Protein AF-A0A147BTH8-F1 (afdb_monomer_lite)

Foldseek 3Di:
DVVVVVVVVCVVVVPDLVVLLVVLVVVCVVPVLPLVSLVVNQVSQCVVAPDPDRSEGHQPVAPPDPDDDPPPPPDDDDDDDDDDDDDDDDDPPVDDPQYEYPQGPPVLVVSLLVSCVVPVQRCSSLVSVCSHLDDHQDAWEWQKWKQFQPQQKTKTAISFWAQPVQKDKWKDKQNHTFDWDKDDQDPDRTGRMIMTGHPPVPLPDLAKIKMKIKIAGPVGDIYMDIWIAHSPHRMTMDGDPQQLLPSQANDDDPSSLVVLVVLLVSLVVVCVVPVLRLSSLVSNLVSCSHNPCVVCVVVNVVSLVSSCVSCVVCNVVSLQVQLVSLQSVLRSPDDQPAQEDEPEQVQHQDHPPCLSQCQHAHYHHEQYAHADQQVNSSVQNYAEYEHANYAHQDPPNVPNRPRHNYYHHHNYNHDPDDDPDDDDD

pLDDT: mean 81.51, std 21.27, range [21.34, 98.62]

Organism: Ixodes ricinus (NCBI:txid34613)

InterPro domains:
  IPR001611 Leucine-rich repeat [PF13855] (361-414)
  IPR002088 Protein prenyltransferase, alpha subunit [PF01239] (17-45)
  IPR002088 Protein prenyltransferase, alpha subunit [PF01239] (107-132)
  IPR002088 Protein prenyltransferase, alpha subunit [PS51147] (16-50)
  IPR032675 Leucine-rich repeat domain superfamily [G3DSA:3.80.10.10] (337-421)

Sequence (425 aa):
HGWDYRRLVCQHAKVTLEKELSFTMDKIAANFSNYSAWHYRSSLLPKVHPGSREGTVKEDVLLEGAGTILTYIFAYLFSSDCIISVFFGRVMWCSCRFSVLPVSCASEYSLVQNATFTDPGDQSGWFYHRWLTGREKPALDFLLLYISKETRTVTLHLTQQIRIQEVELTVRMNGVPLSLVWHAPSTLLCSPLWYADIPGDALVGDCDNEWKATVRSLDGTEAHADLSVKASEQKARFTGNIPRNHLFSCELSAARTSVLEKELEVCQALHELEPQNKWPLLTCVLLMRALDGSRFREKIEKFLLELSTVDPMRSAYYNDLRSRFVMEIALEGLDANVVCVSFAGKELTCVHHTDHLALVRDVDLSRNRIRSLHPLCFLRSVVRLNLSGNRVLTCLGLEELPHLEWLSLEDNGILLGPTTMVGPC

Structure (mmCIF, N/CA/C/O backbone):
data_AF-A0A147BTH8-F1
#
_entry.id   AF-A0A147BTH8-F1
#
loop_
_atom_site.group_PDB
_atom_site.id
_atom_site.type_symbol
_atom_site.label_atom_id
_atom_site.label_alt_id
_atom_site.label_comp_id
_atom_site.label_asym_id
_atom_site.label_entity_id
_atom_site.label_seq_id
_atom_site.pdbx_PDB_ins_code
_atom_site.Cartn_x
_atom_site.Cartn_y
_atom_site.Cartn_z
_atom_site.occupancy
_atom_site.B_iso_or_equiv
_atom_site.auth_seq_id
_atom_site.auth_comp_id
_atom_site.auth_asym_id
_atom_site.auth_atom_id
_atom_site.pdbx_PDB_model_num
ATOM 1 N N . HIS A 1 1 ? -18.215 22.063 7.305 1.00 77.12 1 HIS A N 1
ATOM 2 C CA . HIS A 1 1 ? -18.595 21.375 8.559 1.00 77.12 1 HIS A CA 1
ATOM 3 C C . HIS A 1 1 ? -18.257 22.274 9.760 1.00 77.12 1 HIS A C 1
ATOM 5 O O . HIS A 1 1 ? -17.344 23.083 9.644 1.00 77.12 1 HIS A O 1
ATOM 11 N N . GLY A 1 2 ? -18.956 22.190 10.905 1.00 87.06 2 GLY A N 1
ATOM 12 C CA . GLY A 1 2 ? -18.753 23.125 12.040 1.00 87.06 2 GLY A CA 1
ATOM 13 C C . GLY A 1 2 ? -17.336 23.111 12.638 1.00 87.06 2 GLY A C 1
ATOM 14 O O . GLY A 1 2 ? -16.810 24.142 13.054 1.00 87.06 2 GLY A O 1
ATOM 15 N N . TRP A 1 3 ? -16.670 21.957 12.591 1.00 88.56 3 TRP A N 1
ATOM 16 C CA . TRP A 1 3 ? -15.275 21.823 13.019 1.00 88.56 3 TRP A CA 1
ATOM 17 C C . TRP A 1 3 ? -14.277 22.505 12.075 1.00 88.56 3 TRP A C 1
ATOM 19 O O . TRP A 1 3 ? -13.234 22.953 12.538 1.00 88.56 3 TRP A O 1
ATOM 29 N N . ASP A 1 4 ? -14.588 22.642 10.781 1.00 85.06 4 ASP A N 1
ATOM 30 C CA . ASP A 1 4 ? -13.712 23.355 9.837 1.00 85.06 4 ASP A CA 1
ATOM 31 C C . ASP A 1 4 ? -13.682 24.846 10.169 1.00 85.06 4 ASP A C 1
ATOM 33 O O . ASP A 1 4 ? -12.616 25.456 10.227 1.00 85.06 4 ASP A O 1
ATOM 37 N N . TYR A 1 5 ? -14.860 25.407 10.463 1.00 90.19 5 TYR A N 1
ATOM 38 C CA . TYR A 1 5 ? -14.989 26.789 10.903 1.00 90.19 5 TYR A CA 1
ATOM 39 C C . TYR A 1 5 ? -14.243 27.025 12.219 1.00 90.19 5 TYR A C 1
ATOM 41 O O . TYR A 1 5 ? -13.498 27.995 12.329 1.00 90.19 5 TYR A O 1
ATOM 49 N N . ARG A 1 6 ? -14.352 26.104 13.192 1.00 92.56 6 ARG A N 1
ATOM 50 C CA . ARG A 1 6 ? -13.567 26.187 14.433 1.00 92.56 6 ARG A CA 1
ATOM 51 C C . ARG A 1 6 ? -12.066 26.233 14.151 1.00 92.56 6 ARG A C 1
ATOM 53 O O . ARG A 1 6 ? -11.404 27.105 14.695 1.00 92.56 6 ARG A O 1
ATOM 60 N N . ARG A 1 7 ? -11.533 25.341 13.307 1.00 89.06 7 ARG A N 1
ATOM 61 C CA . ARG A 1 7 ? -10.094 25.324 12.976 1.00 89.06 7 ARG A CA 1
ATOM 62 C C . ARG A 1 7 ? -9.627 26.667 12.423 1.00 89.06 7 ARG A C 1
ATOM 64 O O . ARG A 1 7 ? -8.611 27.184 12.877 1.00 89.06 7 ARG A O 1
ATOM 71 N N . LEU A 1 8 ? -10.400 27.244 11.504 1.00 90.00 8 LEU A N 1
ATOM 72 C CA . LEU A 1 8 ? -10.121 28.560 10.933 1.00 90.00 8 LEU A CA 1
ATOM 73 C C . LEU A 1 8 ? -10.126 29.654 12.014 1.00 90.00 8 LEU A C 1
ATOM 75 O O . LEU A 1 8 ? -9.167 30.412 12.140 1.00 90.00 8 LEU A O 1
ATOM 79 N N . VAL A 1 9 ? -11.179 29.712 12.834 1.00 94.00 9 VAL A N 1
ATOM 80 C CA . VAL A 1 9 ? -11.310 30.717 13.901 1.00 94.00 9 VAL A CA 1
ATOM 81 C C . VAL A 1 9 ? -10.204 30.573 14.945 1.00 94.00 9 VAL A C 1
ATOM 83 O O . VAL A 1 9 ? -9.592 31.570 15.311 1.00 94.00 9 VAL A O 1
ATOM 86 N N . CYS A 1 10 ? -9.901 29.355 15.397 1.00 93.00 10 CYS A N 1
ATOM 87 C CA . CYS A 1 10 ? -8.837 29.089 16.364 1.00 93.00 10 CYS A CA 1
ATOM 88 C C . CYS A 1 10 ? -7.459 29.486 15.822 1.00 93.00 10 CYS A C 1
ATOM 90 O O . CYS A 1 10 ? -6.655 30.038 16.571 1.00 93.00 10 CYS A O 1
ATOM 92 N N . GLN A 1 11 ? -7.209 29.276 14.524 1.00 90.88 11 GLN A N 1
ATOM 93 C CA . GLN A 1 11 ? -5.985 29.726 13.863 1.00 90.88 11 GLN A CA 1
ATOM 94 C C . GLN A 1 11 ? -5.870 31.257 13.877 1.00 90.88 11 GLN A C 1
ATOM 96 O O . GLN A 1 11 ? -4.828 31.790 14.257 1.00 90.88 11 GLN A O 1
ATOM 101 N N . HIS A 1 12 ? -6.943 31.977 13.534 1.00 93.31 12 HIS A N 1
ATOM 102 C CA . HIS A 1 12 ? -6.961 33.445 13.586 1.00 93.31 12 HIS A CA 1
ATOM 103 C C . HIS A 1 12 ? -6.868 33.996 15.014 1.00 93.31 12 HIS A C 1
ATOM 105 O O . HIS A 1 12 ? -6.188 34.994 15.249 1.00 93.31 12 HIS A O 1
ATOM 111 N N . ALA A 1 13 ? -7.507 33.327 15.973 1.00 94.62 13 ALA A N 1
ATOM 112 C CA . ALA A 1 13 ? -7.476 33.679 17.388 1.00 94.62 13 ALA A CA 1
ATOM 113 C C . ALA A 1 13 ? -6.186 33.230 18.099 1.00 94.62 13 ALA A C 1
ATOM 115 O O . ALA A 1 13 ? -6.033 33.493 19.291 1.00 94.62 13 ALA A O 1
ATOM 116 N N . LYS A 1 14 ? -5.259 32.567 17.388 1.00 93.38 14 LYS A N 1
ATOM 117 C CA . LYS A 1 14 ? -3.989 32.046 17.920 1.00 93.38 14 LYS A CA 1
ATOM 118 C C . LYS A 1 14 ? -4.182 31.164 19.163 1.00 93.38 14 LYS A C 1
ATOM 120 O O . LYS A 1 14 ? -3.410 31.237 20.118 1.00 93.38 14 LYS A O 1
ATOM 125 N N . VAL A 1 15 ? -5.231 30.338 19.164 1.00 93.75 15 VAL A N 1
ATOM 126 C CA . VAL A 1 15 ? -5.456 29.338 20.217 1.00 93.75 15 VAL A CA 1
ATOM 127 C C . VAL A 1 15 ? -4.348 28.288 20.133 1.00 93.75 15 VAL A C 1
ATOM 129 O O . VAL A 1 15 ? -4.007 27.836 19.041 1.00 93.75 15 VAL A O 1
ATOM 132 N N . THR A 1 16 ? -3.773 27.910 21.276 1.00 93.62 16 THR A N 1
ATOM 133 C CA . THR A 1 16 ? -2.688 26.921 21.306 1.00 93.62 16 THR A CA 1
ATOM 134 C C . THR A 1 16 ? -3.199 25.522 20.959 1.00 93.62 16 THR A C 1
ATOM 136 O O . THR A 1 16 ? -4.368 25.194 21.192 1.00 93.62 16 THR A O 1
ATOM 139 N N . LEU A 1 17 ? -2.322 24.682 20.408 1.00 90.38 17 LEU A N 1
ATOM 140 C CA . LEU A 1 17 ? -2.688 23.330 19.985 1.00 90.38 17 LEU A CA 1
ATOM 141 C C . LEU A 1 17 ? -3.085 22.445 21.174 1.00 90.38 17 LEU A C 1
ATOM 143 O O . LEU A 1 17 ? -3.983 21.621 21.042 1.00 90.38 17 LEU A O 1
ATOM 147 N N . GLU A 1 18 ? -2.495 22.665 22.349 1.00 88.75 18 GLU A N 1
ATOM 148 C CA . GLU A 1 18 ? -2.803 21.947 23.591 1.00 88.75 18 GLU A CA 1
ATOM 149 C C . GLU A 1 18 ? -4.227 22.255 24.067 1.00 88.75 18 GLU A C 1
ATOM 151 O O . GLU A 1 18 ? -4.949 21.360 24.504 1.00 88.75 18 GLU A O 1
ATOM 156 N N . LYS A 1 19 ? -4.670 23.514 23.936 1.00 91.69 19 LYS A N 1
ATOM 157 C CA . LYS A 1 19 ? -6.049 23.909 24.258 1.00 91.69 19 LYS A CA 1
ATOM 158 C C . LYS A 1 19 ? -7.048 23.271 23.301 1.00 91.69 19 LYS A C 1
ATOM 160 O O . LYS A 1 19 ? -8.104 22.822 23.738 1.00 91.69 19 LYS A O 1
ATOM 165 N N . GLU A 1 20 ? -6.714 23.201 22.015 1.00 93.69 20 GLU A N 1
ATOM 166 C CA . GLU A 1 20 ? -7.549 22.506 21.033 1.00 93.69 20 GLU A CA 1
ATOM 167 C C . GLU A 1 20 ? -7.577 20.994 21.276 1.00 93.69 20 GLU A C 1
ATOM 169 O O . GLU A 1 20 ? -8.639 20.381 21.175 1.00 93.69 20 GLU A O 1
ATOM 174 N N . LEU A 1 21 ? -6.450 20.395 21.666 1.00 88.25 21 LEU A N 1
ATOM 175 C CA . LEU A 1 21 ? -6.383 18.983 22.024 1.00 88.25 21 LEU A CA 1
ATOM 176 C C . LEU A 1 21 ? -7.238 18.691 23.266 1.00 88.25 21 LEU A C 1
ATOM 178 O O . LEU A 1 21 ? -8.021 17.741 23.251 1.00 88.25 21 LEU A O 1
ATOM 182 N N . SER A 1 22 ? -7.170 19.538 24.296 1.00 88.75 22 SER A N 1
ATOM 183 C CA . SER A 1 22 ? -8.042 19.451 25.476 1.00 88.75 22 SER A CA 1
ATOM 184 C C . SER A 1 22 ? -9.521 19.576 25.096 1.00 88.75 22 SER A C 1
ATOM 186 O O . SER A 1 22 ? -10.339 18.741 25.469 1.00 88.75 22 SER A O 1
ATOM 188 N N . PHE A 1 23 ? -9.864 20.530 24.226 1.00 92.56 23 PHE A N 1
ATOM 189 C CA . PHE A 1 23 ? -11.235 20.687 23.738 1.00 92.56 23 PHE A CA 1
ATOM 190 C C . PHE A 1 23 ? -11.762 19.431 23.028 1.00 92.56 23 PHE A C 1
ATOM 192 O O . PHE A 1 23 ? -12.935 19.089 23.178 1.00 92.56 23 PHE A O 1
ATOM 199 N N . THR A 1 24 ? -10.929 18.717 22.257 1.00 91.56 24 THR A N 1
ATOM 200 C CA . THR A 1 24 ? -11.364 17.435 21.671 1.00 91.56 24 THR A CA 1
ATOM 201 C C . THR A 1 24 ? -11.682 16.392 22.737 1.00 91.56 24 THR A C 1
ATOM 203 O O . THR A 1 24 ? -12.666 15.675 22.575 1.00 91.56 24 THR A O 1
ATOM 206 N N . MET A 1 25 ? -10.919 16.352 23.835 1.00 88.19 25 MET A N 1
ATOM 207 C CA . MET A 1 25 ? -11.176 15.452 24.962 1.00 88.19 25 MET A CA 1
ATOM 208 C C . MET A 1 25 ? -12.527 15.760 25.611 1.00 88.19 25 MET A C 1
ATOM 210 O O . MET A 1 25 ? -13.343 14.856 25.759 1.00 88.19 25 MET A O 1
ATOM 214 N N . ASP A 1 26 ? -12.816 17.035 25.888 1.00 90.56 26 ASP A N 1
ATOM 215 C CA . ASP A 1 26 ? -14.105 17.456 26.454 1.00 90.56 26 ASP A CA 1
ATOM 216 C C . ASP A 1 26 ? -15.283 17.047 25.558 1.00 90.56 26 ASP A C 1
ATOM 218 O O . ASP A 1 26 ? -16.341 16.632 26.033 1.00 90.56 26 ASP A O 1
ATOM 222 N N . LYS A 1 27 ? -15.116 17.158 24.233 1.00 92.69 27 LYS A N 1
ATOM 223 C CA . LYS A 1 27 ? -16.158 16.789 23.264 1.00 92.69 27 LYS A CA 1
ATOM 224 C C . LYS A 1 27 ? -16.350 15.288 23.108 1.00 92.69 27 LYS A C 1
ATOM 226 O O . LYS A 1 27 ? -17.480 14.891 22.837 1.00 92.69 27 LYS A O 1
ATOM 231 N N . ILE A 1 28 ? -15.295 14.496 23.275 1.00 89.56 28 ILE A N 1
ATOM 232 C CA . ILE A 1 28 ? -15.373 13.032 23.301 1.00 89.56 28 ILE A CA 1
ATOM 233 C C . ILE A 1 28 ? -16.021 12.572 24.609 1.00 89.56 28 ILE A C 1
ATOM 235 O O . ILE A 1 28 ? -16.956 11.785 24.570 1.00 89.56 28 ILE A O 1
ATOM 239 N N . ALA A 1 29 ? -15.601 13.119 25.753 1.00 86.12 29 ALA A N 1
ATOM 240 C CA . ALA A 1 29 ? -16.170 12.783 27.058 1.00 86.12 29 ALA A CA 1
ATOM 241 C C . ALA A 1 29 ? -17.666 13.124 27.154 1.00 86.12 29 ALA A C 1
ATOM 243 O O . ALA A 1 29 ? -18.431 12.393 27.775 1.00 86.12 29 ALA A O 1
ATOM 244 N N . ALA A 1 30 ? -18.098 14.217 26.515 1.00 89.56 30 ALA A N 1
ATOM 245 C CA . ALA A 1 30 ? -19.512 14.575 26.438 1.00 89.56 30 ALA A CA 1
ATOM 246 C C . ALA A 1 30 ? -20.318 13.681 25.475 1.00 89.56 30 ALA A C 1
ATOM 248 O O . ALA A 1 30 ? -21.526 13.541 25.648 1.00 89.56 30 ALA A O 1
ATOM 249 N N . ASN A 1 31 ? -19.683 13.141 24.430 1.00 88.19 31 ASN A N 1
ATOM 250 C CA . ASN A 1 31 ? -20.312 12.266 23.445 1.00 88.19 31 ASN A CA 1
ATOM 251 C C . ASN A 1 31 ? -19.249 11.438 22.701 1.00 88.19 31 ASN A C 1
ATOM 253 O O . ASN A 1 31 ? -18.600 11.938 21.774 1.00 88.19 31 ASN A O 1
ATOM 257 N N . PHE A 1 32 ? -19.116 10.159 23.058 1.00 87.44 32 PHE A N 1
ATOM 258 C CA . PHE A 1 32 ? -18.154 9.250 22.429 1.00 87.44 32 PHE A CA 1
ATOM 259 C C . PHE A 1 32 ? -18.456 8.979 20.947 1.00 87.44 32 PHE A C 1
ATOM 261 O O . PHE A 1 32 ? -17.533 8.682 20.194 1.00 87.44 32 PHE A O 1
ATOM 268 N N . SER A 1 33 ? -19.686 9.200 20.478 1.00 88.38 33 SER A N 1
ATOM 269 C CA . SER A 1 33 ? -20.054 9.123 19.055 1.00 88.38 33 SER A CA 1
ATOM 270 C C . SER A 1 33 ? -19.656 10.365 18.247 1.00 88.38 33 SER A C 1
ATOM 272 O O . SER A 1 33 ? -19.981 10.490 17.063 1.00 88.38 33 SER A O 1
ATOM 274 N N . ASN A 1 34 ? -18.958 11.338 18.848 1.00 90.38 34 ASN A N 1
ATOM 275 C CA . ASN A 1 34 ? -18.516 12.544 18.152 1.00 90.38 34 ASN A CA 1
ATOM 276 C C . ASN A 1 34 ? -17.315 12.268 17.234 1.00 90.38 34 ASN A C 1
ATOM 278 O O . ASN A 1 34 ? -16.181 12.660 17.517 1.00 90.38 34 ASN A O 1
ATOM 282 N N . TYR A 1 35 ? -17.582 11.648 16.084 1.00 87.69 35 TYR A N 1
ATOM 283 C CA . TYR A 1 35 ? -16.593 11.314 15.055 1.00 87.69 35 TYR A CA 1
ATOM 284 C C . TYR A 1 35 ? -15.638 12.467 14.714 1.00 87.69 35 TYR A C 1
ATOM 286 O O . TYR A 1 35 ? -14.440 12.277 14.505 1.00 87.69 35 TYR A O 1
ATOM 294 N N . SER A 1 36 ? -16.152 13.696 14.682 1.00 90.44 36 SER A N 1
ATOM 295 C CA . SER A 1 36 ? -15.347 14.864 14.325 1.00 90.44 36 SER A CA 1
ATOM 296 C C . SER A 1 36 ? -14.351 15.262 15.408 1.00 90.44 36 SER A C 1
ATOM 298 O O . SER A 1 36 ? -13.270 15.746 15.071 1.00 90.44 36 SER A O 1
ATOM 300 N N . ALA A 1 37 ? -14.680 15.032 16.681 1.00 91.06 37 ALA A N 1
ATOM 301 C CA . ALA A 1 37 ? -13.751 15.241 17.784 1.00 91.06 37 ALA A CA 1
ATOM 302 C C . ALA A 1 37 ? -12.600 14.228 17.726 1.00 91.06 37 ALA A C 1
ATOM 304 O O . ALA A 1 37 ? -11.443 14.640 17.781 1.00 91.06 37 ALA A O 1
ATOM 305 N N . TRP A 1 38 ? -12.898 12.941 17.506 1.00 90.75 38 TRP A N 1
ATOM 306 C CA . TRP A 1 38 ? -11.883 11.894 17.309 1.00 90.75 38 TRP A CA 1
ATOM 307 C C . TRP A 1 38 ? -10.971 12.181 16.121 1.00 90.75 38 TRP A C 1
ATOM 309 O O . TRP A 1 38 ? -9.745 12.137 16.233 1.00 90.75 38 TRP A O 1
ATOM 319 N N . HIS A 1 39 ? -11.561 12.533 14.977 1.00 86.94 39 HIS A N 1
ATOM 320 C CA . HIS A 1 39 ? -10.790 12.864 13.788 1.00 86.94 39 HIS A CA 1
ATOM 321 C C . HIS A 1 39 ? -9.894 14.084 14.027 1.00 86.94 39 HIS A C 1
ATOM 323 O O . HIS A 1 39 ? -8.703 14.057 13.712 1.00 86.94 39 HIS A O 1
ATOM 329 N N . TYR A 1 40 ? -10.423 15.147 14.632 1.00 89.62 40 TYR A N 1
ATOM 330 C CA . TYR A 1 40 ? -9.614 16.326 14.912 1.00 89.62 40 TYR A CA 1
ATOM 331 C C . TYR A 1 40 ? -8.502 16.023 15.925 1.00 89.62 40 TYR A C 1
ATOM 333 O O . TYR A 1 40 ? -7.367 16.440 15.693 1.00 89.62 40 TYR A O 1
ATOM 341 N N . ARG A 1 41 ? -8.775 15.209 16.955 1.00 91.25 41 ARG A N 1
ATOM 342 C CA . ARG A 1 41 ? -7.772 14.718 17.912 1.00 91.25 41 ARG A CA 1
ATOM 343 C C . ARG A 1 41 ? -6.618 14.004 17.208 1.00 91.25 41 ARG A C 1
ATOM 345 O O . ARG A 1 41 ? -5.468 14.390 17.411 1.00 91.25 41 ARG A O 1
ATOM 352 N N . SER A 1 42 ? -6.920 13.075 16.294 1.00 84.62 42 SER A N 1
ATOM 353 C CA . SER A 1 42 ? -5.905 12.363 15.493 1.00 84.62 42 SER A CA 1
ATOM 354 C C . SER A 1 42 ? -5.025 13.301 14.652 1.00 84.62 42 SER A C 1
ATOM 356 O O . SER A 1 42 ? -3.853 13.030 14.419 1.00 84.62 42 SER A O 1
ATOM 358 N N . SER A 1 43 ? -5.561 14.454 14.235 1.00 84.12 43 SER A N 1
ATOM 359 C CA . SER A 1 43 ? -4.813 15.461 13.470 1.00 84.12 43 SER A CA 1
ATOM 360 C C . SER A 1 43 ? -4.003 16.439 14.333 1.00 84.12 43 SER A C 1
ATOM 362 O O . SER A 1 43 ? -3.094 17.096 13.821 1.00 84.12 43 SER A O 1
ATOM 364 N N . LEU A 1 44 ? -4.362 16.582 15.614 1.00 84.94 44 LEU A N 1
ATOM 365 C CA . LEU A 1 44 ? -3.716 17.484 16.569 1.00 84.94 44 LEU A CA 1
ATOM 366 C C . LEU A 1 44 ? -2.562 16.802 17.298 1.00 84.94 44 LEU A C 1
ATOM 368 O O . LEU A 1 44 ? -1.527 17.435 17.480 1.00 84.94 44 LEU A O 1
ATOM 372 N N . LEU A 1 45 ? -2.716 15.530 17.675 1.00 84.56 45 LEU A N 1
ATOM 373 C CA . LEU A 1 45 ? -1.703 14.781 18.425 1.00 84.56 45 LEU A CA 1
ATOM 374 C C . LEU A 1 45 ? -0.306 14.842 17.776 1.00 84.56 45 LEU A C 1
ATOM 376 O O . LEU A 1 45 ? 0.627 15.248 18.468 1.00 84.56 45 LEU A O 1
ATOM 380 N N . PRO A 1 46 ? -0.143 14.595 16.459 1.00 79.19 46 PRO A N 1
ATOM 381 C CA . PRO A 1 46 ? 1.148 14.755 15.784 1.00 79.19 46 PRO A CA 1
ATOM 382 C C . PRO A 1 46 ? 1.724 16.168 15.775 1.00 79.19 46 PRO A C 1
ATOM 384 O O . PRO A 1 46 ? 2.913 16.348 15.549 1.00 79.19 46 PRO A O 1
ATOM 387 N N . LYS A 1 47 ? 0.892 17.194 15.962 1.00 83.50 47 LYS A N 1
ATOM 388 C CA . LYS A 1 47 ? 1.340 18.591 15.975 1.00 83.50 47 LYS A CA 1
ATOM 389 C C . LYS A 1 47 ? 1.755 19.036 17.372 1.00 83.50 47 LYS A C 1
ATOM 391 O O . LYS A 1 47 ? 2.673 19.835 17.498 1.00 83.50 47 LYS A O 1
ATOM 396 N N . VAL A 1 48 ? 1.067 18.534 18.399 1.00 83.38 48 VAL A N 1
ATOM 397 C CA . VAL A 1 48 ? 1.376 18.810 19.812 1.00 83.38 48 VAL A CA 1
ATOM 398 C C . VAL A 1 48 ? 2.602 18.014 20.259 1.00 83.38 48 VAL A C 1
ATOM 400 O O . VAL A 1 48 ? 3.458 18.529 20.971 1.00 83.38 48 VAL A O 1
ATOM 403 N N . HIS A 1 49 ? 2.718 16.767 19.805 1.00 80.81 49 HIS A N 1
ATOM 404 C CA . HIS A 1 49 ? 3.792 15.860 20.191 1.00 80.81 49 HIS A CA 1
ATOM 405 C C . HIS A 1 49 ? 4.543 15.352 18.957 1.00 80.81 49 HIS A C 1
ATOM 407 O O . HIS A 1 49 ? 4.508 14.155 18.706 1.00 80.81 49 HIS A O 1
ATOM 413 N N . PRO A 1 50 ? 5.203 16.216 18.167 1.00 75.81 50 PRO A N 1
ATOM 414 C CA . PRO A 1 50 ? 5.776 15.831 16.879 1.00 75.81 50 PRO A CA 1
ATOM 415 C C . PRO A 1 50 ? 6.821 14.730 17.030 1.00 75.81 50 PRO A C 1
ATOM 417 O O . PRO A 1 50 ? 7.772 14.878 17.799 1.00 75.81 50 PRO A O 1
ATOM 420 N N . GLY A 1 51 ? 6.614 13.634 16.302 1.00 70.12 51 GLY A N 1
ATOM 421 C CA . GLY A 1 51 ? 7.523 12.499 16.214 1.00 70.12 51 GLY A CA 1
ATOM 422 C C . GLY A 1 51 ? 8.723 12.760 15.310 1.00 70.12 51 GLY A C 1
ATOM 423 O O . GLY A 1 51 ? 9.022 13.891 14.934 1.00 70.12 51 GLY A O 1
ATOM 424 N N . SER A 1 52 ? 9.427 11.685 14.959 1.00 65.19 52 SER A N 1
ATOM 425 C CA . SER A 1 52 ? 10.591 11.730 14.064 1.00 65.19 52 SER A CA 1
ATOM 426 C C . SER A 1 52 ? 10.241 12.096 12.617 1.00 65.19 52 SER A C 1
ATOM 428 O O . SER A 1 52 ? 11.138 12.450 11.854 1.00 65.19 52 SER A O 1
ATOM 430 N N . ARG A 1 53 ? 8.961 12.011 12.225 1.00 63.56 53 ARG A N 1
ATOM 431 C CA . ARG A 1 53 ? 8.466 12.300 10.872 1.00 63.56 53 ARG A CA 1
ATOM 432 C C . ARG A 1 53 ? 7.186 13.131 10.915 1.00 63.56 53 ARG A C 1
ATOM 434 O O . ARG A 1 53 ? 6.468 13.157 11.914 1.00 63.56 53 ARG A O 1
ATOM 441 N N . GLU A 1 54 ? 6.872 13.799 9.807 1.00 61.25 54 GLU A N 1
ATOM 442 C CA . GLU A 1 54 ? 5.641 14.581 9.703 1.00 61.25 54 GLU A CA 1
ATOM 443 C C . GLU A 1 54 ? 4.406 13.690 9.928 1.00 61.25 54 GLU A C 1
ATOM 445 O O . GLU A 1 54 ? 4.233 12.640 9.306 1.00 61.25 54 GLU A O 1
ATOM 450 N N . GLY A 1 55 ? 3.529 14.106 10.842 1.00 60.47 55 GLY A N 1
ATOM 451 C CA . GLY A 1 55 ? 2.327 13.351 11.188 1.00 60.47 55 GLY A CA 1
ATOM 452 C C . GLY A 1 55 ? 2.550 12.213 12.191 1.00 60.47 55 GLY A C 1
ATOM 453 O O . GLY A 1 55 ? 1.564 11.622 12.629 1.00 60.47 55 GLY A O 1
ATOM 454 N N . THR A 1 56 ? 3.777 11.920 12.621 1.00 62.88 56 THR A N 1
ATOM 455 C CA . THR A 1 56 ? 4.016 10.949 13.703 1.00 62.88 56 THR A CA 1
ATOM 456 C C . THR A 1 56 ? 4.081 11.630 15.063 1.00 62.88 56 THR A C 1
ATOM 458 O O . THR A 1 56 ? 4.149 12.858 15.148 1.00 62.88 56 THR A O 1
ATOM 461 N N . VAL A 1 57 ? 4.025 10.835 16.133 1.00 64.50 57 VAL A N 1
ATOM 462 C CA . VAL A 1 57 ? 4.206 11.319 17.509 1.00 64.50 57 VAL A CA 1
ATOM 463 C C . VAL A 1 57 ? 5.472 10.766 18.145 1.00 64.50 57 VAL A C 1
ATOM 465 O O . VAL A 1 57 ? 5.944 9.700 17.767 1.00 64.50 57 VAL A O 1
ATOM 468 N N . LYS A 1 58 ? 6.054 11.520 19.076 1.00 63.81 58 LYS A N 1
ATOM 469 C CA . LYS A 1 58 ? 7.261 11.154 19.834 1.00 63.81 58 LYS A CA 1
ATOM 470 C C . LYS A 1 58 ? 7.054 9.948 20.758 1.00 63.81 58 LYS A C 1
ATOM 472 O O . LYS A 1 58 ? 6.028 9.860 21.423 1.00 63.81 58 LYS A O 1
ATOM 477 N N . GLU A 1 59 ? 8.055 9.064 20.827 1.00 54.22 59 GLU A N 1
ATOM 478 C CA . GLU A 1 59 ? 8.058 7.832 21.649 1.00 54.22 59 GLU A CA 1
ATOM 479 C C . GLU A 1 59 ? 8.355 8.073 23.132 1.00 54.22 59 GLU A C 1
ATOM 481 O O . GLU A 1 59 ? 7.970 7.276 23.978 1.00 54.22 59 GLU A O 1
ATOM 486 N N . ASP A 1 60 ? 8.992 9.190 23.466 1.00 48.16 60 ASP A N 1
ATOM 487 C CA . ASP A 1 60 ? 9.500 9.529 24.798 1.00 48.16 60 ASP A CA 1
ATOM 488 C C . ASP A 1 60 ? 8.545 10.380 25.650 1.00 48.16 60 ASP A C 1
ATOM 490 O O . ASP A 1 60 ? 8.677 10.402 26.872 1.00 48.16 60 ASP A O 1
ATOM 494 N N . VAL A 1 61 ? 7.510 10.994 25.061 1.00 48.25 61 VAL A N 1
ATOM 495 C CA . VAL A 1 61 ? 6.428 11.722 25.779 1.00 48.25 61 VAL A CA 1
ATOM 496 C C . VAL A 1 61 ? 5.504 10.759 26.562 1.00 48.25 61 VAL A C 1
ATOM 498 O O . VAL A 1 61 ? 4.392 11.081 26.966 1.00 48.25 61 VAL A O 1
ATOM 501 N N . LEU A 1 62 ? 5.970 9.534 26.779 1.00 48.97 62 LEU A N 1
ATOM 502 C CA . LEU A 1 62 ? 5.158 8.357 26.991 1.00 48.97 62 LEU A CA 1
ATOM 503 C C . LEU A 1 62 ? 5.670 7.486 28.161 1.00 48.97 62 LEU A C 1
ATOM 505 O O . LEU A 1 62 ? 5.383 6.299 28.226 1.00 48.97 62 LEU A O 1
ATOM 509 N N . LEU A 1 63 ? 6.440 8.030 29.108 1.00 38.38 63 LEU A N 1
ATOM 510 C CA . LEU A 1 63 ? 6.833 7.311 30.339 1.00 38.38 63 LEU A CA 1
ATOM 511 C C . LEU A 1 63 ? 6.402 8.006 31.641 1.00 38.38 63 LEU A C 1
ATOM 513 O O . LEU A 1 63 ? 6.541 7.421 32.714 1.00 38.38 63 LEU A O 1
ATOM 517 N N . GLU A 1 64 ? 5.804 9.196 31.578 1.00 35.22 64 GLU A N 1
ATOM 518 C CA . GLU A 1 64 ? 5.202 9.837 32.751 1.00 35.22 64 GLU A CA 1
ATOM 519 C C . GLU A 1 64 ? 3.694 9.575 32.784 1.00 35.22 64 GLU A C 1
ATOM 521 O O . GLU A 1 64 ? 2.926 10.152 32.018 1.00 35.22 64 GLU A O 1
ATOM 526 N N . GLY A 1 65 ? 3.264 8.674 33.674 1.00 37.22 65 GLY A N 1
ATOM 527 C CA . GLY A 1 65 ? 1.838 8.432 33.917 1.00 37.22 65 GLY A CA 1
ATOM 528 C C . GLY A 1 65 ? 1.433 7.030 34.371 1.00 37.22 65 GLY A C 1
ATOM 529 O O . GLY A 1 65 ? 0.242 6.742 34.400 1.00 37.22 65 GLY A O 1
ATOM 530 N N . ALA A 1 66 ? 2.358 6.145 34.753 1.00 31.42 66 ALA A N 1
ATOM 531 C CA . ALA A 1 66 ? 2.012 4.914 35.471 1.00 31.42 66 ALA A CA 1
ATOM 532 C C . ALA A 1 66 ? 1.891 5.203 36.977 1.00 31.42 66 ALA A C 1
ATOM 534 O O . ALA A 1 66 ? 2.726 4.809 37.785 1.00 31.42 66 ALA A O 1
ATOM 535 N N . GLY A 1 67 ? 0.851 5.944 37.349 1.00 30.27 67 GLY A N 1
ATOM 536 C CA . GLY A 1 67 ? 0.540 6.261 38.735 1.00 30.27 67 GLY A CA 1
ATOM 537 C C . GLY A 1 67 ? -0.958 6.439 38.917 1.00 30.27 67 GLY A C 1
ATOM 538 O O . GLY A 1 67 ? -1.475 7.539 38.764 1.00 30.27 67 GLY A O 1
ATOM 539 N N . THR A 1 68 ? -1.634 5.370 39.343 1.00 33.00 68 THR A N 1
ATOM 540 C CA . THR A 1 68 ? -2.981 5.398 39.952 1.00 33.00 68 THR A CA 1
ATOM 541 C C . THR A 1 68 ? -4.171 5.723 39.034 1.00 33.00 68 THR A C 1
ATOM 543 O O . THR A 1 68 ? -4.823 6.738 39.223 1.00 33.00 68 THR A O 1
ATOM 546 N N . ILE A 1 69 ? -4.576 4.814 38.136 1.00 29.97 69 ILE A N 1
ATOM 547 C CA . ILE A 1 69 ? -5.997 4.707 37.729 1.00 29.97 69 ILE A CA 1
ATOM 548 C C . ILE A 1 69 ? -6.350 3.226 37.540 1.00 29.97 69 ILE A C 1
ATOM 550 O O . ILE A 1 69 ? -6.327 2.696 36.436 1.00 29.97 69 ILE A O 1
ATOM 554 N N . LEU A 1 70 ? -6.644 2.536 38.644 1.00 24.97 70 LEU A N 1
ATOM 555 C CA . LEU A 1 70 ? -7.163 1.160 38.628 1.00 24.97 70 LEU A CA 1
ATOM 556 C C . LEU A 1 70 ? -8.390 0.998 39.543 1.00 24.97 70 LEU A C 1
ATOM 558 O O . LEU A 1 70 ? -8.703 -0.104 39.968 1.00 24.97 70 LEU A O 1
ATOM 562 N N . THR A 1 71 ? -9.103 2.086 39.861 1.00 24.73 71 THR A N 1
ATOM 563 C CA . THR A 1 71 ? -10.152 2.035 40.900 1.00 24.73 71 THR A CA 1
ATOM 564 C C . THR A 1 71 ? -11.437 2.828 40.652 1.00 24.73 71 THR A C 1
ATOM 566 O O . THR A 1 71 ? -12.288 2.800 41.532 1.00 24.73 71 THR A O 1
ATOM 569 N N . TYR A 1 72 ? -11.663 3.490 39.506 1.00 24.23 72 TYR A N 1
ATOM 570 C CA . TYR A 1 72 ? -12.800 4.436 39.416 1.00 24.23 72 TYR A CA 1
ATOM 571 C C . TYR A 1 72 ? -13.759 4.365 38.220 1.00 24.23 72 TYR A C 1
ATOM 573 O O . TYR A 1 72 ? -14.586 5.259 38.080 1.00 24.23 72 TYR A O 1
ATOM 581 N N . ILE A 1 73 ? -13.762 3.306 37.406 1.00 26.30 73 ILE A N 1
ATOM 582 C CA . ILE A 1 73 ? -14.746 3.184 36.310 1.00 26.30 73 ILE A CA 1
ATOM 583 C C . ILE A 1 73 ? -15.504 1.859 36.437 1.00 26.30 73 ILE A C 1
ATOM 585 O O . ILE A 1 73 ? -15.304 0.926 35.674 1.00 26.30 73 ILE A O 1
ATOM 589 N N . PHE A 1 74 ? -16.345 1.763 37.468 1.00 23.36 74 PHE A N 1
ATOM 590 C CA . PHE A 1 74 ? -17.382 0.722 37.572 1.00 23.36 74 PHE A CA 1
ATOM 591 C C . PHE A 1 74 ? -18.726 1.266 38.077 1.00 23.36 74 PHE A C 1
ATOM 593 O O . PHE A 1 74 ? -19.588 0.513 38.520 1.00 23.36 74 PHE A O 1
ATOM 600 N N . ALA A 1 75 ? -18.945 2.578 38.009 1.00 23.06 75 ALA A N 1
ATOM 601 C CA . ALA A 1 75 ? -20.200 3.173 38.439 1.00 23.06 75 ALA A CA 1
ATOM 602 C C . ALA A 1 75 ? -20.612 4.292 37.482 1.00 23.06 75 ALA A C 1
ATOM 604 O O . ALA A 1 75 ? -19.803 5.171 37.207 1.00 23.06 75 ALA A O 1
ATOM 605 N N . TYR A 1 76 ? -21.890 4.258 37.088 1.00 23.41 76 TYR A N 1
ATOM 606 C CA . TYR A 1 76 ? -22.647 5.198 36.246 1.00 23.41 76 TYR A CA 1
ATOM 607 C C . TYR A 1 76 ? -22.610 4.956 34.729 1.00 23.41 76 TYR A C 1
ATOM 609 O O . TYR A 1 76 ? -21.554 5.009 34.123 1.00 23.41 76 TYR A O 1
ATOM 617 N N . LEU A 1 77 ? -23.726 4.799 34.012 1.00 22.86 77 LEU A N 1
ATOM 618 C CA . LEU A 1 77 ? -25.137 4.545 34.335 1.00 22.86 77 LEU A CA 1
ATOM 619 C C . LEU A 1 77 ? -25.835 4.288 32.984 1.00 22.86 77 LEU A C 1
ATOM 621 O O . LEU A 1 77 ? -25.515 4.922 31.982 1.00 22.86 77 LEU A O 1
ATOM 625 N N . PHE A 1 78 ? -26.809 3.384 32.997 1.00 22.12 78 PHE A N 1
ATOM 626 C CA . PHE A 1 78 ? -27.797 3.152 31.947 1.00 22.12 78 PHE A CA 1
ATOM 627 C C . PHE A 1 78 ? -28.555 4.437 31.561 1.00 22.12 78 PHE A C 1
ATOM 629 O O . PHE A 1 78 ? -28.979 5.164 32.457 1.00 22.12 78 PHE A O 1
ATOM 636 N N . SER A 1 79 ? -28.827 4.641 30.262 1.00 21.34 79 SER A N 1
ATOM 637 C CA . SER A 1 79 ? -30.154 5.024 29.726 1.00 21.34 79 SER A CA 1
ATOM 638 C C . SER A 1 79 ? -30.102 5.421 28.236 1.00 21.34 79 SER A C 1
ATOM 640 O O . SER A 1 79 ? -29.696 6.527 27.904 1.00 21.34 79 SER A O 1
ATOM 642 N N . SER A 1 80 ? -30.641 4.525 27.405 1.00 22.05 80 SER A N 1
ATOM 643 C CA . SER A 1 80 ? -31.629 4.731 26.322 1.00 22.05 80 SER A CA 1
ATOM 644 C C . SER A 1 80 ? -31.387 5.719 25.160 1.00 22.05 80 SER A C 1
ATOM 646 O O . SER A 1 80 ? -31.368 6.933 25.337 1.00 22.05 80 SER A O 1
ATOM 648 N N . ASP A 1 81 ? -31.411 5.117 23.963 1.00 22.41 81 ASP A N 1
ATOM 649 C CA . ASP A 1 81 ? -31.988 5.543 22.676 1.00 22.41 81 ASP A CA 1
ATOM 650 C C . ASP A 1 81 ? -31.554 6.858 22.005 1.00 22.41 81 ASP A C 1
ATOM 652 O O . ASP A 1 81 ? -31.989 7.944 22.378 1.00 22.41 81 ASP A O 1
ATOM 656 N N . CYS A 1 82 ? -30.895 6.731 20.841 1.00 21.69 82 CYS A N 1
ATOM 657 C CA . CYS A 1 82 ? -31.389 7.350 19.602 1.00 21.69 82 CYS A CA 1
ATOM 658 C C . CYS A 1 82 ? -30.769 6.748 18.326 1.00 21.69 82 CYS A C 1
ATOM 660 O O . CYS A 1 82 ? -29.559 6.716 18.124 1.00 21.69 82 CYS A O 1
ATOM 662 N N . ILE A 1 83 ? -31.669 6.337 17.434 1.00 23.42 83 ILE A N 1
ATOM 663 C CA . ILE A 1 83 ? -31.475 5.987 16.024 1.00 23.42 83 ILE A CA 1
ATOM 664 C C . ILE A 1 83 ? -31.022 7.229 15.238 1.00 23.42 83 ILE A C 1
ATOM 666 O O . ILE A 1 83 ? -31.585 8.293 15.457 1.00 23.42 83 ILE A O 1
ATOM 670 N N . ILE A 1 84 ? -30.113 7.078 14.262 1.00 23.38 84 ILE A N 1
ATOM 671 C CA . ILE A 1 84 ? -30.198 7.699 12.921 1.00 23.38 84 ILE A CA 1
ATOM 672 C C . ILE A 1 84 ? -29.227 6.988 11.959 1.00 23.38 84 ILE A C 1
ATOM 674 O O . ILE A 1 84 ? -28.011 6.957 12.132 1.00 23.38 84 ILE A O 1
ATOM 678 N N . SER A 1 85 ? -29.825 6.406 10.923 1.00 22.50 85 SER A N 1
ATOM 679 C CA . SER A 1 85 ? -29.202 5.953 9.679 1.00 22.50 85 SER A CA 1
ATOM 680 C C . SER A 1 85 ? -28.914 7.153 8.769 1.00 22.50 85 SER A C 1
ATOM 682 O O . SER A 1 85 ? -29.679 8.112 8.810 1.00 22.50 85 SER A O 1
ATOM 684 N N . VAL A 1 86 ? -27.885 7.054 7.909 1.00 24.03 86 VAL A N 1
ATOM 685 C CA . VAL A 1 86 ? -27.863 7.461 6.477 1.00 24.03 86 VAL A CA 1
ATOM 686 C C . VAL A 1 86 ? -26.493 8.010 6.030 1.00 24.03 86 VAL A C 1
ATOM 688 O O . VAL A 1 86 ? -26.029 9.055 6.465 1.00 24.03 86 VAL A O 1
ATOM 691 N N . PHE A 1 87 ? -25.909 7.266 5.081 1.00 23.33 87 PHE A N 1
ATOM 692 C CA . PHE A 1 87 ? -25.071 7.667 3.940 1.00 23.33 87 PHE A CA 1
ATOM 693 C C . PHE A 1 87 ? -23.846 8.578 4.142 1.00 23.33 87 PHE A C 1
ATOM 695 O O . PHE A 1 87 ? -23.956 9.794 4.195 1.00 23.33 87 PHE A O 1
ATOM 702 N N . PHE A 1 88 ? -22.665 7.991 3.917 1.00 26.08 88 PHE A N 1
ATOM 703 C CA . PHE A 1 88 ? -21.708 8.523 2.937 1.00 26.08 88 PHE A CA 1
ATOM 704 C C . PHE A 1 88 ? -21.089 7.359 2.151 1.00 26.08 88 PHE A C 1
ATOM 706 O O . PHE A 1 88 ? -20.104 6.739 2.549 1.00 26.08 88 PHE A O 1
ATOM 713 N N . GLY A 1 89 ? -21.720 7.035 1.021 1.00 24.61 89 GLY A N 1
ATOM 714 C CA . GLY A 1 89 ? -21.069 6.305 -0.059 1.00 24.61 89 GLY A CA 1
ATOM 715 C C . GLY A 1 89 ? -20.053 7.221 -0.742 1.00 24.61 89 GLY A C 1
ATOM 716 O O . GLY A 1 89 ? -20.333 8.396 -0.961 1.00 24.61 89 GLY A O 1
ATOM 717 N N . ARG A 1 90 ? -18.887 6.662 -1.084 1.00 24.25 90 ARG A N 1
ATOM 718 C CA . ARG A 1 90 ? -17.768 7.322 -1.781 1.00 24.25 90 ARG A CA 1
ATOM 719 C C . ARG A 1 90 ? -17.099 8.465 -1.007 1.00 24.25 90 ARG A C 1
ATOM 721 O O . ARG A 1 90 ? -17.116 9.616 -1.424 1.00 24.25 90 ARG A O 1
ATOM 728 N N . VAL A 1 91 ? -16.344 8.108 0.026 1.00 23.64 91 VAL A N 1
ATOM 729 C CA . VAL A 1 91 ? -15.075 8.800 0.285 1.00 23.64 91 VAL A CA 1
ATOM 730 C C . VAL A 1 91 ? -13.976 7.765 0.126 1.00 23.64 91 VAL A C 1
ATOM 732 O O . VAL A 1 91 ? -13.962 6.751 0.819 1.00 23.64 91 VAL A O 1
ATOM 735 N N . MET A 1 92 ? -13.093 8.005 -0.842 1.00 24.45 92 MET A N 1
ATOM 736 C CA . MET A 1 92 ? -11.817 7.317 -0.999 1.00 24.45 92 MET A CA 1
ATOM 737 C C . MET A 1 92 ? -11.076 7.296 0.346 1.00 24.45 92 MET A C 1
ATOM 739 O O . MET A 1 92 ? -10.389 8.243 0.707 1.00 24.45 92 MET A O 1
ATOM 743 N N . TRP A 1 93 ? -11.209 6.196 1.080 1.00 27.72 93 TRP A N 1
ATOM 744 C CA . TRP A 1 93 ? -10.330 5.807 2.186 1.00 27.72 93 TRP A CA 1
ATOM 745 C C . TRP A 1 93 ? -9.383 4.678 1.731 1.00 27.72 93 TRP A C 1
ATOM 747 O O . TRP A 1 93 ? -8.954 3.848 2.521 1.00 27.72 93 TRP A O 1
ATOM 757 N N . CYS A 1 94 ? -9.032 4.644 0.436 1.00 23.08 94 CYS A N 1
ATOM 758 C CA . CYS A 1 94 ? -7.906 3.843 -0.064 1.00 23.08 94 CYS A CA 1
ATOM 759 C C . CYS A 1 94 ? -6.540 4.485 0.243 1.00 23.08 94 CYS A C 1
ATOM 761 O O . CYS A 1 94 ? -5.529 3.797 0.174 1.00 23.08 94 CYS A O 1
ATOM 763 N N . SER A 1 95 ? -6.508 5.757 0.659 1.00 25.45 95 SER A N 1
ATOM 764 C CA . SER A 1 95 ? -5.272 6.487 0.977 1.00 25.45 95 SER A CA 1
ATOM 765 C C . SER A 1 95 ? -5.374 7.227 2.312 1.00 25.45 95 SER A C 1
ATOM 767 O O . SER A 1 95 ? -5.110 8.428 2.386 1.00 25.45 95 SER A O 1
ATOM 769 N N . CYS A 1 96 ? -5.778 6.543 3.387 1.00 26.73 96 CYS A N 1
ATOM 770 C CA . CYS A 1 96 ? -5.737 7.146 4.719 1.00 26.73 96 CYS A CA 1
ATOM 771 C C . CYS A 1 96 ? -4.307 7.619 5.019 1.00 26.73 96 CYS A C 1
ATOM 773 O O . CYS A 1 96 ? -3.329 6.878 4.868 1.00 26.73 96 CYS A O 1
ATOM 775 N N . ARG A 1 97 ? -4.180 8.880 5.435 1.00 30.11 97 ARG A N 1
ATOM 776 C CA . ARG A 1 97 ? -2.993 9.395 6.119 1.00 30.11 97 ARG A CA 1
ATOM 777 C C . ARG A 1 97 ? -2.891 8.661 7.458 1.00 30.11 97 ARG A C 1
ATOM 779 O O . ARG A 1 97 ? -3.432 9.111 8.457 1.00 30.11 97 ARG A O 1
ATOM 786 N N . PHE A 1 98 ? -2.287 7.477 7.431 1.00 33.44 98 PHE A N 1
ATOM 787 C CA . PHE A 1 98 ? -1.870 6.758 8.626 1.00 33.44 98 PHE A CA 1
ATOM 788 C C . PHE A 1 98 ? -0.684 7.500 9.213 1.00 33.44 98 PHE A C 1
ATOM 790 O O . PHE A 1 98 ? 0.263 7.833 8.501 1.00 33.44 98 PHE A O 1
ATOM 797 N N . SER A 1 99 ? -0.790 7.819 10.486 1.00 28.39 99 SER A N 1
ATOM 798 C CA . SER A 1 99 ? 0.161 8.643 11.194 1.00 28.39 99 SER A CA 1
ATOM 799 C C . SER A 1 99 ? 0.436 7.857 12.473 1.00 28.39 99 SER A C 1
ATOM 801 O O . SER A 1 99 ? -0.495 7.491 13.186 1.00 28.39 99 SER A O 1
ATOM 803 N N . VAL A 1 100 ? 1.681 7.401 12.637 1.00 34.81 100 VAL A N 1
ATOM 804 C CA . VAL A 1 100 ? 2.026 6.454 13.702 1.00 34.81 100 VAL A CA 1
ATOM 805 C C . VAL A 1 100 ? 2.263 7.166 15.003 1.00 34.81 100 VAL A C 1
ATOM 807 O O . VAL A 1 100 ? 3.026 8.130 15.063 1.00 34.81 100 VAL A O 1
ATOM 810 N N . LEU A 1 101 ? 1.641 6.625 16.045 1.00 36.53 101 LEU A N 1
ATOM 811 C CA . LEU A 1 101 ? 2.079 6.841 17.405 1.00 36.53 101 LEU A CA 1
ATOM 812 C C . LEU A 1 101 ? 2.930 5.641 17.847 1.00 36.53 101 LEU A C 1
ATOM 814 O O . LEU A 1 101 ? 2.527 4.488 17.657 1.00 36.53 101 LEU A O 1
ATOM 818 N N . PRO A 1 102 ? 4.084 5.876 18.465 1.00 35.56 102 PRO A N 1
ATOM 819 C CA . PRO A 1 102 ? 4.721 4.891 19.316 1.00 35.56 102 PRO A CA 1
ATOM 820 C C . PRO A 1 102 ? 3.862 4.628 20.570 1.00 35.56 102 PRO A C 1
ATOM 822 O O . PRO A 1 102 ? 3.430 5.529 21.270 1.00 35.56 102 PRO A O 1
ATOM 825 N N . VAL A 1 103 ? 3.532 3.357 20.771 1.00 40.00 103 VAL A N 1
ATOM 826 C CA . VAL A 1 103 ? 3.550 2.517 21.989 1.00 40.00 103 VAL A CA 1
ATOM 827 C C . VAL A 1 103 ? 3.141 3.009 23.384 1.00 40.00 103 VAL A C 1
ATOM 829 O O . VAL A 1 103 ? 2.785 2.155 24.185 1.00 40.00 103 VAL A O 1
ATOM 832 N N . SER A 1 104 ? 3.102 4.282 23.755 1.00 44.88 104 SER A N 1
ATOM 833 C CA . SER A 1 104 ? 2.738 4.616 25.147 1.00 44.88 104 SER A CA 1
ATOM 834 C C . SER A 1 104 ? 1.809 5.819 25.293 1.00 44.88 104 SER A C 1
ATOM 836 O O . SER A 1 104 ? 1.972 6.789 26.024 1.00 44.88 104 SER A O 1
ATOM 838 N N . CYS A 1 105 ? 0.689 5.660 24.611 1.00 50.97 105 CYS A N 1
ATOM 839 C CA . CYS A 1 105 ? -0.513 6.420 24.860 1.00 50.97 105 CYS A CA 1
ATOM 840 C C . CYS A 1 105 ? -1.477 5.578 25.702 1.00 50.97 105 CYS A C 1
ATOM 842 O O . CYS A 1 105 ? -2.599 5.318 25.283 1.00 50.97 105 CYS A O 1
ATOM 844 N N . ALA A 1 106 ? -1.040 5.085 26.869 1.00 59.91 106 ALA A N 1
ATOM 845 C CA . ALA A 1 106 ? -1.912 4.300 27.751 1.00 59.91 106 ALA A CA 1
ATOM 846 C C . ALA A 1 106 ? -3.236 5.039 28.024 1.00 59.91 106 ALA A C 1
ATOM 848 O O . ALA A 1 106 ? -4.291 4.412 28.077 1.00 59.91 106 ALA A O 1
ATOM 849 N N . SER A 1 107 ? -3.192 6.374 28.095 1.00 71.31 107 SER A N 1
ATOM 850 C CA . SER A 1 107 ? -4.366 7.245 28.169 1.00 71.31 107 SER A CA 1
ATOM 851 C C . SER A 1 107 ? -5.247 7.206 26.913 1.00 71.31 107 SER A C 1
ATOM 853 O O . SER A 1 107 ? -6.460 7.112 27.061 1.00 71.31 107 SER A O 1
ATOM 855 N N . GLU A 1 108 ? -4.695 7.228 25.693 1.00 84.38 108 GLU A N 1
ATOM 856 C CA . GLU A 1 108 ? -5.495 7.157 24.454 1.00 84.38 108 GLU A CA 1
ATOM 857 C C . GLU A 1 108 ? -6.033 5.755 24.174 1.00 84.38 108 GLU A C 1
ATOM 859 O O . GLU A 1 108 ? -7.167 5.632 23.717 1.00 84.38 108 GLU A O 1
ATOM 864 N N . TYR A 1 109 ? -5.264 4.704 24.482 1.00 80.81 109 TYR A N 1
ATOM 865 C CA . TYR A 1 109 ? -5.759 3.328 24.434 1.00 80.81 109 TYR A CA 1
ATOM 866 C C . TYR A 1 109 ? -6.886 3.133 25.452 1.00 80.81 109 TYR A C 1
ATOM 868 O O . TYR A 1 109 ? -7.948 2.640 25.092 1.00 80.81 109 TYR A O 1
ATOM 876 N N . SER A 1 110 ? -6.728 3.634 26.682 1.00 82.19 110 SER A N 1
ATOM 877 C CA . SER A 1 110 ? -7.807 3.607 27.681 1.00 82.19 110 SER A CA 1
ATOM 878 C C . SER A 1 110 ? -9.026 4.418 27.229 1.00 82.19 110 SER A C 1
ATOM 880 O O . SER A 1 110 ? -10.161 3.980 27.395 1.00 82.19 110 SER A O 1
ATOM 882 N N . LEU A 1 111 ? -8.811 5.594 26.630 1.00 86.06 111 LEU A N 1
ATOM 883 C CA . LEU A 1 111 ? -9.877 6.452 26.113 1.00 86.06 111 LEU A CA 1
ATOM 884 C C . LEU A 1 111 ? -10.677 5.749 25.014 1.00 86.06 111 LEU A C 1
ATOM 886 O O . LEU A 1 111 ? -11.909 5.750 25.053 1.00 86.06 111 LEU A O 1
ATOM 890 N N . VAL A 1 112 ? -9.991 5.150 24.038 1.00 88.94 112 VAL A N 1
ATOM 891 C CA . VAL A 1 112 ? -10.664 4.465 22.935 1.00 88.94 112 VAL A CA 1
ATOM 892 C C . VAL A 1 112 ? -11.318 3.169 23.395 1.00 88.94 112 VAL A C 1
ATOM 894 O O . VAL A 1 112 ? -12.441 2.903 22.982 1.00 88.94 112 VAL A O 1
ATOM 897 N N . GLN A 1 113 ? -10.686 2.419 24.305 1.00 87.19 113 GLN A N 1
ATOM 898 C CA . GLN A 1 113 ? -11.284 1.238 24.923 1.00 87.19 113 GLN A CA 1
ATOM 899 C C . GLN A 1 113 ? -12.590 1.616 25.609 1.00 87.19 113 GLN A C 1
ATOM 901 O O . GLN A 1 113 ? -13.632 1.087 25.238 1.00 87.19 113 GLN A O 1
ATOM 906 N N . ASN A 1 114 ? -12.576 2.606 26.505 1.00 86.19 114 ASN A N 1
ATOM 907 C CA . ASN A 1 114 ? -13.784 3.067 27.188 1.00 86.19 114 ASN A CA 1
ATOM 908 C C . ASN A 1 114 ? -14.905 3.417 26.202 1.00 86.19 114 ASN A C 1
ATOM 910 O O . ASN A 1 114 ? -16.042 3.000 26.406 1.00 86.19 114 ASN A O 1
ATOM 914 N N . ALA A 1 115 ? -14.592 4.113 25.106 1.00 89.44 115 ALA A N 1
ATOM 915 C CA . ALA A 1 115 ? -15.571 4.417 24.065 1.00 89.44 115 ALA A CA 1
ATOM 916 C C . ALA A 1 115 ? -16.125 3.143 23.398 1.00 89.44 115 ALA A C 1
ATOM 918 O O . ALA A 1 115 ? -17.337 2.948 23.359 1.00 89.44 115 ALA A O 1
ATOM 919 N N . THR A 1 116 ? -15.242 2.256 22.929 1.00 88.88 116 THR A N 1
ATOM 920 C CA . THR A 1 116 ? -15.617 1.021 22.217 1.00 88.88 116 THR A CA 1
ATOM 921 C C . THR A 1 116 ? -16.281 -0.036 23.095 1.00 88.88 116 THR A C 1
ATOM 923 O O . THR A 1 116 ? -16.970 -0.885 22.557 1.00 88.88 116 THR A O 1
ATOM 926 N N . PHE A 1 117 ? -16.100 -0.008 24.418 1.00 86.44 117 PHE A N 1
ATOM 927 C CA . PHE A 1 117 ? -16.818 -0.884 25.354 1.00 86.44 117 PHE A CA 1
ATOM 928 C C . PHE A 1 117 ? -18.153 -0.292 25.808 1.00 86.44 117 PHE A C 1
ATOM 930 O O . PHE A 1 117 ? -19.058 -1.043 26.155 1.00 86.44 117 PHE A O 1
ATOM 937 N N . THR A 1 118 ? -18.278 1.038 25.822 1.00 86.31 118 THR A N 1
ATOM 938 C CA . THR A 1 118 ? -19.530 1.712 26.196 1.00 86.31 118 THR A CA 1
ATOM 939 C C . THR A 1 118 ? -20.565 1.606 25.080 1.00 86.31 118 THR A C 1
ATOM 941 O O . THR A 1 118 ? -21.724 1.311 25.352 1.00 86.31 118 THR A O 1
ATOM 944 N N . ASP A 1 119 ? -20.145 1.824 23.832 1.00 86.88 119 ASP A N 1
ATOM 945 C CA . ASP A 1 119 ? -20.970 1.589 22.646 1.00 86.88 119 ASP A CA 1
ATOM 946 C C . ASP A 1 119 ? -20.134 0.893 21.561 1.00 86.88 119 ASP A C 1
ATOM 948 O O . ASP A 1 119 ? -19.557 1.544 20.682 1.00 86.88 119 ASP A O 1
ATOM 952 N N . PRO A 1 120 ? -20.052 -0.447 21.604 1.00 87.94 120 PRO A N 1
ATOM 953 C CA . PRO A 1 120 ? -19.326 -1.226 20.609 1.00 87.94 120 PRO A CA 1
ATOM 954 C C . PRO A 1 120 ? -19.853 -1.061 19.179 1.00 87.94 120 PRO A C 1
ATOM 956 O O . PRO A 1 120 ? -19.133 -1.380 18.226 1.00 87.94 120 PRO A O 1
ATOM 959 N N . GLY A 1 121 ? -21.094 -0.600 18.997 1.00 87.62 121 GLY A N 1
ATOM 960 C CA . GLY A 1 121 ? -21.689 -0.351 17.686 1.00 87.62 121 GLY A CA 1
ATOM 961 C C . GLY A 1 121 ? -21.195 0.944 17.034 1.00 87.62 121 GLY A C 1
ATOM 962 O O . GLY A 1 121 ? -21.202 1.048 15.798 1.00 87.62 121 GLY A O 1
ATOM 963 N N . ASP A 1 122 ? -20.729 1.908 17.835 1.00 90.31 122 ASP A N 1
ATOM 964 C CA . ASP A 1 122 ? -20.263 3.206 17.359 1.00 90.31 122 ASP A CA 1
ATOM 965 C C . ASP A 1 122 ? -18.916 3.108 16.639 1.00 90.31 122 ASP A C 1
ATOM 967 O O . ASP A 1 122 ? -17.878 2.748 17.190 1.00 90.31 122 ASP A O 1
ATOM 971 N N . GLN A 1 123 ? -18.906 3.504 15.370 1.00 89.25 123 GLN A N 1
ATOM 972 C CA . GLN A 1 123 ? -17.724 3.397 14.520 1.00 89.25 123 GLN A CA 1
ATOM 973 C C . GLN A 1 123 ? -16.585 4.366 14.889 1.00 89.25 123 GLN A C 1
ATOM 975 O O . GLN A 1 123 ? -15.450 4.162 14.458 1.00 89.25 123 GLN A O 1
ATOM 980 N N . SER A 1 124 ? -16.865 5.447 15.620 1.00 90.25 124 SER A N 1
ATOM 981 C CA . SER A 1 124 ? -15.922 6.550 15.834 1.00 90.25 124 SER A CA 1
ATOM 982 C C . SER A 1 124 ? -14.723 6.105 16.658 1.00 90.25 124 SER A C 1
ATOM 984 O O . SER A 1 124 ? -13.582 6.341 16.248 1.00 90.25 124 SER A O 1
ATOM 986 N N . GLY A 1 125 ? -14.984 5.400 17.764 1.00 90.38 125 GLY A N 1
ATOM 987 C CA . GLY A 1 125 ? -13.944 4.792 18.593 1.00 90.38 125 GLY A CA 1
ATOM 988 C C . GLY A 1 125 ? -13.087 3.817 17.784 1.00 90.38 125 GLY A C 1
ATOM 989 O O . GLY A 1 125 ? -11.865 3.919 17.783 1.00 90.38 125 GLY A O 1
ATOM 990 N N . TRP A 1 126 ? -13.705 2.949 16.981 1.00 91.81 126 TRP A N 1
ATOM 991 C CA . TRP A 1 126 ? -12.984 1.968 16.161 1.00 91.81 126 TRP A CA 1
ATOM 992 C C . TRP A 1 126 ? -12.103 2.587 15.074 1.00 91.81 126 TRP A C 1
ATOM 994 O O . TRP A 1 126 ? -10.992 2.113 14.828 1.00 91.81 126 TRP A O 1
ATOM 1004 N N . PHE A 1 127 ? -12.548 3.665 14.423 1.00 87.88 127 PHE A N 1
ATOM 1005 C CA . PHE A 1 127 ? -11.702 4.382 13.466 1.00 87.88 127 PHE A CA 1
ATOM 1006 C C . PHE A 1 127 ? -10.502 5.041 14.143 1.00 87.88 127 PHE A C 1
ATOM 1008 O O . PHE A 1 127 ? -9.407 5.034 13.574 1.00 87.88 127 PHE A O 1
ATOM 1015 N N . TYR A 1 128 ? -10.690 5.575 15.350 1.00 88.06 128 TYR A N 1
ATOM 1016 C CA . TYR A 1 128 ? -9.595 6.123 16.137 1.00 88.06 128 TYR A CA 1
ATOM 1017 C C . TYR A 1 128 ? -8.629 5.031 16.610 1.00 88.06 128 TYR A C 1
ATOM 1019 O O . TYR A 1 128 ? -7.421 5.181 16.450 1.00 88.06 128 TYR A O 1
ATOM 1027 N N . HIS A 1 129 ? -9.142 3.887 17.073 1.00 88.50 129 HIS A N 1
ATOM 1028 C CA . HIS A 1 129 ? -8.345 2.706 17.430 1.00 88.50 129 HIS A CA 1
ATOM 1029 C C . HIS A 1 129 ? -7.495 2.231 16.251 1.00 88.50 129 HIS A C 1
ATOM 1031 O O . HIS A 1 129 ? -6.287 2.031 16.377 1.00 88.50 129 HIS A O 1
ATOM 1037 N N . ARG A 1 130 ? -8.095 2.148 15.059 1.00 86.00 130 ARG A N 1
ATOM 1038 C CA . ARG A 1 130 ? -7.386 1.800 13.822 1.00 86.00 130 ARG A CA 1
ATOM 1039 C C . ARG A 1 130 ? -6.294 2.809 13.464 1.00 86.00 130 ARG A C 1
ATOM 1041 O O . ARG A 1 130 ? -5.284 2.424 12.879 1.00 86.00 130 ARG A O 1
ATOM 1048 N N . TRP A 1 131 ? -6.497 4.092 13.760 1.00 83.00 131 TRP A N 1
ATOM 1049 C CA . TRP A 1 131 ? -5.462 5.108 13.584 1.00 83.00 131 TRP A CA 1
ATOM 1050 C C . TRP A 1 131 ? -4.323 4.922 14.599 1.00 83.00 131 TRP A C 1
ATOM 1052 O O . TRP A 1 131 ? -3.171 4.854 14.176 1.00 83.00 131 TRP A O 1
ATOM 1062 N N . LEU A 1 132 ? -4.636 4.721 15.887 1.00 78.62 132 LEU A N 1
ATOM 1063 C CA . LEU A 1 132 ? -3.658 4.472 16.960 1.00 78.62 132 LEU A CA 1
ATOM 1064 C C . LEU A 1 132 ? -2.782 3.240 16.692 1.00 78.62 132 LEU A C 1
ATOM 1066 O O . LEU A 1 132 ? -1.571 3.268 16.902 1.00 78.62 132 LEU A O 1
ATOM 1070 N N . THR A 1 133 ? -3.394 2.161 16.207 1.00 75.81 133 THR A N 1
ATOM 1071 C CA . THR A 1 133 ? -2.722 0.884 15.915 1.00 75.81 133 THR A CA 1
ATOM 1072 C C . THR A 1 133 ? -2.114 0.828 14.511 1.00 75.81 133 THR A C 1
ATOM 1074 O O . THR A 1 133 ? -1.420 -0.134 14.165 1.00 75.81 133 THR A O 1
ATOM 1077 N N . GLY A 1 134 ? -2.341 1.867 13.700 1.00 68.75 134 GLY A N 1
ATOM 1078 C CA . GLY A 1 134 ? -1.848 1.987 12.333 1.00 68.75 134 GLY A CA 1
ATOM 1079 C C . GLY A 1 134 ? -0.321 1.979 12.245 1.00 68.75 134 GLY A C 1
ATOM 1080 O O . GLY A 1 134 ? 0.385 2.199 13.224 1.00 68.75 134 GLY A O 1
ATOM 1081 N N . ARG A 1 135 ? 0.213 1.705 11.051 1.00 66.25 135 ARG A N 1
ATOM 1082 C CA . ARG A 1 135 ? 1.663 1.658 10.793 1.00 66.25 135 ARG A CA 1
ATOM 1083 C C . ARG A 1 135 ? 2.186 2.960 10.212 1.00 66.25 135 ARG A C 1
ATOM 1085 O O . ARG A 1 135 ? 1.445 3.725 9.595 1.00 66.25 135 ARG A O 1
ATOM 1092 N N . GLU A 1 136 ? 3.470 3.201 10.451 1.00 66.50 136 GLU A N 1
ATOM 1093 C CA . GLU A 1 136 ? 4.127 4.418 10.014 1.00 66.50 136 GLU A CA 1
ATOM 1094 C C . GLU A 1 136 ? 4.359 4.254 8.532 1.00 66.50 136 GLU A C 1
ATOM 1096 O O . GLU A 1 136 ? 4.738 3.170 8.080 1.00 66.50 136 GLU A O 1
ATOM 1101 N N . LYS A 1 137 ? 4.125 5.314 7.766 1.00 67.88 137 LYS A N 1
ATOM 1102 C CA . LYS A 1 137 ? 4.576 5.279 6.386 1.00 67.88 137 LYS A CA 1
ATOM 1103 C C . LYS A 1 137 ? 6.106 5.257 6.398 1.00 67.88 137 LYS A C 1
ATOM 1105 O O . LYS A 1 137 ? 6.698 6.051 7.130 1.00 67.88 137 LYS A O 1
ATOM 1110 N N . PRO A 1 138 ? 6.748 4.368 5.625 1.00 74.38 138 PRO A N 1
ATOM 1111 C CA . PRO A 1 138 ? 8.194 4.428 5.461 1.00 74.38 138 PRO A CA 1
ATOM 1112 C C . PRO A 1 138 ? 8.592 5.824 4.971 1.00 74.38 138 PRO A C 1
ATOM 1114 O O . PRO A 1 138 ? 7.820 6.464 4.251 1.00 74.38 138 PRO A O 1
ATOM 1117 N N . ALA A 1 139 ? 9.776 6.303 5.362 1.00 81.12 139 ALA A N 1
ATOM 1118 C CA . ALA A 1 139 ? 10.336 7.527 4.791 1.00 81.12 139 ALA A CA 1
ATOM 1119 C C . ALA A 1 139 ? 10.410 7.403 3.269 1.00 81.12 139 ALA A C 1
ATOM 1121 O O . ALA A 1 139 ? 10.489 6.289 2.744 1.00 81.12 139 ALA A O 1
ATOM 1122 N N . LEU A 1 140 ? 10.376 8.543 2.582 1.00 88.19 140 LEU A N 1
ATOM 1123 C CA . LEU A 1 140 ? 10.623 8.590 1.151 1.00 88.19 140 LEU A CA 1
ATOM 1124 C C . LEU A 1 140 ? 12.007 7.996 0.880 1.00 88.19 140 LEU A C 1
ATOM 1126 O O . LEU A 1 140 ? 13.000 8.505 1.387 1.00 88.19 140 LEU A O 1
ATOM 1130 N N . ASP A 1 141 ? 12.042 6.902 0.130 1.00 91.81 141 ASP A N 1
ATOM 1131 C CA . ASP A 1 141 ? 13.260 6.190 -0.243 1.00 91.81 141 ASP A CA 1
ATOM 1132 C C . ASP A 1 141 ? 13.022 5.386 -1.531 1.00 91.81 141 ASP A C 1
ATOM 1134 O O . ASP A 1 141 ? 11.876 5.190 -1.958 1.00 91.81 141 ASP A O 1
ATOM 1138 N N . PHE A 1 142 ? 14.096 4.915 -2.157 1.00 93.88 142 PHE A N 1
ATOM 1139 C CA . PHE A 1 142 ? 14.043 4.056 -3.333 1.00 93.88 142 PHE A CA 1
ATOM 1140 C C . PHE A 1 142 ? 13.882 2.592 -2.928 1.00 93.88 142 PHE A C 1
ATOM 1142 O O . PHE A 1 142 ? 14.691 2.038 -2.193 1.00 93.88 142 PHE A O 1
ATOM 1149 N N . LEU A 1 143 ? 12.867 1.932 -3.481 1.00 92.44 143 LEU A N 1
ATOM 1150 C CA . LEU A 1 143 ? 12.744 0.474 -3.486 1.00 92.44 143 LEU A CA 1
ATOM 1151 C C . LEU A 1 143 ? 13.472 -0.146 -4.682 1.00 92.44 143 LEU A C 1
ATOM 1153 O O . LEU A 1 143 ? 14.032 -1.238 -4.570 1.00 92.44 143 LEU A O 1
ATOM 1157 N N . LEU A 1 144 ? 13.466 0.550 -5.820 1.00 93.62 144 LEU A N 1
ATOM 1158 C CA . LEU A 1 144 ? 14.107 0.125 -7.060 1.00 93.62 144 LEU A CA 1
ATOM 1159 C C . LEU A 1 144 ? 14.588 1.344 -7.848 1.00 93.62 144 LEU A C 1
ATOM 1161 O O . LEU A 1 144 ? 13.832 2.292 -8.055 1.00 93.62 144 LEU A O 1
ATOM 1165 N N . LEU A 1 145 ? 15.802 1.250 -8.379 1.00 96.12 145 LEU A N 1
ATOM 1166 C CA . LEU A 1 145 ? 16.229 1.985 -9.568 1.00 96.12 145 LEU A CA 1
ATOM 1167 C C . LEU A 1 145 ? 16.683 0.939 -10.584 1.00 96.12 145 LEU A C 1
ATOM 1169 O O . LEU A 1 145 ? 17.547 0.118 -10.289 1.00 96.12 145 LEU A O 1
ATOM 1173 N N . TYR A 1 146 ? 16.079 0.939 -11.763 1.00 95.56 146 TYR A N 1
ATOM 1174 C CA . TYR A 1 146 ? 16.355 -0.023 -12.819 1.00 95.56 146 TYR A CA 1
ATOM 1175 C C . TYR A 1 146 ? 16.638 0.687 -14.131 1.00 95.56 146 TYR A C 1
ATOM 1177 O O . TYR A 1 146 ? 15.926 1.611 -14.520 1.00 95.56 146 TYR A O 1
ATOM 1185 N N . ILE A 1 147 ? 17.676 0.224 -14.815 1.00 95.00 147 ILE A N 1
ATOM 1186 C CA . ILE A 1 147 ? 18.136 0.778 -16.081 1.00 95.00 147 ILE A CA 1
ATOM 1187 C C . ILE A 1 147 ? 18.193 -0.354 -17.083 1.00 95.00 147 ILE A C 1
ATOM 1189 O O . ILE A 1 147 ? 18.819 -1.384 -16.826 1.00 95.00 147 ILE A O 1
ATOM 1193 N N . SER A 1 148 ? 17.578 -0.149 -18.242 1.00 92.62 148 SER A N 1
ATOM 1194 C CA . SER A 1 148 ? 17.714 -1.051 -19.375 1.00 92.62 148 SER A CA 1
ATOM 1195 C C . SER A 1 148 ? 18.221 -0.285 -20.587 1.00 92.62 148 SER A C 1
ATOM 1197 O O . SER A 1 148 ? 17.550 0.612 -21.091 1.00 92.62 148 SER A O 1
ATOM 1199 N N . LYS A 1 149 ? 19.413 -0.659 -21.062 1.00 89.50 149 LYS A N 1
ATOM 1200 C CA . LYS A 1 149 ? 19.993 -0.144 -22.310 1.00 89.50 149 LYS A CA 1
ATOM 1201 C C . LYS A 1 149 ? 19.231 -0.656 -23.530 1.00 89.50 149 LYS A C 1
ATOM 1203 O O . LYS A 1 149 ? 19.047 0.086 -24.485 1.00 89.50 149 LYS A O 1
ATOM 1208 N N . GLU A 1 150 ? 18.759 -1.901 -23.454 1.00 88.31 150 GLU A N 1
ATOM 1209 C CA . GLU A 1 150 ? 17.972 -2.569 -24.496 1.00 88.31 150 GLU A CA 1
ATOM 1210 C C . GLU A 1 150 ? 16.681 -1.804 -24.810 1.00 88.31 150 GLU A C 1
ATOM 1212 O O . GLU A 1 150 ? 16.457 -1.423 -25.954 1.00 88.31 150 GLU A O 1
ATOM 1217 N N . THR A 1 151 ? 15.860 -1.521 -23.793 1.00 89.50 151 THR A N 1
ATOM 1218 C CA . THR A 1 151 ? 14.612 -0.759 -23.972 1.00 89.50 151 THR A CA 1
ATOM 1219 C C . THR A 1 151 ? 14.825 0.750 -23.900 1.00 89.50 151 THR A C 1
ATOM 1221 O O . THR A 1 151 ? 13.898 1.503 -24.166 1.00 89.50 151 THR A O 1
ATOM 1224 N N . ARG A 1 152 ? 16.038 1.200 -23.548 1.00 91.88 152 ARG A N 1
ATOM 1225 C CA . ARG A 1 152 ? 16.384 2.604 -23.279 1.00 91.88 152 ARG A CA 1
ATOM 1226 C C . ARG A 1 152 ? 15.452 3.249 -22.259 1.00 91.88 152 ARG A C 1
ATOM 1228 O O . ARG A 1 152 ? 15.015 4.375 -22.441 1.00 91.88 152 ARG A O 1
ATOM 1235 N N . THR A 1 153 ? 15.172 2.552 -21.166 1.00 94.19 153 THR A N 1
ATOM 1236 C CA . THR A 1 153 ? 14.276 3.054 -20.117 1.00 94.19 153 THR A CA 1
ATOM 1237 C C . THR A 1 153 ? 14.965 3.087 -18.766 1.00 94.19 153 THR A C 1
ATOM 1239 O O . THR A 1 153 ? 15.659 2.135 -18.392 1.00 94.19 153 THR A O 1
ATOM 1242 N N . VAL A 1 154 ? 14.682 4.132 -17.992 1.00 95.81 154 VAL A N 1
ATOM 1243 C CA . VAL A 1 154 ? 14.898 4.159 -16.544 1.00 95.81 154 VAL A CA 1
ATOM 1244 C C . VAL A 1 154 ? 13.562 3.936 -15.840 1.00 95.81 154 VAL A C 1
ATOM 1246 O O . VAL A 1 154 ? 12.542 4.492 -16.233 1.00 95.81 154 VAL A O 1
ATOM 1249 N N . THR A 1 155 ? 13.545 3.089 -14.815 1.00 96.38 155 THR A N 1
ATOM 1250 C CA . THR A 1 155 ? 12.372 2.813 -13.977 1.00 96.38 155 THR A CA 1
ATOM 1251 C C . THR A 1 155 ? 12.739 2.993 -12.514 1.00 96.38 155 THR A C 1
ATOM 1253 O O . THR A 1 155 ? 13.757 2.481 -12.053 1.00 96.38 155 THR A O 1
ATOM 1256 N N . LEU A 1 156 ? 11.892 3.701 -11.782 1.00 96.25 156 LEU A N 1
ATOM 1257 C CA . LEU A 1 156 ? 12.028 3.979 -10.362 1.00 96.25 156 LEU A CA 1
ATOM 1258 C C . LEU A 1 156 ? 10.814 3.439 -9.624 1.00 96.25 156 LEU A C 1
ATOM 1260 O O . LEU A 1 156 ? 9.687 3.636 -10.069 1.00 96.25 156 LEU A O 1
ATOM 1264 N N . HIS A 1 157 ? 11.039 2.828 -8.470 1.00 95.19 157 HIS A N 1
ATOM 1265 C CA . HIS A 1 157 ? 9.996 2.488 -7.513 1.00 95.19 157 HIS A CA 1
ATOM 1266 C C . HIS A 1 157 ? 10.378 3.088 -6.163 1.00 95.19 157 HIS A C 1
ATOM 1268 O O . HIS A 1 157 ? 11.485 2.858 -5.679 1.00 95.19 157 HIS A O 1
ATOM 1274 N N . LEU A 1 158 ? 9.475 3.856 -5.568 1.00 93.25 158 LEU A N 1
ATOM 1275 C CA . LEU A 1 158 ? 9.647 4.546 -4.300 1.00 93.25 158 LEU A CA 1
ATOM 1276 C C . LEU A 1 158 ? 8.779 3.912 -3.212 1.00 93.25 158 LEU A C 1
ATOM 1278 O O . LEU A 1 158 ? 7.724 3.345 -3.482 1.00 93.25 158 LEU A O 1
ATOM 1282 N N . THR A 1 159 ? 9.192 4.073 -1.959 1.00 88.94 159 THR A N 1
ATOM 1283 C CA . THR A 1 159 ? 8.444 3.633 -0.768 1.00 88.94 159 THR A CA 1
ATOM 1284 C C . THR A 1 159 ? 7.108 4.356 -0.576 1.00 88.94 159 THR A C 1
ATOM 1286 O O . THR A 1 159 ? 6.249 3.895 0.180 1.00 88.94 159 THR A O 1
ATOM 1289 N N . GLN A 1 160 ? 6.927 5.506 -1.228 1.00 87.38 160 GLN A N 1
ATOM 1290 C CA . GLN A 1 160 ? 5.742 6.347 -1.125 1.00 87.38 160 GLN A CA 1
ATOM 1291 C C . GLN A 1 160 ? 5.151 6.639 -2.502 1.00 87.38 160 GLN A C 1
ATOM 1293 O O . GLN A 1 160 ? 5.862 6.799 -3.490 1.00 87.38 160 GLN A O 1
ATOM 1298 N N . GLN A 1 161 ? 3.827 6.779 -2.546 1.00 89.88 161 GLN A N 1
ATOM 1299 C CA . GLN A 1 161 ? 3.146 7.318 -3.717 1.00 89.88 161 GLN A CA 1
ATOM 1300 C C . GLN A 1 161 ? 3.363 8.829 -3.753 1.00 89.88 161 GLN A C 1
ATOM 1302 O O . GLN A 1 161 ? 2.940 9.529 -2.830 1.00 89.88 161 GLN A O 1
ATOM 1307 N N . ILE A 1 162 ? 3.999 9.314 -4.815 1.00 90.75 162 ILE A N 1
ATOM 1308 C CA . ILE A 1 162 ? 4.308 10.732 -4.994 1.00 90.75 162 ILE A CA 1
ATOM 1309 C C . ILE A 1 162 ? 3.584 11.292 -6.214 1.00 90.75 162 ILE A C 1
ATOM 1311 O O . ILE A 1 162 ? 3.316 10.574 -7.183 1.00 90.75 162 ILE A O 1
ATOM 1315 N N . ARG A 1 163 ? 3.305 12.595 -6.184 1.00 92.00 163 ARG A N 1
ATOM 1316 C CA . ARG A 1 163 ? 3.048 13.365 -7.401 1.00 92.00 163 ARG A CA 1
ATOM 1317 C C . ARG A 1 163 ? 4.362 13.949 -7.875 1.00 92.00 163 ARG A C 1
ATOM 1319 O O . ARG A 1 163 ? 5.052 14.599 -7.096 1.00 92.00 163 ARG A O 1
ATOM 1326 N N . ILE A 1 164 ? 4.686 13.763 -9.149 1.00 90.00 164 ILE A N 1
ATOM 1327 C CA . ILE A 1 164 ? 5.975 14.215 -9.677 1.00 90.00 164 ILE A CA 1
ATOM 1328 C C . ILE A 1 164 ? 6.152 15.741 -9.599 1.00 90.00 164 ILE A C 1
ATOM 1330 O O . ILE A 1 164 ? 7.271 16.216 -9.497 1.00 90.00 164 ILE A O 1
ATOM 1334 N N . GLN A 1 165 ? 5.061 16.516 -9.581 1.00 89.50 165 GLN A N 1
ATOM 1335 C CA . GLN A 1 165 ? 5.108 17.978 -9.438 1.00 89.50 165 GLN A CA 1
ATOM 1336 C C . GLN A 1 165 ? 5.418 18.444 -8.005 1.00 89.50 165 GLN A C 1
ATOM 1338 O O . GLN A 1 165 ? 5.725 19.614 -7.798 1.00 89.50 165 GLN A O 1
ATOM 1343 N N . GLU A 1 166 ? 5.292 17.556 -7.017 1.00 90.44 166 GLU A N 1
ATOM 1344 C CA . GLU A 1 166 ? 5.522 17.845 -5.596 1.00 90.44 166 GLU A CA 1
ATOM 1345 C C . GLU A 1 166 ? 6.920 17.387 -5.138 1.00 90.44 166 GLU A C 1
ATOM 1347 O O . GLU A 1 166 ? 7.230 17.446 -3.949 1.00 90.44 166 GLU A O 1
ATOM 1352 N N . VAL A 1 167 ? 7.768 16.923 -6.063 1.00 93.12 167 VAL A N 1
ATOM 1353 C CA . VAL A 1 167 ? 9.145 16.503 -5.782 1.00 93.12 167 VAL A CA 1
ATOM 1354 C C . VAL A 1 167 ? 10.110 17.009 -6.852 1.00 93.12 167 VAL A C 1
ATOM 1356 O O . VAL A 1 167 ? 9.747 17.209 -8.008 1.00 93.12 167 VAL A O 1
ATOM 1359 N N . GLU A 1 168 ? 11.372 17.160 -6.477 1.00 94.69 168 GLU A N 1
ATOM 1360 C CA . GLU A 1 168 ? 12.485 17.314 -7.405 1.00 94.69 168 GLU A CA 1
ATOM 1361 C C . GLU A 1 168 ? 13.102 15.930 -7.646 1.00 94.69 168 GLU A C 1
ATOM 1363 O O . GLU A 1 168 ? 13.739 15.360 -6.759 1.00 94.69 168 GLU A O 1
ATOM 1368 N N . LEU A 1 169 ? 12.886 15.369 -8.840 1.00 95.38 169 LEU A N 1
ATOM 1369 C CA . LEU A 1 169 ? 13.427 14.070 -9.237 1.00 95.38 169 LEU A CA 1
ATOM 1370 C C . LEU A 1 169 ? 14.486 14.243 -10.327 1.00 95.38 169 LEU A C 1
ATOM 1372 O O . LEU A 1 169 ? 14.170 14.603 -11.461 1.00 95.38 169 LEU A O 1
ATOM 1376 N N . THR A 1 170 ? 15.738 13.940 -9.989 1.00 95.62 170 THR A N 1
ATOM 1377 C CA . THR A 1 170 ? 16.884 14.069 -10.897 1.00 95.62 170 THR A CA 1
ATOM 1378 C C . THR A 1 170 ? 17.588 12.731 -11.068 1.00 95.62 170 THR A C 1
ATOM 1380 O O . THR A 1 170 ? 17.841 12.029 -10.091 1.00 95.62 170 THR A O 1
ATOM 1383 N N . VAL A 1 171 ? 17.966 12.400 -12.303 1.00 96.50 171 VAL A N 1
ATOM 1384 C CA . VAL A 1 171 ? 18.865 11.280 -12.607 1.00 96.50 171 VAL A CA 1
ATOM 1385 C C . VAL A 1 171 ? 20.105 11.829 -13.293 1.00 96.50 171 VAL A C 1
ATOM 1387 O O . VAL A 1 171 ? 20.004 12.621 -14.231 1.00 96.50 171 VAL A O 1
ATOM 1390 N N . ARG A 1 172 ? 21.277 11.426 -12.809 1.00 95.62 172 ARG A N 1
ATOM 1391 C CA . ARG A 1 172 ? 22.579 11.788 -13.365 1.00 95.62 172 ARG A CA 1
ATOM 1392 C C . ARG A 1 172 ? 23.292 10.544 -13.863 1.00 95.62 172 ARG A C 1
ATOM 1394 O O . ARG A 1 172 ? 23.270 9.522 -13.185 1.00 95.62 172 ARG A O 1
ATOM 1401 N N . MET A 1 173 ? 23.959 10.667 -15.001 1.00 93.38 173 MET A N 1
ATOM 1402 C CA . MET A 1 173 ? 24.852 9.657 -15.555 1.00 93.38 173 MET A CA 1
ATOM 1403 C C . MET A 1 173 ? 26.259 10.252 -15.633 1.00 93.38 173 MET A C 1
ATOM 1405 O O . MET A 1 173 ? 26.449 11.319 -16.216 1.00 93.38 173 MET A O 1
ATOM 1409 N N . ASN A 1 174 ? 27.234 9.611 -14.988 1.00 92.06 174 ASN A N 1
ATOM 1410 C CA . ASN A 1 174 ? 28.607 10.106 -14.816 1.00 92.06 174 ASN A CA 1
ATOM 1411 C C . ASN A 1 174 ? 28.656 11.553 -14.289 1.00 92.06 174 ASN A C 1
ATOM 1413 O O . ASN A 1 174 ? 29.428 12.387 -14.757 1.00 92.06 174 ASN A O 1
ATOM 1417 N N . GLY A 1 175 ? 27.760 11.880 -13.352 1.00 91.12 175 GLY A N 1
ATOM 1418 C CA . GLY A 1 175 ? 27.616 13.224 -12.782 1.00 91.12 175 GLY A CA 1
ATOM 1419 C C . GLY A 1 175 ? 26.834 14.230 -13.640 1.00 91.12 175 GLY A C 1
ATOM 1420 O O . GLY A 1 175 ? 26.459 15.282 -13.122 1.00 91.12 175 GLY A O 1
ATOM 1421 N N . VAL A 1 176 ? 26.513 13.915 -14.900 1.00 92.25 176 VAL A N 1
ATOM 1422 C CA . VAL A 1 176 ? 25.758 14.796 -15.806 1.00 92.25 176 VAL A CA 1
ATOM 1423 C C . VAL A 1 176 ? 24.252 14.528 -15.678 1.00 92.25 176 VAL A C 1
ATOM 1425 O O . VAL A 1 176 ? 23.835 13.380 -15.828 1.00 92.25 176 VAL A O 1
ATOM 1428 N N . PRO A 1 177 ? 23.408 15.539 -15.397 1.00 94.12 177 PRO A N 1
ATOM 1429 C CA . PRO A 1 177 ? 21.960 15.355 -15.310 1.00 94.12 177 PRO A CA 1
ATOM 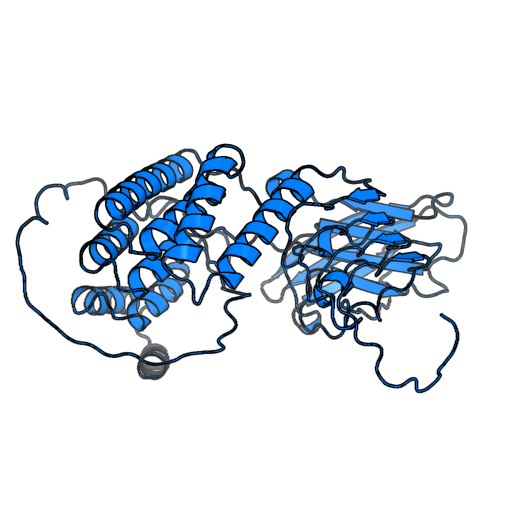1430 C C . PRO A 1 177 ? 21.339 15.031 -16.673 1.00 94.12 177 PRO A C 1
ATOM 1432 O O . PRO A 1 177 ? 21.656 15.666 -17.677 1.00 94.12 177 PRO A O 1
ATOM 1435 N N . LEU A 1 178 ? 20.416 14.071 -16.685 1.00 94.00 178 LEU A N 1
ATOM 1436 C CA . LEU A 1 178 ? 19.640 13.699 -17.863 1.00 94.00 178 LEU A CA 1
ATOM 1437 C C . LEU A 1 178 ? 18.323 14.480 -17.909 1.00 94.00 178 LEU A C 1
ATOM 1439 O O . LEU A 1 178 ? 17.629 14.614 -16.900 1.00 94.00 178 LEU A O 1
ATOM 1443 N N . SER A 1 179 ? 17.957 14.962 -19.099 1.00 93.56 179 SER A N 1
ATOM 1444 C CA . SER A 1 179 ? 16.634 15.539 -19.344 1.00 93.56 179 SER A CA 1
ATOM 1445 C C . SER A 1 179 ? 15.638 14.405 -19.578 1.00 93.56 179 SER A C 1
ATOM 1447 O O . SER A 1 179 ? 15.616 13.801 -20.648 1.00 93.56 179 SER A O 1
ATOM 1449 N N . LEU A 1 180 ? 14.865 14.079 -18.544 1.00 94.75 180 LEU A N 1
ATOM 1450 C CA . LEU A 1 180 ? 13.907 12.978 -18.552 1.00 94.75 180 LEU A CA 1
ATOM 1451 C C . LEU A 1 180 ? 12.480 13.506 -18.441 1.00 94.75 180 LEU A C 1
ATOM 1453 O O . LEU A 1 180 ? 12.192 14.382 -17.622 1.00 94.75 180 LEU A O 1
ATOM 1457 N N . VAL A 1 181 ? 11.581 12.926 -19.232 1.00 94.88 181 VAL A N 1
ATOM 1458 C CA . VAL A 1 181 ? 10.137 13.128 -19.095 1.00 94.88 181 VAL A CA 1
ATOM 1459 C C . VAL A 1 181 ? 9.575 11.935 -18.335 1.00 94.88 181 VAL A C 1
ATOM 1461 O O . VAL A 1 181 ? 9.631 10.804 -18.807 1.00 94.88 181 VAL A O 1
ATOM 1464 N N . TRP A 1 182 ? 9.084 12.187 -17.124 1.00 95.25 182 TRP A N 1
ATOM 1465 C CA . TRP A 1 182 ? 8.594 11.138 -16.236 1.00 95.25 182 TRP A CA 1
ATOM 1466 C C . TRP A 1 182 ? 7.142 10.774 -16.528 1.00 95.25 182 TRP A C 1
ATOM 1468 O O . TRP A 1 182 ? 6.265 11.637 -16.586 1.00 95.25 182 TRP A O 1
ATOM 1478 N N . HIS A 1 183 ? 6.891 9.474 -16.611 1.00 94.31 183 HIS A N 1
ATOM 1479 C CA . HIS A 1 183 ? 5.580 8.882 -16.820 1.00 94.31 183 HIS A CA 1
ATOM 1480 C C . HIS A 1 183 ? 5.219 7.973 -15.643 1.00 94.31 183 HIS A C 1
ATOM 1482 O O . HIS A 1 183 ? 6.045 7.195 -15.157 1.00 94.31 183 HIS A O 1
ATOM 1488 N N . ALA A 1 184 ? 3.972 8.066 -15.187 1.00 93.06 184 ALA A N 1
ATOM 1489 C CA . ALA A 1 184 ? 3.384 7.073 -14.302 1.00 93.06 184 ALA A CA 1
ATOM 1490 C C . ALA A 1 184 ? 2.748 5.952 -15.145 1.00 93.06 184 ALA A C 1
ATOM 1492 O O . ALA A 1 184 ? 2.363 6.186 -16.292 1.00 93.06 184 ALA A O 1
ATOM 1493 N N . PRO A 1 185 ? 2.609 4.730 -14.609 1.00 89.75 185 PRO A N 1
ATOM 1494 C CA . PRO A 1 185 ? 1.776 3.706 -15.225 1.00 89.75 185 PRO A CA 1
ATOM 1495 C C . PRO A 1 185 ? 0.325 4.179 -15.362 1.00 89.75 185 PRO A C 1
ATOM 1497 O O . PRO A 1 185 ? -0.271 4.639 -14.385 1.00 89.75 185 PRO A O 1
ATOM 1500 N N . SER A 1 186 ? -0.262 4.025 -16.555 1.00 84.56 186 SER A N 1
ATOM 1501 C CA . SER A 1 186 ? -1.600 4.544 -16.877 1.00 84.56 186 SER A CA 1
ATOM 1502 C C . SER A 1 186 ? -1.706 6.071 -16.680 1.00 84.56 186 SER A C 1
ATOM 1504 O O . SER A 1 186 ? -0.719 6.797 -16.736 1.00 84.56 186 SER A O 1
ATOM 1506 N N . THR A 1 187 ? -2.909 6.598 -16.446 1.00 83.75 187 THR A N 1
ATOM 1507 C CA . THR A 1 187 ? -3.171 8.036 -16.255 1.00 83.75 187 THR A CA 1
ATOM 1508 C C . THR A 1 187 ? -3.098 8.455 -14.782 1.00 83.75 187 THR A C 1
ATOM 1510 O O . THR A 1 187 ? -3.850 9.326 -14.332 1.00 83.75 187 THR A O 1
ATOM 1513 N N . LEU A 1 188 ? -2.256 7.790 -13.985 1.00 84.75 188 LEU A N 1
ATOM 1514 C CA . LEU A 1 188 ? -2.157 8.051 -12.552 1.00 84.75 188 LEU A CA 1
ATOM 1515 C C . LEU A 1 188 ? -1.438 9.379 -12.285 1.00 84.75 188 LEU A C 1
ATOM 1517 O O . LEU A 1 188 ? -0.314 9.599 -12.720 1.00 84.75 188 LEU A O 1
ATOM 1521 N N . LEU A 1 189 ? -2.073 10.254 -11.502 1.00 87.25 189 LEU A N 1
ATOM 1522 C CA . LEU A 1 189 ? -1.460 11.513 -11.052 1.00 87.25 189 LEU A CA 1
ATOM 1523 C C . LEU A 1 189 ? -0.481 11.316 -9.888 1.00 87.25 189 LEU A C 1
ATOM 1525 O O . LEU A 1 189 ? 0.369 12.165 -9.639 1.00 87.25 189 LEU A O 1
ATOM 1529 N N . CYS A 1 190 ? -0.649 10.229 -9.138 1.00 91.94 190 CYS A N 1
ATOM 1530 C CA . CYS A 1 190 ? 0.166 9.876 -7.986 1.00 91.94 190 CYS A CA 1
ATOM 1531 C C . CYS A 1 190 ? 0.532 8.400 -8.104 1.00 91.94 190 CYS A C 1
ATOM 1533 O O . CYS A 1 190 ? -0.360 7.562 -8.255 1.00 91.94 190 CYS A O 1
ATOM 1535 N N . SER A 1 191 ? 1.824 8.091 -8.062 1.00 93.25 191 SER A N 1
ATOM 1536 C CA . SER A 1 191 ? 2.328 6.739 -8.289 1.00 93.25 191 SER A CA 1
ATOM 1537 C C . SER A 1 191 ? 3.563 6.479 -7.428 1.00 93.25 191 SER A C 1
ATOM 1539 O O . SER A 1 191 ? 4.364 7.400 -7.230 1.00 93.25 191 SER A O 1
ATOM 1541 N N . PRO A 1 192 ? 3.742 5.252 -6.907 1.00 93.00 192 PRO A N 1
ATOM 1542 C CA . PRO A 1 192 ? 5.012 4.843 -6.318 1.00 93.00 192 PRO A CA 1
ATOM 1543 C C . PRO A 1 192 ? 6.043 4.491 -7.402 1.00 93.00 192 PRO A C 1
ATOM 1545 O O . PRO A 1 192 ? 7.238 4.489 -7.131 1.00 93.00 192 PRO A O 1
ATOM 1548 N N . LEU A 1 193 ? 5.598 4.217 -8.634 1.00 95.50 193 LEU A N 1
ATOM 1549 C CA . LEU A 1 193 ? 6.439 3.801 -9.751 1.00 95.50 193 LEU A CA 1
ATOM 1550 C C . LEU A 1 193 ? 6.428 4.834 -10.878 1.00 95.50 193 LEU A C 1
ATOM 1552 O O . LEU A 1 193 ? 5.361 5.273 -11.309 1.00 95.50 193 LEU A O 1
ATOM 1556 N N . TRP A 1 194 ? 7.609 5.180 -11.377 1.00 96.81 194 TRP A N 1
ATOM 1557 C CA . TRP A 1 194 ? 7.805 6.144 -12.457 1.00 96.81 194 TRP A CA 1
ATOM 1558 C C . TRP A 1 194 ? 8.828 5.616 -13.452 1.00 96.81 194 TRP A C 1
ATOM 1560 O O . TRP A 1 194 ? 9.761 4.910 -13.075 1.00 96.81 194 TRP A O 1
ATOM 1570 N N . TYR A 1 195 ? 8.673 5.956 -14.723 1.00 95.75 195 TYR A N 1
ATOM 1571 C CA . TYR A 1 195 ? 9.630 5.586 -15.758 1.00 95.75 195 TYR A CA 1
ATOM 1572 C C . TYR A 1 195 ? 9.831 6.723 -16.755 1.00 95.75 195 TYR A C 1
ATOM 1574 O O . TYR A 1 195 ? 8.993 7.616 -16.864 1.00 95.75 195 TYR A O 1
ATOM 1582 N N . ALA A 1 196 ? 10.958 6.697 -17.453 1.00 96.31 196 ALA A N 1
ATOM 1583 C CA . ALA A 1 196 ? 11.283 7.654 -18.499 1.00 96.31 196 ALA A CA 1
ATOM 1584 C C . ALA A 1 196 ? 12.160 6.996 -19.564 1.00 96.31 196 ALA A C 1
ATOM 1586 O O . ALA A 1 196 ? 12.933 6.077 -19.266 1.00 96.31 196 ALA A O 1
ATOM 1587 N N . ASP A 1 197 ? 12.060 7.503 -20.787 1.00 95.06 197 ASP A N 1
ATOM 1588 C CA . ASP A 1 197 ? 12.953 7.118 -21.871 1.00 95.06 197 ASP A CA 1
ATOM 1589 C C . ASP A 1 197 ? 14.306 7.814 -21.703 1.00 95.06 197 ASP A C 1
ATOM 1591 O O . ASP A 1 197 ? 14.396 9.003 -21.387 1.00 95.06 197 ASP A O 1
ATOM 1595 N N . ILE A 1 198 ? 15.374 7.053 -21.903 1.00 93.12 198 ILE A N 1
ATOM 1596 C CA . ILE A 1 198 ? 16.747 7.538 -21.857 1.00 93.12 198 ILE A CA 1
ATOM 1597 C C . ILE A 1 198 ? 17.051 8.206 -23.208 1.00 93.12 198 ILE A C 1
ATOM 1599 O O . ILE A 1 198 ? 16.875 7.561 -24.249 1.00 93.12 198 ILE A O 1
ATOM 1603 N N . PRO A 1 199 ? 17.539 9.463 -23.222 1.00 90.44 199 PRO A N 1
ATOM 1604 C CA . PRO A 1 199 ? 17.931 10.145 -24.451 1.00 90.44 199 PRO A CA 1
ATOM 1605 C C . PRO A 1 199 ? 18.920 9.314 -25.280 1.00 90.44 199 PRO A C 1
ATOM 1607 O O . PRO A 1 199 ? 19.845 8.702 -24.744 1.00 90.44 199 PRO A O 1
ATOM 1610 N N . GLY A 1 200 ? 18.714 9.258 -26.599 1.00 76.94 200 GLY A N 1
ATOM 1611 C CA . GLY A 1 200 ? 19.457 8.347 -27.482 1.00 76.94 200 GLY A CA 1
ATOM 1612 C C . GLY A 1 200 ? 20.963 8.621 -27.570 1.00 76.94 200 GLY A C 1
ATOM 1613 O O . GLY A 1 200 ? 21.728 7.713 -27.880 1.00 7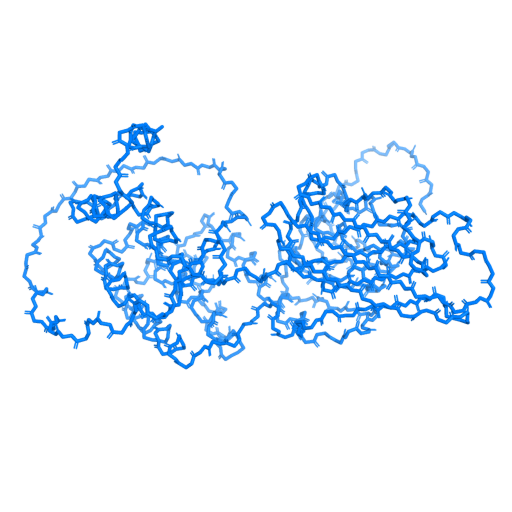6.94 200 GLY A O 1
ATOM 1614 N N . ASP A 1 201 ? 21.380 9.848 -27.276 1.00 79.12 201 ASP A N 1
ATOM 1615 C CA . ASP A 1 201 ? 22.766 10.308 -27.193 1.00 79.12 201 ASP A CA 1
ATOM 1616 C C . ASP A 1 201 ? 23.443 9.970 -25.854 1.00 79.12 201 ASP A C 1
ATOM 1618 O O . ASP A 1 201 ? 24.670 9.916 -25.787 1.00 79.12 201 ASP A O 1
ATOM 1622 N N . ALA A 1 202 ? 22.672 9.683 -24.801 1.00 77.94 202 ALA A N 1
ATOM 1623 C CA . ALA A 1 202 ? 23.215 9.412 -23.472 1.00 77.94 202 ALA A CA 1
ATOM 1624 C C . ALA A 1 202 ? 23.943 8.058 -23.385 1.00 77.94 202 ALA A C 1
ATOM 1626 O O . ALA A 1 202 ? 24.931 7.931 -22.674 1.00 77.94 202 ALA A O 1
ATOM 1627 N N . LEU A 1 203 ? 23.494 7.036 -24.119 1.00 79.38 203 LEU A N 1
ATOM 1628 C CA . LEU A 1 203 ? 24.061 5.677 -24.053 1.00 79.38 203 LEU A CA 1
ATOM 1629 C C . LEU A 1 203 ? 25.127 5.401 -25.131 1.00 79.38 203 LEU A C 1
ATOM 1631 O O . LEU A 1 203 ? 25.342 4.250 -25.510 1.00 79.38 203 LEU A O 1
ATOM 1635 N N . VAL A 1 204 ? 25.764 6.440 -25.677 1.00 69.12 204 VAL A N 1
ATOM 1636 C CA . VAL A 1 204 ? 26.736 6.298 -26.771 1.00 69.12 204 VAL A CA 1
ATOM 1637 C C . VAL A 1 204 ? 28.114 5.912 -26.222 1.00 69.12 204 VAL A C 1
ATOM 1639 O O . VAL A 1 204 ? 28.789 6.723 -25.595 1.00 69.12 204 VAL A O 1
ATOM 1642 N N . GLY A 1 205 ? 28.550 4.685 -26.523 1.00 66.44 205 GLY A N 1
ATOM 1643 C CA . GLY A 1 205 ? 29.892 4.172 -26.221 1.00 66.44 205 GLY A CA 1
ATOM 1644 C C . GLY A 1 205 ? 29.896 2.926 -25.327 1.00 66.44 205 GLY A C 1
ATOM 1645 O O . GLY A 1 205 ? 29.034 2.757 -24.469 1.00 66.44 205 GLY A O 1
ATOM 1646 N N . ASP A 1 206 ? 30.897 2.061 -25.515 1.00 69.00 206 ASP A N 1
ATOM 1647 C CA . ASP A 1 206 ? 31.150 0.889 -24.663 1.00 69.00 206 ASP A CA 1
ATOM 1648 C C . ASP A 1 206 ? 31.996 1.288 -23.445 1.00 69.00 206 ASP A C 1
ATOM 1650 O O . ASP A 1 206 ? 33.153 0.892 -23.299 1.00 69.00 206 ASP A O 1
ATOM 1654 N N . CYS A 1 207 ? 31.429 2.117 -22.570 1.00 79.25 207 CYS A N 1
ATOM 1655 C CA . CYS A 1 207 ? 32.051 2.485 -21.301 1.00 79.25 207 CYS A CA 1
ATOM 1656 C C . CYS A 1 207 ? 31.203 2.062 -20.101 1.00 79.25 207 CYS A C 1
ATOM 1658 O O . CYS A 1 207 ? 29.981 1.893 -20.176 1.00 79.25 207 CYS A O 1
ATOM 1660 N N . ASP A 1 208 ? 31.886 1.881 -18.976 1.00 87.44 208 ASP A N 1
ATOM 1661 C CA . ASP A 1 208 ? 31.236 1.757 -17.681 1.00 87.44 208 ASP A CA 1
ATOM 1662 C C . ASP A 1 208 ? 30.642 3.118 -17.307 1.00 87.44 208 ASP A C 1
ATOM 1664 O O . ASP A 1 208 ? 31.269 4.158 -17.515 1.00 87.44 208 ASP A O 1
ATOM 1668 N N . ASN A 1 209 ? 29.421 3.110 -16.779 1.00 88.75 209 ASN A N 1
ATOM 1669 C CA . ASN A 1 209 ? 28.704 4.325 -16.423 1.00 88.75 209 ASN A CA 1
ATOM 1670 C C . ASN A 1 209 ? 28.178 4.242 -14.993 1.00 88.75 209 ASN A C 1
ATOM 1672 O O . ASN A 1 209 ? 27.617 3.225 -14.580 1.00 88.75 209 ASN A O 1
ATOM 1676 N N . GLU A 1 210 ? 28.312 5.335 -14.254 1.00 93.38 210 GLU A N 1
ATOM 1677 C CA . GLU A 1 210 ? 27.721 5.510 -12.933 1.00 93.38 210 GLU A CA 1
ATOM 1678 C C . GLU A 1 210 ? 26.408 6.279 -13.054 1.00 93.38 210 GLU A C 1
ATOM 1680 O O . GLU A 1 210 ? 26.319 7.294 -13.743 1.00 93.38 210 GLU A O 1
ATOM 1685 N N . TRP A 1 211 ? 25.382 5.797 -12.371 1.00 95.19 211 TRP A N 1
ATOM 1686 C CA . TRP A 1 211 ? 24.049 6.365 -12.364 1.00 95.19 211 TRP A CA 1
ATOM 1687 C C . TRP A 1 211 ? 23.646 6.714 -10.947 1.00 95.19 211 TRP A C 1
ATOM 1689 O O . TRP A 1 211 ? 23.763 5.895 -10.040 1.00 95.19 211 TRP A O 1
ATOM 1699 N N . LYS A 1 212 ? 23.114 7.921 -10.781 1.00 96.88 212 LYS A N 1
ATOM 1700 C CA . LYS A 1 212 ? 22.611 8.415 -9.506 1.00 96.88 212 LYS A CA 1
ATOM 1701 C C . LYS A 1 212 ? 21.228 9.002 -9.690 1.00 96.88 212 LYS A C 1
ATOM 1703 O O . LYS A 1 212 ? 21.069 9.996 -10.399 1.00 96.88 212 LYS A O 1
ATOM 1708 N N . ALA A 1 213 ? 20.238 8.405 -9.042 1.00 97.44 213 ALA A N 1
ATOM 1709 C CA . ALA A 1 213 ? 18.915 8.989 -8.891 1.00 97.44 213 ALA A CA 1
ATOM 1710 C C . ALA A 1 213 ? 18.825 9.707 -7.542 1.00 97.44 213 ALA A C 1
ATOM 1712 O O . ALA A 1 213 ? 19.337 9.230 -6.529 1.00 97.44 213 ALA A O 1
ATOM 1713 N N . THR A 1 214 ? 18.174 10.862 -7.521 1.00 97.06 214 THR A N 1
ATOM 1714 C CA . THR A 1 214 ? 17.910 11.631 -6.304 1.00 97.06 214 THR A CA 1
ATOM 1715 C C . THR A 1 214 ? 16.481 12.135 -6.351 1.00 97.06 214 THR A C 1
ATOM 1717 O O . THR A 1 214 ? 16.070 12.725 -7.352 1.00 97.06 214 THR A O 1
ATOM 1720 N N . VAL A 1 215 ? 15.736 11.889 -5.277 1.00 96.25 215 VAL A N 1
ATOM 1721 C CA . VAL A 1 215 ? 14.395 12.435 -5.076 1.00 96.25 215 VAL A CA 1
ATOM 1722 C C . VAL A 1 215 ? 14.414 13.315 -3.837 1.00 96.25 215 VAL A C 1
ATOM 1724 O O . VAL A 1 215 ? 14.876 12.888 -2.780 1.00 96.25 215 VAL A O 1
ATOM 1727 N N . ARG A 1 216 ? 13.921 14.544 -3.975 1.00 95.12 216 ARG A N 1
ATOM 1728 C CA . ARG A 1 216 ? 13.801 15.501 -2.877 1.00 95.12 216 ARG A CA 1
ATOM 1729 C C . ARG A 1 216 ? 12.371 16.015 -2.791 1.00 95.12 216 ARG A C 1
ATOM 1731 O O . ARG A 1 216 ? 11.837 16.529 -3.772 1.00 95.12 216 ARG A O 1
ATOM 1738 N N . SER A 1 217 ? 11.742 15.878 -1.632 1.00 89.25 217 SER A N 1
ATOM 1739 C CA . SER A 1 217 ? 10.410 16.426 -1.367 1.00 89.25 217 SER A CA 1
ATOM 1740 C C . SER A 1 217 ? 10.471 17.880 -0.889 1.00 89.25 217 SER A C 1
ATOM 1742 O O . SER A 1 217 ? 11.516 18.389 -0.483 1.00 89.25 217 SER A O 1
ATOM 1744 N N . LEU A 1 218 ? 9.325 18.568 -0.943 1.00 85.25 218 LEU A N 1
ATOM 1745 C CA . LEU A 1 218 ? 9.190 19.985 -0.561 1.00 85.25 218 LEU A CA 1
ATOM 1746 C C . LEU A 1 218 ? 9.536 20.277 0.908 1.00 85.25 218 LEU A C 1
ATOM 1748 O O . LEU A 1 218 ? 9.889 21.405 1.240 1.00 85.25 218 LEU A O 1
ATOM 1752 N N . ASP A 1 219 ? 9.421 19.277 1.780 1.00 80.88 219 ASP A N 1
ATOM 1753 C CA . ASP A 1 219 ? 9.791 19.346 3.198 1.00 80.88 219 ASP A CA 1
ATOM 1754 C C . ASP A 1 219 ? 11.313 19.233 3.432 1.00 80.88 219 ASP A C 1
ATOM 1756 O O . ASP A 1 219 ? 11.771 19.344 4.568 1.00 80.88 219 ASP A O 1
ATOM 1760 N N . GLY A 1 220 ? 12.099 19.035 2.367 1.00 83.69 220 GLY A N 1
ATOM 1761 C CA . GLY A 1 220 ? 13.551 18.889 2.413 1.00 83.69 220 GLY A CA 1
ATOM 1762 C C . GLY A 1 220 ? 14.039 17.454 2.621 1.00 83.69 220 GLY A C 1
ATOM 1763 O O . GLY A 1 220 ? 15.252 17.246 2.641 1.00 83.69 220 GLY A O 1
ATOM 1764 N N . THR A 1 221 ? 13.143 16.467 2.745 1.00 86.88 221 THR A N 1
ATOM 1765 C CA . THR A 1 221 ? 13.544 15.054 2.796 1.00 86.88 221 THR A CA 1
ATOM 1766 C C . THR A 1 221 ? 14.151 14.646 1.453 1.00 86.88 221 THR A C 1
ATOM 1768 O O . THR A 1 221 ? 13.592 14.924 0.393 1.00 86.88 221 THR A O 1
ATOM 1771 N N . GLU A 1 222 ? 15.304 13.980 1.487 1.00 92.69 222 GLU A N 1
ATOM 1772 C CA . GLU A 1 222 ? 16.032 13.549 0.296 1.00 92.69 222 GLU A CA 1
ATOM 1773 C C . GLU A 1 222 ? 16.408 12.072 0.397 1.00 92.69 222 GLU A C 1
ATOM 1775 O O . GLU A 1 222 ? 16.865 11.606 1.442 1.00 92.69 222 GLU A O 1
ATOM 1780 N N . ALA A 1 223 ? 16.257 11.354 -0.712 1.00 94.25 223 ALA A N 1
ATOM 1781 C CA . ALA A 1 223 ? 16.735 9.990 -0.875 1.00 94.25 223 ALA A CA 1
ATOM 1782 C C . ALA A 1 223 ? 17.532 9.847 -2.170 1.00 94.25 223 ALA A C 1
ATOM 1784 O O . ALA A 1 223 ? 17.356 10.611 -3.125 1.00 94.25 223 ALA A O 1
ATOM 1785 N N . HIS A 1 224 ? 18.411 8.849 -2.205 1.00 95.62 224 HIS A N 1
ATOM 1786 C CA . HIS A 1 224 ? 19.301 8.589 -3.328 1.00 95.62 224 HIS A CA 1
ATOM 1787 C C . HIS A 1 224 ? 19.424 7.095 -3.616 1.00 95.62 224 HIS A C 1
ATOM 1789 O O . HIS A 1 224 ? 19.351 6.263 -2.718 1.00 95.62 224 HIS A O 1
ATOM 1795 N N . ALA A 1 225 ? 19.636 6.776 -4.889 1.00 96.50 225 ALA A N 1
ATOM 1796 C CA . ALA A 1 225 ? 19.977 5.442 -5.354 1.00 96.50 225 ALA A CA 1
ATOM 1797 C C . ALA A 1 225 ? 21.146 5.550 -6.331 1.00 96.50 225 ALA A C 1
ATOM 1799 O O . ALA A 1 225 ? 21.063 6.287 -7.317 1.00 96.50 225 ALA A O 1
ATOM 1800 N N . ASP A 1 226 ? 22.214 4.811 -6.052 1.00 95.25 226 ASP A N 1
ATOM 1801 C CA . ASP A 1 226 ? 23.435 4.792 -6.850 1.00 95.25 226 ASP A CA 1
ATOM 1802 C C . ASP A 1 226 ? 23.611 3.411 -7.500 1.00 95.25 226 ASP A C 1
ATOM 1804 O O . ASP A 1 226 ? 23.316 2.372 -6.901 1.00 95.25 226 ASP A O 1
ATOM 1808 N N . LEU A 1 227 ? 24.067 3.394 -8.749 1.00 94.50 227 LEU A N 1
ATOM 1809 C CA . LEU A 1 227 ? 24.215 2.187 -9.551 1.00 94.50 227 LEU A CA 1
ATOM 1810 C C . LEU A 1 227 ? 25.408 2.317 -10.497 1.00 94.50 227 LEU A C 1
ATOM 1812 O O . LEU A 1 227 ? 25.561 3.327 -11.174 1.00 94.50 227 LEU A O 1
ATOM 1816 N N . SER A 1 228 ? 26.213 1.268 -10.617 1.00 91.88 228 SER A N 1
ATOM 1817 C CA . SER A 1 228 ? 27.249 1.176 -11.651 1.00 91.88 228 SER A CA 1
ATOM 1818 C C . SER A 1 228 ? 26.818 0.171 -12.713 1.00 91.88 228 SER A C 1
ATOM 1820 O O . SER A 1 228 ? 26.392 -0.932 -12.380 1.00 91.88 228 SER A O 1
ATOM 1822 N N . VAL A 1 229 ? 26.922 0.554 -13.984 1.00 89.00 229 VAL A N 1
ATOM 1823 C CA . VAL A 1 229 ? 26.529 -0.266 -15.134 1.00 89.00 229 VAL A CA 1
ATOM 1824 C C . VAL A 1 229 ? 27.747 -0.491 -16.008 1.00 89.00 229 VAL A C 1
ATOM 1826 O O . VAL A 1 229 ? 28.287 0.464 -16.568 1.00 89.00 229 VAL A O 1
ATOM 1829 N N . LYS A 1 230 ? 28.170 -1.746 -16.157 1.00 88.81 230 LYS A N 1
ATOM 1830 C CA . LYS A 1 230 ? 29.325 -2.059 -17.008 1.00 88.81 230 LYS A CA 1
ATOM 1831 C C . LYS A 1 230 ? 28.992 -1.883 -18.484 1.00 88.81 230 LYS A C 1
ATOM 1833 O O . LYS A 1 230 ? 27.830 -2.013 -18.884 1.00 88.81 230 LYS A O 1
ATOM 1838 N N . ALA A 1 231 ? 30.001 -1.654 -19.320 1.00 85.69 231 ALA A N 1
ATOM 1839 C CA . ALA A 1 231 ? 29.839 -1.586 -20.775 1.00 85.69 231 ALA A CA 1
ATOM 1840 C C . ALA A 1 231 ? 29.107 -2.828 -21.323 1.0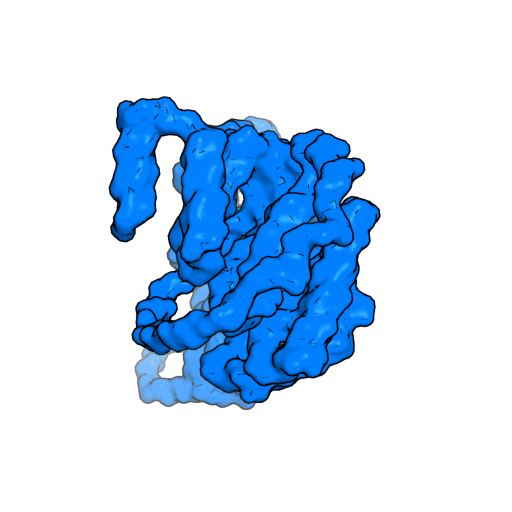0 85.69 231 ALA A C 1
ATOM 1842 O O . ALA A 1 231 ? 28.127 -2.704 -22.055 1.00 85.69 231 ALA A O 1
ATOM 1843 N N . SER A 1 232 ? 29.505 -4.019 -20.859 1.00 86.25 232 SER A N 1
ATOM 1844 C CA . SER A 1 232 ? 28.947 -5.312 -21.278 1.00 86.25 232 SER A CA 1
ATOM 1845 C C . SER A 1 232 ? 27.535 -5.610 -20.758 1.00 86.25 232 SER A C 1
ATOM 1847 O O . SER A 1 232 ? 26.865 -6.505 -21.276 1.00 86.25 232 SER A O 1
ATOM 1849 N N . GLU A 1 233 ? 27.059 -4.887 -19.745 1.00 88.88 233 GLU A N 1
ATOM 1850 C CA . GLU A 1 233 ? 25.753 -5.126 -19.134 1.00 88.88 233 GLU A CA 1
ATOM 1851 C C . GLU A 1 233 ? 24.653 -4.382 -19.893 1.00 88.88 233 GLU A C 1
ATOM 1853 O O . GLU A 1 233 ? 24.743 -3.180 -20.142 1.00 88.88 233 GLU A O 1
ATOM 1858 N N . GLN A 1 234 ? 23.575 -5.094 -20.227 1.00 88.75 234 GLN A N 1
ATOM 1859 C CA . GLN A 1 234 ? 22.394 -4.501 -20.867 1.00 88.75 234 GLN A CA 1
ATOM 1860 C C . GLN A 1 234 ? 21.402 -3.916 -19.862 1.00 88.75 234 GLN A C 1
ATOM 1862 O O . GLN A 1 234 ? 20.551 -3.099 -20.218 1.00 88.75 234 GLN A O 1
ATOM 1867 N N . LYS A 1 235 ? 21.463 -4.383 -18.615 1.00 91.69 235 LYS A N 1
ATOM 1868 C CA . LYS A 1 235 ? 20.496 -4.100 -17.558 1.00 91.69 235 LYS A CA 1
ATOM 1869 C C . LYS A 1 235 ? 21.230 -4.027 -16.233 1.00 91.69 235 LYS A C 1
ATOM 1871 O O . LYS A 1 235 ? 22.112 -4.844 -15.987 1.00 91.69 235 LYS A O 1
ATOM 1876 N N . ALA A 1 236 ? 20.827 -3.101 -15.380 1.00 93.06 236 ALA A N 1
ATOM 1877 C CA . ALA A 1 236 ? 21.371 -2.974 -14.039 1.00 93.06 236 ALA A CA 1
ATOM 1878 C C . ALA A 1 236 ? 20.280 -2.496 -13.081 1.00 93.06 236 ALA A C 1
ATOM 1880 O O . ALA A 1 236 ? 19.329 -1.822 -13.487 1.00 93.06 236 ALA A O 1
ATOM 1881 N N . ARG A 1 237 ? 20.400 -2.882 -11.808 1.00 93.50 237 ARG A N 1
ATOM 1882 C CA . ARG A 1 237 ? 19.411 -2.549 -10.784 1.00 93.50 237 ARG A CA 1
ATOM 1883 C C . ARG A 1 237 ? 20.065 -2.196 -9.457 1.00 93.50 237 ARG A C 1
ATOM 1885 O O . ARG A 1 237 ? 20.997 -2.870 -9.028 1.00 93.50 237 ARG A O 1
ATOM 1892 N N . PHE A 1 238 ? 19.485 -1.223 -8.778 1.00 93.25 238 PHE A N 1
ATOM 1893 C CA . PHE A 1 238 ? 19.660 -0.963 -7.359 1.00 93.25 238 PHE A CA 1
ATOM 1894 C C . PHE A 1 238 ? 18.406 -1.445 -6.625 1.00 93.25 238 PHE A C 1
ATOM 1896 O O . PHE A 1 238 ? 17.290 -1.194 -7.082 1.00 93.25 238 PHE A O 1
ATOM 1903 N N . THR A 1 239 ? 18.589 -2.138 -5.502 1.00 90.31 239 THR A N 1
ATOM 1904 C CA . THR A 1 239 ? 17.495 -2.527 -4.600 1.00 90.31 239 THR A CA 1
ATOM 1905 C C . THR A 1 239 ? 17.643 -1.735 -3.313 1.00 90.31 239 THR A C 1
ATOM 1907 O O . THR A 1 239 ? 18.746 -1.658 -2.778 1.00 90.31 239 THR A O 1
ATOM 1910 N N . GLY A 1 240 ? 16.541 -1.152 -2.846 1.00 85.50 240 GLY A N 1
ATOM 1911 C CA . GLY A 1 240 ? 16.513 -0.357 -1.624 1.00 85.50 240 GLY A CA 1
ATOM 1912 C C . GLY A 1 240 ? 16.964 -1.108 -0.375 1.00 85.50 240 GLY A C 1
ATOM 1913 O O . GLY A 1 240 ? 16.963 -2.338 -0.323 1.00 85.50 240 GLY A O 1
ATOM 1914 N N . ASN A 1 241 ? 17.272 -0.343 0.671 1.00 79.25 241 ASN A N 1
ATOM 1915 C CA . ASN A 1 241 ? 17.730 -0.877 1.955 1.00 79.25 241 ASN A CA 1
ATOM 1916 C C . ASN A 1 241 ? 16.619 -1.544 2.778 1.00 79.25 241 ASN A C 1
ATOM 1918 O O . ASN A 1 241 ? 16.912 -2.215 3.764 1.00 79.25 241 ASN A O 1
ATOM 1922 N N . ILE A 1 242 ? 15.350 -1.352 2.405 1.00 75.12 242 ILE A N 1
ATOM 1923 C CA . ILE A 1 242 ? 14.214 -1.985 3.078 1.00 75.12 242 ILE A CA 1
ATOM 1924 C C . ILE A 1 242 ? 14.033 -3.384 2.480 1.00 75.12 242 ILE A C 1
ATOM 1926 O O . ILE A 1 242 ? 13.607 -3.498 1.325 1.00 75.12 242 ILE A O 1
ATOM 1930 N N . PRO A 1 243 ? 14.346 -4.460 3.226 1.00 68.69 243 PRO A N 1
ATOM 1931 C CA . PRO A 1 243 ? 14.201 -5.803 2.697 1.00 68.69 243 PRO A CA 1
ATOM 1932 C C . PRO A 1 243 ? 12.719 -6.119 2.461 1.00 68.69 243 PRO A C 1
ATOM 1934 O O . PRO A 1 243 ? 11.829 -5.590 3.128 1.00 68.69 243 PRO A O 1
ATOM 1937 N N . ARG A 1 244 ? 12.436 -6.973 1.469 1.00 67.62 244 ARG A N 1
ATOM 1938 C CA . ARG A 1 244 ? 11.060 -7.216 0.996 1.00 67.62 244 ARG A CA 1
ATOM 1939 C C . ARG A 1 244 ? 10.124 -7.752 2.076 1.00 67.62 244 ARG A C 1
ATOM 1941 O O . ARG A 1 244 ? 8.958 -7.368 2.123 1.00 67.62 244 ARG A O 1
ATOM 1948 N N . ASN A 1 245 ? 10.651 -8.578 2.972 1.00 63.88 245 ASN A N 1
ATOM 1949 C CA . ASN A 1 245 ? 9.942 -9.089 4.141 1.00 63.88 245 ASN A CA 1
ATOM 1950 C C . ASN A 1 245 ? 9.557 -7.982 5.145 1.00 63.88 245 ASN A C 1
ATOM 1952 O O . ASN A 1 245 ? 8.736 -8.226 6.023 1.00 63.88 245 ASN A O 1
ATOM 1956 N N . HIS A 1 246 ? 10.123 -6.776 5.037 1.00 68.25 246 HIS A N 1
ATOM 1957 C CA . HIS A 1 246 ? 9.814 -5.630 5.897 1.00 68.25 246 HIS A CA 1
ATOM 1958 C C . HIS A 1 246 ? 8.928 -4.568 5.205 1.00 68.25 246 HIS A C 1
ATOM 1960 O O . HIS A 1 246 ? 8.659 -3.506 5.767 1.00 68.25 246 HIS A O 1
ATOM 1966 N N . LEU A 1 247 ? 8.461 -4.828 3.975 1.00 69.44 247 LEU A N 1
ATOM 1967 C CA . LEU A 1 247 ? 7.623 -3.885 3.221 1.00 69.44 247 LEU A CA 1
ATOM 1968 C C . LEU A 1 247 ? 6.183 -3.846 3.738 1.00 69.44 247 LEU A C 1
ATOM 1970 O O . LEU A 1 247 ? 5.594 -2.772 3.871 1.00 69.44 247 LEU A O 1
ATOM 1974 N N . PHE A 1 248 ? 5.618 -5.022 4.032 1.00 75.38 248 PHE A N 1
ATOM 1975 C CA . PHE A 1 248 ? 4.241 -5.162 4.515 1.00 75.38 248 PHE A CA 1
ATOM 1976 C C . PHE A 1 248 ? 4.138 -5.828 5.891 1.00 75.38 248 PHE A C 1
ATOM 1978 O O . PHE A 1 248 ? 3.040 -5.896 6.442 1.00 75.38 248 PHE A O 1
ATOM 1985 N N . SER A 1 249 ? 5.255 -6.228 6.493 1.00 66.69 249 SER A N 1
ATOM 1986 C CA . SER A 1 249 ? 5.411 -6.498 7.928 1.00 66.69 249 SER A CA 1
ATOM 1987 C C . SER A 1 249 ? 6.496 -5.579 8.474 1.00 66.69 249 SER A C 1
ATOM 1989 O O . SER A 1 249 ? 7.429 -5.263 7.761 1.00 66.69 249 SER A O 1
ATOM 1991 N N . CYS A 1 250 ? 6.375 -5.096 9.705 1.00 61.09 250 CYS A N 1
ATOM 1992 C CA . CYS A 1 250 ? 7.431 -4.303 10.335 1.00 61.09 250 CYS A CA 1
ATOM 1993 C C . CYS A 1 250 ? 7.817 -5.000 11.631 1.00 61.09 250 CYS A C 1
ATOM 1995 O O . CYS A 1 250 ? 6.931 -5.505 12.325 1.00 61.09 250 CYS A O 1
ATOM 1997 N N . GLU A 1 251 ? 9.105 -5.008 11.959 1.00 65.31 251 GLU A N 1
ATOM 1998 C CA . GLU A 1 251 ? 9.544 -5.395 13.291 1.00 65.31 251 GLU A CA 1
ATOM 1999 C C . GLU A 1 251 ? 8.963 -4.400 14.299 1.00 65.31 251 GLU A C 1
ATOM 2001 O O . GLU A 1 251 ? 9.234 -3.198 14.280 1.00 65.31 251 GLU A O 1
ATOM 2006 N N . LEU A 1 252 ? 8.079 -4.905 15.151 1.00 73.06 252 LEU A N 1
ATOM 2007 C CA . LEU A 1 252 ? 7.493 -4.137 16.234 1.00 73.06 252 LEU A CA 1
ATOM 2008 C C . LEU A 1 252 ? 8.470 -4.144 17.413 1.00 73.06 252 LEU A C 1
ATOM 2010 O O . LEU A 1 252 ? 9.027 -5.188 17.756 1.00 73.06 252 LEU A O 1
ATOM 2014 N N . SER A 1 253 ? 8.654 -2.994 18.071 1.00 75.12 253 SER A N 1
ATOM 2015 C CA . SER A 1 253 ? 9.373 -2.967 19.347 1.00 75.12 253 SER A CA 1
ATOM 2016 C C . SER A 1 253 ? 8.662 -3.870 20.361 1.00 75.12 253 SER A C 1
ATOM 2018 O O . SER A 1 253 ? 7.439 -4.018 20.313 1.00 75.12 253 SER A O 1
ATOM 2020 N N . ALA A 1 254 ? 9.401 -4.456 21.308 1.00 77.19 254 ALA A N 1
ATOM 2021 C CA . ALA A 1 254 ? 8.820 -5.361 22.308 1.00 77.19 254 ALA A CA 1
ATOM 2022 C C . ALA A 1 254 ? 7.642 -4.720 23.066 1.00 77.19 254 ALA A C 1
ATOM 2024 O O . ALA A 1 254 ? 6.620 -5.361 23.312 1.00 77.19 254 ALA A O 1
ATOM 2025 N N . ALA A 1 255 ? 7.754 -3.423 23.365 1.00 76.56 255 ALA A N 1
ATOM 2026 C CA . ALA A 1 255 ? 6.687 -2.662 23.991 1.00 76.56 255 ALA A CA 1
ATOM 2027 C C . ALA A 1 255 ? 5.458 -2.524 23.063 1.00 76.56 255 ALA A C 1
ATOM 2029 O O . ALA A 1 255 ? 4.329 -2.698 23.521 1.00 76.56 255 ALA A O 1
ATOM 2030 N N . ARG A 1 256 ? 5.646 -2.295 21.751 1.00 75.19 256 ARG A N 1
ATOM 2031 C CA . ARG A 1 256 ? 4.538 -2.221 20.782 1.00 75.19 256 ARG A CA 1
ATOM 2032 C C . ARG A 1 256 ? 3.824 -3.554 20.641 1.00 75.19 256 ARG A C 1
ATOM 2034 O O . ARG A 1 256 ? 2.597 -3.585 20.616 1.00 75.19 256 ARG A O 1
ATOM 2041 N N . THR A 1 257 ? 4.593 -4.634 20.554 1.00 82.56 257 THR A N 1
ATOM 2042 C CA . THR A 1 257 ? 4.071 -5.999 20.487 1.00 82.56 257 THR A CA 1
ATOM 2043 C C . THR A 1 257 ? 3.191 -6.288 21.695 1.00 82.56 257 THR A C 1
ATOM 2045 O O . THR A 1 257 ? 2.042 -6.675 21.515 1.00 82.56 257 THR A O 1
ATOM 2048 N N . SER A 1 258 ? 3.667 -5.987 22.908 1.00 84.88 258 SER A N 1
ATOM 2049 C CA . SER A 1 258 ? 2.900 -6.211 24.139 1.00 84.88 258 SER A CA 1
ATOM 2050 C C . SER A 1 258 ? 1.579 -5.433 24.177 1.00 84.88 258 SER A C 1
ATOM 2052 O O . SER A 1 258 ? 0.551 -5.998 24.550 1.00 84.88 258 SER A O 1
ATOM 2054 N N . VAL A 1 259 ? 1.574 -4.162 23.756 1.00 83.00 259 VAL A N 1
ATOM 2055 C CA . VAL A 1 259 ? 0.340 -3.360 23.693 1.00 83.00 259 VAL A CA 1
ATOM 2056 C C . VAL A 1 259 ? -0.648 -3.966 22.702 1.00 83.00 259 VAL A C 1
ATOM 2058 O O . VAL A 1 259 ? -1.804 -4.179 23.051 1.00 83.00 259 VAL A O 1
ATOM 2061 N N . LEU A 1 260 ? -0.207 -4.289 21.484 1.00 85.19 260 LEU A N 1
ATOM 2062 C CA . LEU A 1 260 ? -1.092 -4.850 20.461 1.00 85.19 260 LEU A CA 1
ATOM 2063 C C . LEU A 1 260 ? -1.607 -6.252 20.824 1.00 85.19 260 LEU A C 1
ATOM 2065 O O . LEU A 1 260 ? -2.737 -6.580 20.469 1.00 85.19 260 LEU A O 1
ATOM 2069 N N . GLU A 1 261 ? -0.821 -7.067 21.535 1.00 90.06 261 GLU A N 1
ATOM 2070 C CA . GLU A 1 261 ? -1.278 -8.357 22.071 1.00 90.06 261 GLU A CA 1
ATOM 2071 C C . GLU A 1 261 ? -2.373 -8.162 23.124 1.00 90.06 261 GLU A C 1
ATOM 2073 O O . GLU A 1 261 ? -3.427 -8.789 23.022 1.00 90.06 261 GLU A O 1
ATOM 2078 N N . LYS A 1 262 ? -2.199 -7.212 24.051 1.00 89.12 262 LYS A N 1
ATOM 2079 C CA . LYS A 1 262 ? -3.236 -6.865 25.030 1.00 89.12 262 LYS A CA 1
ATOM 2080 C C . LYS A 1 262 ? -4.506 -6.325 24.364 1.00 89.12 262 LYS A C 1
ATOM 2082 O O . LYS A 1 262 ? -5.606 -6.737 24.718 1.00 89.12 262 LYS A O 1
ATOM 2087 N N . GLU A 1 263 ? -4.380 -5.440 23.374 1.00 89.62 263 GLU A N 1
ATOM 2088 C CA . GLU A 1 263 ? -5.533 -4.953 22.600 1.00 89.62 263 GLU A CA 1
ATOM 2089 C C . GLU A 1 263 ? -6.255 -6.092 21.872 1.00 89.62 263 GLU A C 1
ATOM 2091 O O . GLU A 1 263 ? -7.483 -6.090 21.770 1.00 89.62 263 GLU A O 1
ATOM 2096 N N . LEU A 1 264 ? -5.507 -7.077 21.367 1.00 92.62 264 LEU A N 1
ATOM 2097 C CA . LEU A 1 264 ? -6.075 -8.234 20.689 1.00 92.62 264 LEU A CA 1
ATOM 2098 C C . LEU A 1 264 ? -6.872 -9.109 21.662 1.00 92.62 264 LEU A C 1
ATOM 2100 O O . LEU A 1 264 ? -7.967 -9.537 21.308 1.00 92.62 264 LEU A O 1
ATOM 2104 N N . GLU A 1 265 ? -6.361 -9.351 22.870 1.00 94.31 265 GLU A N 1
ATOM 2105 C CA . GLU A 1 265 ? -7.082 -10.072 23.929 1.00 94.31 265 GLU A CA 1
ATOM 2106 C C . GLU A 1 265 ? -8.388 -9.361 24.300 1.00 94.31 265 GLU A C 1
ATOM 2108 O O . GLU A 1 265 ? -9.454 -9.975 24.331 1.00 94.31 265 GLU A O 1
ATOM 2113 N N . VAL A 1 266 ? -8.319 -8.043 24.497 1.00 91.69 266 VAL A N 1
ATOM 2114 C CA . VAL A 1 266 ? -9.469 -7.193 24.823 1.00 91.69 266 VAL A CA 1
ATOM 2115 C C . VAL A 1 266 ? -10.533 -7.244 23.717 1.00 91.69 266 VAL A C 1
ATOM 2117 O O . VAL A 1 266 ? -11.714 -7.454 24.000 1.00 91.69 266 VAL A O 1
ATOM 2120 N N . CYS A 1 267 ? -10.134 -7.116 22.448 1.00 93.75 267 CYS A N 1
ATOM 2121 C CA . CYS A 1 267 ? -11.064 -7.196 21.317 1.00 93.75 267 CYS A CA 1
ATOM 2122 C C . CYS A 1 267 ? -11.652 -8.604 21.134 1.00 93.75 267 CYS A C 1
ATOM 2124 O O . CYS A 1 267 ? -12.798 -8.729 20.707 1.00 93.75 267 CYS A O 1
ATOM 2126 N N . GLN A 1 268 ? -10.896 -9.661 21.452 1.00 95.31 268 GLN A N 1
ATOM 2127 C CA . GLN A 1 268 ? -11.395 -11.038 21.407 1.00 95.31 268 GLN A CA 1
ATOM 2128 C C . GLN A 1 268 ? -12.452 -11.283 22.483 1.00 95.31 268 GLN A C 1
ATOM 2130 O O . GLN A 1 268 ? -13.506 -11.824 22.164 1.00 95.31 268 GLN A O 1
ATOM 2135 N N . ALA A 1 269 ? -12.220 -10.814 23.711 1.00 94.12 269 ALA A N 1
ATOM 2136 C CA . ALA A 1 269 ? -13.215 -10.889 24.777 1.00 94.12 269 ALA A CA 1
ATOM 2137 C C . ALA A 1 269 ? -14.501 -10.127 24.409 1.00 94.12 269 ALA A C 1
ATOM 2139 O O . ALA A 1 269 ? -15.604 -10.621 24.630 1.00 94.12 269 ALA A O 1
ATOM 2140 N N . LEU A 1 270 ? -14.378 -8.949 23.785 1.00 92.88 270 LEU A N 1
ATOM 2141 C CA . LEU A 1 270 ? -15.546 -8.198 23.319 1.00 92.88 270 LEU A CA 1
ATOM 2142 C C . LEU A 1 270 ? -16.286 -8.912 22.176 1.00 92.88 270 LEU A C 1
ATOM 2144 O O . LEU A 1 270 ? -17.511 -8.908 22.158 1.00 92.88 270 LEU A O 1
ATOM 2148 N N . HIS A 1 271 ? -15.570 -9.567 21.256 1.00 94.69 271 HIS A N 1
ATOM 2149 C CA . HIS A 1 271 ? -16.189 -10.410 20.222 1.00 94.69 271 HIS A CA 1
ATOM 2150 C C . HIS A 1 271 ? -16.942 -11.607 20.819 1.00 94.69 271 HIS A C 1
ATOM 2152 O O . HIS A 1 271 ? -18.014 -11.958 20.339 1.00 94.69 271 HIS A O 1
ATOM 2158 N N . GLU A 1 272 ? -16.420 -12.225 21.880 1.00 94.38 272 GLU A N 1
ATOM 2159 C CA . GLU A 1 272 ? -17.115 -13.314 22.581 1.00 94.38 272 GLU A CA 1
ATOM 2160 C C . GLU A 1 272 ? -18.422 -12.842 23.237 1.00 94.38 272 GLU A C 1
ATOM 2162 O O . GLU A 1 272 ? -19.416 -13.570 23.217 1.00 94.38 272 GLU A O 1
ATOM 2167 N N . LEU A 1 273 ? -18.438 -11.618 23.776 1.00 93.56 273 LEU A N 1
ATOM 2168 C CA . LEU A 1 273 ? -19.633 -10.996 24.354 1.00 93.56 273 LEU A CA 1
ATOM 2169 C C . LEU A 1 273 ? -20.631 -10.531 23.284 1.00 93.56 273 LEU A C 1
ATOM 2171 O O . LEU A 1 273 ? -21.840 -10.680 23.467 1.00 93.56 273 LEU A O 1
ATOM 2175 N N . GLU A 1 274 ? -20.142 -10.011 22.155 1.00 93.44 274 GLU A N 1
ATOM 2176 C CA . GLU A 1 274 ? -20.955 -9.518 21.039 1.00 93.44 274 GLU A CA 1
ATOM 2177 C C . GLU A 1 274 ? -20.567 -10.145 19.682 1.00 93.44 274 GLU A C 1
ATOM 2179 O O . GLU A 1 274 ? -20.038 -9.457 18.803 1.00 93.44 274 GLU A O 1
ATOM 2184 N N . PRO A 1 275 ? -20.903 -11.424 19.420 1.00 93.56 275 PRO A N 1
ATOM 2185 C CA . PRO A 1 275 ? -20.442 -12.130 18.215 1.00 93.56 275 PRO A CA 1
ATOM 2186 C C . PRO A 1 275 ? -20.964 -11.562 16.888 1.00 93.56 275 PRO A C 1
ATOM 2188 O O . PRO A 1 275 ? -20.441 -11.870 15.819 1.00 93.56 275 PRO A O 1
ATOM 2191 N N . GLN A 1 276 ? -22.035 -10.765 16.943 1.00 94.06 276 GLN A N 1
ATOM 2192 C CA . GLN A 1 276 ? -22.639 -10.098 15.784 1.00 94.06 276 GLN A CA 1
ATOM 2193 C C . GLN A 1 276 ? -22.075 -8.690 15.558 1.00 94.06 276 GLN A C 1
ATOM 2195 O O . GLN A 1 276 ? -22.512 -7.980 14.651 1.00 94.06 276 GLN A O 1
ATOM 2200 N N . ASN A 1 277 ? -21.110 -8.258 16.370 1.00 93.31 277 ASN A N 1
ATOM 2201 C CA . ASN A 1 277 ? -20.462 -6.979 16.185 1.00 93.31 277 ASN A CA 1
ATOM 2202 C C . ASN A 1 277 ? -19.234 -7.128 15.281 1.00 93.31 277 ASN A C 1
ATOM 2204 O O . ASN A 1 277 ? -18.213 -7.720 15.626 1.00 93.31 277 ASN A O 1
ATOM 2208 N N . LYS A 1 278 ? -19.318 -6.538 14.090 1.00 95.19 278 LYS A N 1
ATOM 2209 C CA . LYS A 1 278 ? -18.234 -6.577 13.102 1.00 95.19 278 LYS A CA 1
ATOM 2210 C C . LYS A 1 278 ? -16.969 -5.837 13.536 1.00 95.19 278 LYS A C 1
ATOM 2212 O O . LYS A 1 278 ? -15.908 -6.095 12.971 1.00 95.19 278 LYS A O 1
ATOM 2217 N N . TRP A 1 279 ? -17.067 -4.863 14.441 1.00 95.12 279 TRP A N 1
ATOM 2218 C CA . TRP A 1 279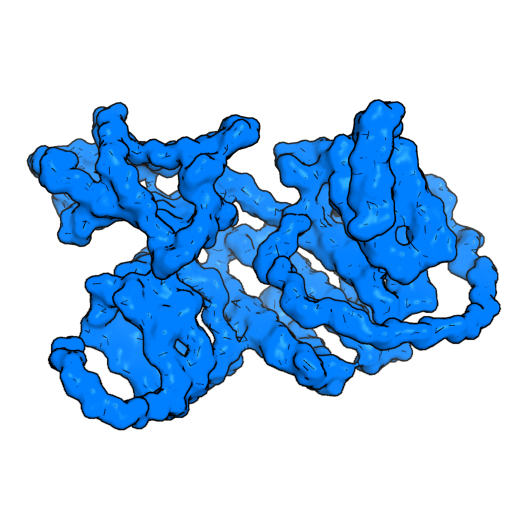 ? -15.947 -3.978 14.743 1.00 95.12 279 TRP A CA 1
ATOM 2219 C C . TRP A 1 279 ? -14.865 -4.650 15.595 1.00 95.12 279 TRP A C 1
ATOM 2221 O O . TRP A 1 279 ? -13.717 -4.635 15.142 1.00 95.12 279 TRP A O 1
ATOM 2231 N N . PRO A 1 280 ? -15.175 -5.319 16.727 1.00 95.38 280 PRO A N 1
ATOM 2232 C CA . PRO A 1 280 ? -14.195 -6.137 17.441 1.00 95.38 280 PRO A CA 1
ATOM 2233 C C . PRO A 1 280 ? -13.559 -7.191 16.532 1.00 95.38 280 PRO A C 1
ATOM 2235 O O . PRO A 1 280 ? -12.340 -7.366 16.533 1.00 95.38 280 PRO A O 1
ATOM 2238 N N . LEU A 1 281 ? -14.369 -7.836 15.686 1.00 95.44 281 LEU A N 1
ATOM 2239 C CA . LEU A 1 281 ? -13.921 -8.888 14.778 1.00 95.44 281 LEU A CA 1
ATOM 2240 C C . LEU A 1 281 ? -12.946 -8.370 13.704 1.00 95.44 281 LEU A C 1
ATOM 2242 O O . LEU A 1 281 ? -11.874 -8.946 13.497 1.00 95.44 281 LEU A O 1
ATOM 2246 N N . LEU A 1 282 ? -13.267 -7.246 13.052 1.00 95.00 282 LEU A N 1
ATOM 2247 C CA . LEU A 1 282 ? -12.376 -6.590 12.088 1.00 95.00 282 LEU A CA 1
ATOM 2248 C C . LEU A 1 282 ? -11.098 -6.091 12.763 1.00 95.00 282 LEU A C 1
ATOM 2250 O O . LEU A 1 282 ? -10.012 -6.255 12.207 1.00 95.00 282 LEU A O 1
ATOM 2254 N N . THR A 1 283 ? -11.206 -5.519 13.960 1.00 94.12 283 THR A N 1
ATOM 2255 C CA . THR A 1 283 ? -10.047 -5.056 14.728 1.00 94.12 283 THR A CA 1
ATOM 2256 C C . THR A 1 283 ? -9.131 -6.221 15.097 1.00 94.12 283 THR A C 1
ATOM 2258 O O . THR A 1 283 ? -7.924 -6.119 14.886 1.00 94.12 283 THR A O 1
ATOM 2261 N N . CYS A 1 284 ? -9.677 -7.371 15.509 1.00 95.44 284 CYS A N 1
ATOM 2262 C CA . CYS A 1 284 ? -8.897 -8.590 15.729 1.00 95.44 284 CYS A CA 1
ATOM 2263 C C . CYS A 1 284 ? -8.112 -9.005 14.479 1.00 95.44 284 CYS A C 1
ATOM 2265 O O . CYS A 1 284 ? -6.923 -9.301 14.577 1.00 95.44 284 CYS A O 1
ATOM 2267 N N . VAL A 1 285 ? -8.742 -9.005 13.297 1.00 94.25 285 VAL A N 1
ATOM 2268 C CA . VAL A 1 285 ? -8.068 -9.326 12.024 1.00 94.25 285 VAL A CA 1
ATOM 2269 C C . VAL A 1 285 ? -6.892 -8.384 11.760 1.00 94.25 285 VAL A C 1
ATOM 2271 O O . VAL A 1 285 ? -5.799 -8.836 11.411 1.00 94.25 285 VAL A O 1
ATOM 2274 N N . LEU A 1 286 ? -7.100 -7.078 11.939 1.00 90.56 286 LEU A N 1
ATOM 2275 C CA . LEU A 1 286 ? -6.067 -6.070 11.704 1.00 90.56 286 LEU A CA 1
ATOM 2276 C C . LEU A 1 286 ? -4.918 -6.179 12.714 1.00 90.56 286 LEU A C 1
ATOM 2278 O O . LEU A 1 286 ? -3.762 -6.117 12.303 1.00 90.56 286 LEU A O 1
ATOM 2282 N N . LEU A 1 287 ? -5.217 -6.398 13.998 1.00 89.56 287 LEU A N 1
ATOM 2283 C CA . LEU A 1 287 ? -4.222 -6.601 15.055 1.00 89.56 287 LEU A CA 1
ATOM 2284 C C . LEU A 1 287 ? -3.406 -7.877 14.829 1.00 89.56 287 LEU A C 1
ATOM 2286 O O . LEU A 1 287 ? -2.181 -7.840 14.892 1.00 89.56 287 LEU A O 1
ATOM 2290 N N . MET A 1 288 ? -4.062 -8.988 14.485 1.00 91.81 288 MET A N 1
ATOM 2291 C CA . MET A 1 288 ? -3.384 -10.241 14.147 1.00 91.81 288 MET A CA 1
ATOM 2292 C C . MET A 1 288 ? -2.435 -10.067 12.956 1.00 91.81 288 MET A C 1
ATOM 2294 O O . MET A 1 288 ? -1.287 -10.504 13.024 1.00 91.81 288 MET A O 1
ATOM 2298 N N . ARG A 1 289 ? -2.866 -9.377 11.887 1.00 87.12 289 ARG A N 1
ATOM 2299 C CA . ARG A 1 289 ? -1.984 -9.057 10.749 1.00 87.12 289 ARG A CA 1
ATOM 2300 C C . ARG A 1 289 ? -0.864 -8.090 11.140 1.00 87.12 289 ARG A C 1
ATOM 2302 O O . ARG A 1 289 ? 0.226 -8.185 10.579 1.00 87.12 289 ARG A O 1
ATOM 2309 N N . ALA A 1 290 ? -1.129 -7.155 12.053 1.00 83.31 290 ALA A N 1
ATOM 2310 C CA . ALA A 1 290 ? -0.143 -6.193 12.526 1.00 83.31 290 ALA A CA 1
ATOM 2311 C C . ALA A 1 290 ? 0.987 -6.870 13.310 1.00 83.31 290 ALA A C 1
ATOM 2313 O O . ALA A 1 290 ? 2.140 -6.543 13.043 1.00 83.31 290 ALA A O 1
ATOM 2314 N N . LEU A 1 291 ? 0.629 -7.796 14.208 1.00 84.56 291 LEU A N 1
ATOM 2315 C CA . LEU A 1 291 ? 1.523 -8.571 15.069 1.00 84.56 291 LEU A CA 1
ATOM 2316 C C . LEU A 1 291 ? 2.348 -9.593 14.284 1.00 84.56 291 LEU A C 1
ATOM 2318 O O . LEU A 1 291 ? 3.564 -9.483 14.216 1.00 84.56 291 LEU A O 1
ATOM 2322 N N . ASP A 1 292 ? 1.676 -10.589 13.704 1.00 84.88 292 ASP A N 1
ATOM 2323 C CA . ASP A 1 292 ? 2.302 -11.655 12.925 1.00 84.88 292 ASP A CA 1
ATOM 2324 C C . ASP A 1 292 ? 1.227 -12.360 12.085 1.00 84.88 292 ASP A C 1
ATOM 2326 O O . ASP A 1 292 ? 0.550 -13.300 12.517 1.00 84.88 292 ASP A O 1
ATOM 2330 N N . GLY A 1 293 ? 1.054 -11.889 10.848 1.00 82.06 293 GLY A N 1
ATOM 2331 C CA . GLY A 1 293 ? 0.057 -12.449 9.935 1.00 82.06 293 GLY A CA 1
ATOM 2332 C C . GLY A 1 293 ? 0.309 -13.912 9.555 1.00 82.06 293 GLY A C 1
ATOM 2333 O O . GLY A 1 293 ? -0.632 -14.593 9.148 1.00 82.06 293 GLY A O 1
ATOM 2334 N N . SER A 1 294 ? 1.542 -14.409 9.694 1.00 85.62 294 SER A N 1
ATOM 2335 C CA . SER A 1 294 ? 1.863 -15.815 9.439 1.00 85.62 294 SER A CA 1
ATOM 2336 C C . SER A 1 294 ? 1.434 -16.690 10.613 1.00 85.62 294 SER A C 1
ATOM 2338 O O . SER A 1 294 ? 0.751 -17.689 10.387 1.00 85.62 294 SER A O 1
ATOM 2340 N N . ARG A 1 295 ? 1.733 -16.275 11.854 1.00 89.50 295 ARG A N 1
ATOM 2341 C CA . ARG A 1 295 ? 1.294 -16.951 13.091 1.00 89.50 295 ARG A CA 1
ATOM 2342 C C . ARG A 1 295 ? -0.225 -17.066 13.189 1.00 89.50 295 ARG A C 1
ATOM 2344 O O . ARG A 1 295 ? -0.736 -18.091 13.625 1.00 89.50 295 ARG A O 1
ATOM 2351 N N . PHE A 1 296 ? -0.953 -16.030 12.777 1.00 92.00 296 PHE A N 1
ATOM 2352 C CA . PHE A 1 296 ? -2.412 -15.966 12.919 1.00 92.00 296 PHE A CA 1
ATOM 2353 C C . PHE A 1 296 ? -3.202 -16.309 11.650 1.00 92.00 296 PHE A C 1
ATOM 2355 O O . PHE A 1 296 ? -4.405 -16.055 11.604 1.00 92.00 296 PHE A O 1
ATOM 2362 N N . ARG A 1 297 ? -2.565 -16.879 10.620 1.00 91.44 297 ARG A N 1
ATOM 2363 C CA . ARG A 1 297 ? -3.165 -17.082 9.290 1.00 91.44 297 ARG A CA 1
ATOM 2364 C C . ARG A 1 297 ? -4.553 -17.730 9.323 1.00 91.44 297 ARG A C 1
ATOM 2366 O O . ARG A 1 297 ? -5.500 -17.159 8.790 1.00 91.44 297 ARG A O 1
ATOM 2373 N N . GLU A 1 298 ? -4.681 -18.882 9.979 1.00 94.94 298 GLU A N 1
ATOM 2374 C CA . GLU A 1 298 ? -5.946 -19.630 10.049 1.00 94.94 298 GLU A CA 1
ATOM 2375 C C . GLU A 1 298 ? -7.036 -18.847 10.795 1.00 94.94 298 GLU A C 1
ATOM 2377 O O . GLU A 1 298 ? -8.193 -18.809 10.376 1.00 94.94 298 GLU A O 1
ATOM 2382 N N . LYS A 1 299 ? -6.664 -18.158 11.884 1.00 96.31 299 LYS A N 1
ATOM 2383 C CA . LYS A 1 299 ? -7.598 -17.348 12.677 1.00 96.31 299 LYS A CA 1
ATOM 2384 C C . LYS A 1 299 ? -8.063 -16.110 11.906 1.00 96.31 299 LYS A C 1
ATOM 2386 O O . LYS A 1 299 ? -9.242 -15.775 11.960 1.00 96.31 299 LYS A O 1
ATOM 2391 N N . ILE A 1 300 ? -7.166 -15.466 11.154 1.00 95.44 300 ILE A N 1
ATOM 2392 C CA . ILE A 1 300 ? -7.498 -14.357 10.249 1.00 95.44 300 ILE A CA 1
ATOM 2393 C C . ILE A 1 300 ? -8.502 -14.820 9.190 1.00 95.44 300 ILE A C 1
ATOM 2395 O O . ILE A 1 300 ? -9.506 -14.147 8.974 1.00 95.44 300 ILE A O 1
ATOM 2399 N N . GLU A 1 301 ? -8.257 -15.963 8.549 1.00 95.44 301 GLU A N 1
ATOM 2400 C CA . GLU A 1 301 ? -9.149 -16.500 7.519 1.00 95.44 301 GLU A CA 1
ATOM 2401 C C . GLU A 1 301 ? -10.538 -16.824 8.079 1.00 95.44 301 GLU A C 1
ATOM 2403 O O . GLU A 1 301 ? -11.546 -16.383 7.520 1.00 95.44 301 GLU A O 1
ATOM 2408 N N . LYS A 1 302 ? -10.590 -17.490 9.238 1.00 96.94 302 LYS A N 1
ATOM 2409 C CA . LYS A 1 302 ? -11.836 -17.750 9.963 1.00 96.94 302 LYS A CA 1
ATOM 2410 C C . LYS A 1 302 ? -12.600 -16.454 10.259 1.00 96.94 302 LYS A C 1
ATOM 2412 O O . LYS A 1 302 ? -13.785 -16.356 9.952 1.00 96.94 302 LYS A O 1
ATOM 2417 N N . PHE A 1 303 ? -11.927 -15.444 10.807 1.00 97.69 303 PHE A N 1
ATOM 2418 C CA . PHE A 1 303 ? -12.569 -14.181 11.186 1.00 97.69 303 PHE A CA 1
ATOM 2419 C C . PHE A 1 303 ? -13.033 -13.372 9.965 1.00 97.69 303 PHE A C 1
ATOM 2421 O O . PHE A 1 303 ? -14.072 -12.722 10.020 1.00 97.69 303 PHE A O 1
ATOM 2428 N N . LEU A 1 304 ? -12.322 -13.434 8.833 1.00 96.44 304 LEU A N 1
ATOM 2429 C CA . LEU A 1 304 ? -12.762 -12.816 7.574 1.00 96.44 304 LEU A CA 1
ATOM 2430 C C . LEU A 1 304 ? -14.017 -13.488 6.995 1.00 96.44 304 LEU A C 1
ATOM 2432 O O . LEU A 1 304 ? -14.877 -12.806 6.423 1.00 96.44 304 LEU A O 1
ATOM 2436 N N . LEU A 1 305 ? -14.142 -14.809 7.154 1.00 96.31 305 LEU A N 1
ATOM 2437 C CA . LEU A 1 305 ? -15.356 -15.534 6.787 1.00 96.31 305 LEU A CA 1
ATOM 2438 C C . LEU A 1 305 ? -16.527 -15.125 7.691 1.00 96.31 305 LEU A C 1
ATOM 2440 O O . LEU A 1 305 ? -17.584 -14.763 7.176 1.00 96.31 305 LEU A O 1
ATOM 2444 N N . GLU A 1 306 ? -16.320 -15.089 9.009 1.00 97.38 306 GLU A N 1
ATOM 2445 C CA . GLU A 1 306 ? -17.317 -14.609 9.977 1.00 97.38 306 GLU A CA 1
ATOM 2446 C C . GLU A 1 306 ? -17.749 -13.162 9.674 1.00 97.38 306 GLU A C 1
ATOM 2448 O O . GLU A 1 306 ? -18.945 -12.886 9.581 1.00 97.38 306 GLU A O 1
ATOM 2453 N N . LEU A 1 307 ? -16.813 -12.251 9.379 1.00 97.12 307 LEU A N 1
ATOM 2454 C CA . LEU A 1 307 ? -17.117 -10.868 8.975 1.00 97.12 307 LEU A CA 1
ATOM 2455 C C . LEU A 1 307 ? -18.025 -10.798 7.751 1.00 97.12 307 LEU A C 1
ATOM 2457 O O . LEU A 1 307 ? -18.915 -9.953 7.685 1.00 97.12 307 LEU A O 1
ATOM 2461 N N . SER A 1 308 ? -17.823 -11.694 6.787 1.00 96.19 308 SER A N 1
ATOM 2462 C CA . SER A 1 308 ? -18.658 -11.751 5.587 1.00 96.19 308 SER A CA 1
ATOM 2463 C C . SER A 1 308 ? -20.087 -12.210 5.890 1.00 96.19 308 SER A C 1
ATOM 2465 O O . SER A 1 308 ? -20.994 -11.872 5.132 1.00 96.19 308 SER A O 1
ATOM 2467 N N . THR A 1 309 ? -20.297 -12.946 6.988 1.00 96.69 309 THR A N 1
ATOM 2468 C CA . THR A 1 309 ? -21.634 -13.331 7.467 1.00 96.69 309 THR A CA 1
ATOM 2469 C C . THR A 1 309 ? -22.296 -12.234 8.300 1.00 96.69 309 THR A C 1
ATOM 2471 O O . THR A 1 309 ? -23.483 -11.975 8.119 1.00 96.69 309 THR A O 1
ATOM 2474 N N . VAL A 1 310 ? -21.526 -11.551 9.152 1.00 96.19 310 VAL A N 1
ATOM 2475 C CA . VAL A 1 310 ? -22.010 -10.513 10.077 1.00 96.19 310 VAL A CA 1
ATOM 2476 C C . VAL A 1 310 ? -22.252 -9.167 9.373 1.00 96.19 310 VAL A C 1
ATOM 2478 O O . VAL A 1 310 ? -23.200 -8.456 9.695 1.00 96.19 310 VAL A O 1
ATOM 2481 N N . ASP A 1 311 ? -21.437 -8.806 8.375 1.00 96.19 311 ASP A N 1
ATOM 2482 C CA . ASP A 1 311 ? -21.607 -7.600 7.545 1.00 96.19 311 ASP A CA 1
ATOM 2483 C C . ASP A 1 311 ? -21.611 -7.965 6.045 1.00 96.19 311 ASP A C 1
ATOM 2485 O O . ASP A 1 311 ? -20.656 -7.675 5.309 1.00 96.19 311 ASP A O 1
ATOM 2489 N N . PRO A 1 312 ? -22.695 -8.596 5.548 1.00 96.38 312 PRO A N 1
ATOM 2490 C CA . PRO A 1 312 ? -22.762 -9.112 4.180 1.00 96.38 312 PRO A CA 1
ATOM 2491 C C . PRO A 1 312 ? -22.648 -8.008 3.124 1.00 96.38 312 PRO A C 1
ATOM 2493 O O . PRO A 1 312 ? -22.107 -8.240 2.037 1.00 96.38 312 PRO A O 1
ATOM 2496 N N . MET A 1 313 ? -23.073 -6.782 3.455 1.00 95.69 313 MET A N 1
ATOM 2497 C CA . MET A 1 313 ? -22.937 -5.610 2.584 1.00 95.69 313 MET A CA 1
ATOM 2498 C C . MET A 1 313 ? -21.470 -5.257 2.290 1.00 95.69 313 MET A C 1
ATOM 2500 O O . MET A 1 313 ? -21.192 -4.620 1.274 1.00 95.69 313 MET A O 1
ATOM 2504 N N . ARG A 1 314 ? -20.529 -5.668 3.153 1.00 94.62 314 ARG A N 1
ATOM 2505 C CA . ARG A 1 314 ? -19.081 -5.450 2.998 1.00 94.62 314 ARG A CA 1
ATOM 2506 C C . ARG A 1 314 ? -18.297 -6.732 2.715 1.00 94.62 314 ARG A C 1
ATOM 2508 O O . ARG A 1 314 ? -17.071 -6.694 2.694 1.00 94.62 314 ARG A O 1
ATOM 2515 N N . SER A 1 315 ? -18.967 -7.838 2.395 1.00 94.56 315 SER A N 1
ATOM 2516 C CA . SER A 1 315 ? -18.318 -9.104 2.010 1.00 94.56 315 SER A CA 1
ATOM 2517 C C . SER A 1 315 ? -17.249 -8.932 0.919 1.00 94.56 315 SER A C 1
ATOM 2519 O O . SER A 1 315 ? -16.171 -9.516 1.011 1.00 94.56 315 SER A O 1
ATOM 2521 N N . ALA A 1 316 ? -17.488 -8.085 -0.088 1.00 92.88 316 ALA A N 1
ATOM 2522 C CA . ALA A 1 316 ? -16.488 -7.772 -1.114 1.00 92.88 316 ALA A CA 1
ATOM 2523 C C . ALA A 1 316 ? -15.222 -7.125 -0.523 1.00 92.88 316 ALA A C 1
ATOM 2525 O O . ALA A 1 316 ? -14.117 -7.542 -0.850 1.00 92.88 316 ALA A O 1
ATOM 2526 N N . TYR A 1 317 ? -15.376 -6.185 0.415 1.00 92.81 317 TYR A N 1
ATOM 2527 C CA . TYR A 1 317 ? -14.250 -5.549 1.103 1.00 92.81 317 TYR A CA 1
ATOM 2528 C C . TYR A 1 317 ? -13.417 -6.562 1.904 1.00 92.81 317 TYR A C 1
ATOM 2530 O O . TYR A 1 317 ? -12.192 -6.505 1.857 1.00 92.81 317 TYR A O 1
ATOM 2538 N N . TYR A 1 318 ? -14.046 -7.512 2.603 1.00 95.31 318 TYR A N 1
ATOM 2539 C CA . TYR A 1 318 ? -13.309 -8.538 3.355 1.00 95.31 318 TYR A CA 1
ATOM 2540 C C . TYR A 1 318 ? -12.587 -9.533 2.437 1.00 95.31 318 TYR A C 1
ATOM 2542 O O . TYR A 1 318 ? -11.461 -9.935 2.730 1.00 95.31 318 TYR A O 1
ATOM 2550 N N . ASN A 1 319 ? -13.188 -9.889 1.299 1.00 94.38 319 ASN A N 1
ATOM 2551 C CA . ASN A 1 319 ? -12.530 -10.711 0.280 1.00 94.38 319 ASN A CA 1
ATOM 2552 C C . ASN A 1 319 ? -11.332 -9.992 -0.362 1.00 94.38 319 ASN A C 1
ATOM 2554 O O . ASN A 1 319 ? -10.281 -10.604 -0.567 1.00 94.38 319 ASN A O 1
ATOM 2558 N N . ASP A 1 320 ? -11.457 -8.692 -0.625 1.00 92.56 320 ASP A N 1
ATOM 2559 C CA . ASP A 1 320 ? -10.354 -7.876 -1.134 1.00 92.56 320 ASP A CA 1
ATOM 2560 C C . ASP A 1 320 ? -9.248 -7.728 -0.076 1.00 92.56 320 ASP A C 1
ATOM 2562 O O . ASP A 1 320 ? -8.064 -7.847 -0.387 1.00 92.56 320 ASP A O 1
ATOM 2566 N N . LEU A 1 321 ? -9.614 -7.582 1.204 1.00 92.62 321 LEU A N 1
ATOM 2567 C CA . LEU A 1 321 ? -8.662 -7.579 2.316 1.00 92.62 321 LEU A CA 1
ATOM 2568 C C . LEU A 1 321 ? -7.909 -8.916 2.431 1.00 92.62 321 LEU A C 1
ATOM 2570 O O . LEU A 1 321 ? -6.691 -8.910 2.613 1.00 92.62 321 LEU A O 1
ATOM 2574 N N . ARG A 1 322 ? -8.597 -10.056 2.253 1.00 95.25 322 ARG A N 1
ATOM 2575 C CA . ARG A 1 322 ? -7.948 -11.376 2.159 1.00 95.25 322 ARG A CA 1
ATOM 2576 C C . ARG A 1 322 ? -6.957 -11.409 0.999 1.00 95.25 322 ARG A C 1
ATOM 2578 O O . ARG A 1 322 ? -5.808 -11.798 1.191 1.00 95.25 322 ARG A O 1
ATOM 2585 N N . SER A 1 323 ? -7.394 -10.984 -0.188 1.00 95.25 323 SER A N 1
ATOM 2586 C CA . SER A 1 323 ? -6.567 -10.968 -1.402 1.00 95.25 323 SER A CA 1
ATOM 2587 C C . SER A 1 323 ? -5.298 -10.143 -1.194 1.00 95.25 323 SER A C 1
ATOM 2589 O O . SER A 1 323 ? -4.201 -10.599 -1.512 1.00 95.25 323 SER A O 1
ATOM 2591 N N . ARG A 1 324 ? -5.432 -8.973 -0.557 1.00 92.75 324 ARG A N 1
ATOM 2592 C CA . ARG A 1 324 ? -4.305 -8.138 -0.143 1.00 92.75 324 ARG A CA 1
ATOM 2593 C C . ARG A 1 324 ? -3.330 -8.892 0.760 1.00 92.75 324 ARG A C 1
ATOM 2595 O O . ARG A 1 324 ? -2.146 -8.913 0.451 1.00 92.75 324 ARG A O 1
ATOM 2602 N N . PHE A 1 325 ? -3.792 -9.519 1.843 1.00 91.25 325 PHE A N 1
ATOM 2603 C CA . PHE A 1 325 ? -2.901 -10.234 2.770 1.00 91.25 325 PHE A CA 1
ATOM 2604 C C . PHE A 1 325 ? -2.183 -11.406 2.105 1.00 91.25 325 PHE A C 1
ATOM 2606 O O . PHE A 1 325 ? -0.987 -11.595 2.315 1.00 91.25 325 PHE A O 1
ATOM 2613 N N . VAL A 1 326 ? -2.892 -12.169 1.273 1.00 92.50 326 VAL A N 1
ATOM 2614 C CA . VAL A 1 326 ? -2.310 -13.286 0.522 1.00 92.50 326 VAL A CA 1
ATOM 2615 C C . VAL A 1 326 ? -1.205 -12.801 -0.417 1.00 92.50 326 VAL A C 1
ATOM 2617 O O . VAL A 1 326 ? -0.156 -13.441 -0.506 1.00 92.50 326 VAL A O 1
ATOM 2620 N N . MET A 1 327 ? -1.420 -11.675 -1.101 1.00 92.00 327 MET A N 1
ATOM 2621 C CA . MET A 1 327 ? -0.406 -11.085 -1.970 1.00 92.00 327 MET A CA 1
ATOM 2622 C C . MET A 1 327 ? 0.775 -10.523 -1.190 1.00 92.00 327 MET A C 1
ATOM 2624 O O . MET A 1 327 ? 1.905 -10.810 -1.559 1.00 92.00 327 MET A O 1
ATOM 2628 N N . GLU A 1 328 ? 0.539 -9.782 -0.108 1.00 89.94 328 GLU A N 1
ATOM 2629 C CA . GLU A 1 328 ? 1.615 -9.240 0.730 1.00 89.94 328 GLU A CA 1
ATOM 2630 C C . GLU A 1 328 ? 2.540 -10.351 1.246 1.00 89.94 328 GLU A C 1
ATOM 2632 O O . GLU A 1 328 ? 3.747 -10.261 1.056 1.00 89.94 328 GLU A O 1
ATOM 2637 N N . ILE A 1 329 ? 1.982 -11.440 1.791 1.00 87.06 329 ILE A N 1
ATOM 2638 C CA . ILE A 1 329 ? 2.763 -12.595 2.275 1.00 87.06 329 ILE A CA 1
ATOM 2639 C C . ILE A 1 329 ? 3.570 -13.237 1.140 1.00 87.06 329 ILE A C 1
ATOM 2641 O O . ILE A 1 329 ? 4.722 -13.624 1.320 1.00 87.06 329 ILE A O 1
ATOM 2645 N N . ALA A 1 330 ? 2.968 -13.380 -0.042 1.00 90.00 330 ALA A N 1
ATOM 2646 C CA . ALA A 1 330 ? 3.663 -13.950 -1.188 1.00 90.00 330 ALA A CA 1
ATOM 2647 C C . ALA A 1 330 ? 4.806 -13.041 -1.667 1.00 90.00 330 ALA A C 1
ATOM 2649 O O . ALA A 1 330 ? 5.893 -13.544 -1.933 1.00 90.00 330 ALA A O 1
ATOM 2650 N N . LEU A 1 331 ? 4.581 -11.724 -1.728 1.00 89.19 331 LEU A N 1
ATOM 2651 C CA . LEU A 1 331 ? 5.572 -10.720 -2.123 1.00 89.19 331 LEU A CA 1
ATOM 2652 C C . LEU A 1 331 ? 6.730 -10.606 -1.118 1.00 89.19 331 LEU A C 1
ATOM 2654 O O . LEU A 1 331 ? 7.875 -10.468 -1.544 1.00 89.19 331 LEU A O 1
ATOM 2658 N N . GLU A 1 332 ? 6.450 -10.708 0.187 1.00 85.94 332 GLU A N 1
ATOM 2659 C CA . GLU A 1 332 ? 7.458 -10.747 1.264 1.00 85.94 332 GLU A CA 1
ATOM 2660 C C . GLU A 1 332 ? 8.461 -11.897 1.061 1.00 85.94 332 GLU A C 1
ATOM 2662 O O . GLU A 1 332 ? 9.637 -11.751 1.389 1.00 85.94 332 GLU A O 1
ATOM 2667 N N . GLY A 1 333 ? 8.009 -13.020 0.490 1.00 84.50 333 GLY A N 1
ATOM 2668 C CA . GLY A 1 333 ? 8.829 -14.201 0.211 1.00 84.50 333 GLY A CA 1
ATOM 2669 C C . GLY A 1 333 ? 9.481 -14.247 -1.176 1.00 84.50 333 GLY A C 1
ATOM 2670 O O . GLY A 1 333 ? 10.149 -15.233 -1.484 1.00 84.50 333 GLY A O 1
ATOM 2671 N N . LEU A 1 334 ? 9.286 -13.240 -2.039 1.00 86.81 334 LEU A N 1
ATOM 2672 C CA . LEU A 1 334 ? 9.858 -13.253 -3.390 1.00 86.81 334 LEU A CA 1
ATOM 2673 C C . LEU A 1 334 ? 11.328 -12.837 -3.41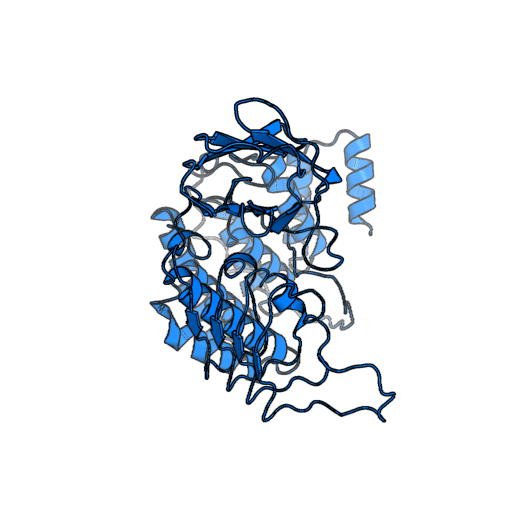0 1.00 86.81 334 LEU A C 1
ATOM 2675 O O . LEU A 1 334 ? 11.690 -11.769 -2.913 1.00 86.81 334 LEU A O 1
ATOM 2679 N N . ASP A 1 335 ? 12.135 -13.605 -4.141 1.00 84.00 335 ASP A N 1
ATOM 2680 C CA . ASP A 1 335 ? 13.509 -13.236 -4.475 1.00 84.00 335 ASP A CA 1
ATOM 2681 C C . ASP A 1 335 ? 13.570 -11.915 -5.267 1.00 84.00 335 ASP A C 1
ATOM 2683 O O . ASP A 1 335 ? 12.690 -11.601 -6.079 1.00 84.00 335 ASP A O 1
ATOM 2687 N N . ALA A 1 336 ? 14.628 -11.130 -5.050 1.00 78.50 336 ALA A N 1
ATOM 2688 C CA . ALA A 1 336 ? 14.822 -9.853 -5.734 1.00 78.50 336 ALA A CA 1
ATOM 2689 C C . ALA A 1 336 ? 14.938 -10.018 -7.261 1.00 78.50 336 ALA A C 1
ATOM 2691 O O . ALA A 1 336 ? 14.517 -9.136 -8.011 1.00 78.50 336 ALA A O 1
ATOM 2692 N N . ASN A 1 337 ? 15.459 -11.153 -7.731 1.00 82.62 337 ASN A N 1
ATOM 2693 C CA . ASN A 1 337 ? 15.701 -11.478 -9.134 1.00 82.62 337 ASN A CA 1
ATOM 2694 C C . ASN A 1 337 ? 14.603 -12.349 -9.758 1.00 82.62 337 ASN A C 1
ATOM 2696 O O . ASN A 1 337 ? 14.815 -12.901 -10.836 1.00 82.62 337 ASN A O 1
ATOM 2700 N N . VAL A 1 338 ? 13.438 -12.460 -9.112 1.00 91.06 338 VAL A N 1
ATOM 2701 C CA . VAL A 1 338 ? 12.315 -13.255 -9.617 1.00 91.06 338 VAL A CA 1
ATOM 2702 C C . VAL A 1 338 ? 11.905 -12.828 -11.034 1.00 91.06 338 VAL A C 1
ATOM 2704 O O . VAL A 1 338 ? 11.600 -11.665 -11.294 1.00 91.06 338 VAL A O 1
ATOM 2707 N N . VAL A 1 339 ? 11.904 -13.790 -11.960 1.00 93.69 339 VAL A N 1
ATOM 2708 C CA . VAL A 1 339 ? 11.499 -13.590 -13.366 1.00 93.69 339 VAL A CA 1
ATOM 2709 C C . VAL A 1 339 ? 10.073 -14.081 -13.610 1.00 93.69 339 VAL A C 1
ATOM 2711 O O . VAL A 1 339 ? 9.354 -13.497 -14.421 1.00 93.69 339 VAL A O 1
ATOM 2714 N N . CYS A 1 340 ? 9.661 -15.119 -12.879 1.00 96.56 340 CYS A N 1
ATOM 2715 C CA . CYS A 1 340 ? 8.357 -15.758 -12.992 1.00 96.56 340 CYS A CA 1
ATOM 2716 C C . CYS A 1 340 ? 7.693 -15.831 -11.617 1.00 96.56 340 CYS A C 1
ATOM 2718 O O . CYS A 1 340 ? 8.325 -16.262 -10.652 1.00 96.56 340 CYS A O 1
ATOM 2720 N N . VAL A 1 341 ? 6.415 -15.472 -11.524 1.00 96.81 341 VAL A N 1
ATOM 2721 C CA . VAL A 1 341 ? 5.628 -15.580 -10.292 1.00 96.81 341 VAL A CA 1
ATOM 2722 C C . VAL A 1 341 ? 4.262 -16.193 -10.581 1.00 96.81 341 VAL A C 1
ATOM 2724 O O . VAL A 1 341 ? 3.637 -15.883 -11.594 1.00 96.81 341 VAL A O 1
ATOM 2727 N N . SER A 1 342 ? 3.782 -17.051 -9.677 1.00 96.75 342 SER A N 1
ATOM 2728 C CA . SER A 1 342 ? 2.422 -17.587 -9.739 1.00 96.75 342 SER A CA 1
ATOM 2729 C C . SER A 1 342 ? 1.641 -17.266 -8.470 1.00 96.75 342 SER A C 1
ATOM 2731 O O . SER A 1 342 ? 2.053 -17.548 -7.343 1.00 96.75 342 SER A O 1
ATOM 2733 N N . PHE A 1 343 ? 0.469 -16.693 -8.693 1.00 97.19 343 PHE A N 1
ATOM 2734 C CA . PHE A 1 343 ? -0.596 -16.456 -7.735 1.00 97.19 343 PHE A CA 1
ATOM 2735 C C . PHE A 1 343 ? -1.840 -17.285 -8.087 1.00 97.19 343 PHE A C 1
ATOM 2737 O O . PHE A 1 343 ? -2.955 -16.927 -7.698 1.00 97.19 343 PHE A O 1
ATOM 2744 N N . ALA A 1 344 ? -1.671 -18.374 -8.841 1.00 98.00 344 ALA A N 1
ATOM 2745 C CA . ALA A 1 344 ? -2.794 -19.163 -9.313 1.00 98.00 344 ALA A CA 1
ATOM 2746 C C . ALA A 1 344 ? -3.544 -19.860 -8.171 1.00 98.00 344 ALA A C 1
ATOM 2748 O O . ALA A 1 344 ? -2.929 -20.350 -7.222 1.00 98.00 344 ALA A O 1
ATOM 2749 N N . GLY A 1 345 ? -4.874 -19.940 -8.269 1.00 97.56 345 GLY A N 1
ATOM 2750 C CA . GLY A 1 345 ? -5.679 -20.717 -7.317 1.00 97.56 345 GLY A CA 1
ATOM 2751 C C . GLY A 1 345 ? -5.744 -20.138 -5.900 1.00 97.56 345 GLY A C 1
ATOM 2752 O O . GLY A 1 345 ? -6.025 -20.876 -4.962 1.00 97.56 345 GLY A O 1
ATOM 2753 N N . LYS A 1 346 ? -5.465 -18.842 -5.716 1.00 96.38 346 LYS A N 1
ATOM 2754 C CA . LYS A 1 346 ? -5.415 -18.174 -4.399 1.00 96.38 346 LYS A CA 1
ATOM 2755 C C . LYS A 1 346 ? -6.723 -17.475 -4.008 1.00 96.38 346 LYS A C 1
ATOM 2757 O O . LYS A 1 346 ? -6.768 -16.721 -3.038 1.00 96.38 346 LYS A O 1
ATOM 2762 N N . GLU A 1 347 ? -7.780 -17.707 -4.782 1.00 96.19 347 GLU A N 1
ATOM 2763 C CA . GLU A 1 347 ? -9.091 -17.075 -4.639 1.00 96.19 347 GLU A CA 1
ATOM 2764 C C . GLU A 1 347 ? -9.067 -15.536 -4.634 1.00 96.19 347 GLU A C 1
ATOM 2766 O O . GLU A 1 347 ? -9.908 -14.902 -3.991 1.00 96.19 347 GLU A O 1
ATOM 2771 N N . LEU A 1 348 ? -8.115 -14.916 -5.331 1.00 97.44 348 LEU A N 1
ATOM 2772 C CA . LEU A 1 348 ? -7.970 -13.460 -5.351 1.00 97.44 348 LEU A CA 1
ATOM 2773 C C . LEU A 1 348 ? -9.182 -12.799 -6.019 1.00 97.44 348 LEU A C 1
ATOM 2775 O O . LEU A 1 348 ? -9.569 -13.184 -7.121 1.00 97.44 348 LEU A O 1
ATOM 2779 N N . THR A 1 349 ? -9.782 -11.796 -5.379 1.00 96.06 349 THR A N 1
ATOM 2780 C CA . THR A 1 349 ? -10.854 -10.957 -5.957 1.00 96.06 349 THR A CA 1
ATOM 2781 C C . THR A 1 349 ? -10.320 -9.659 -6.559 1.00 96.06 349 THR A C 1
ATOM 2783 O O . THR A 1 349 ? -10.906 -9.120 -7.501 1.00 96.06 349 THR A O 1
ATOM 2786 N N . CYS A 1 350 ? -9.167 -9.210 -6.071 1.00 93.69 350 CYS A N 1
ATOM 2787 C CA . CYS A 1 350 ? -8.407 -8.065 -6.550 1.00 93.69 350 CYS A CA 1
ATOM 2788 C C . CYS A 1 350 ? -6.901 -8.372 -6.499 1.00 93.69 350 CYS A C 1
ATOM 2790 O O . CYS A 1 350 ? -6.464 -9.308 -5.826 1.00 93.69 350 CYS A O 1
ATOM 2792 N N . VAL A 1 351 ? -6.113 -7.567 -7.211 1.00 93.06 351 VAL A N 1
ATOM 2793 C CA . VAL A 1 351 ? -4.648 -7.643 -7.213 1.00 93.06 351 VAL A CA 1
ATOM 2794 C C . VAL A 1 351 ? -4.104 -6.369 -6.564 1.00 93.06 351 VAL A C 1
ATOM 2796 O O . VAL A 1 351 ? -4.543 -5.269 -6.897 1.00 93.06 351 VAL A O 1
ATOM 2799 N N . HIS A 1 352 ? -3.179 -6.519 -5.621 1.00 89.56 352 HIS A N 1
ATOM 2800 C CA . HIS A 1 352 ? -2.549 -5.441 -4.861 1.00 89.56 352 HIS A CA 1
ATOM 2801 C C . HIS A 1 352 ? -1.037 -5.429 -5.086 1.00 89.56 352 HIS A C 1
ATOM 2803 O O . HIS A 1 352 ? -0.452 -6.470 -5.372 1.00 89.56 352 HIS A O 1
ATOM 2809 N N . HIS A 1 353 ? -0.412 -4.262 -4.892 1.00 90.56 353 HIS A N 1
ATOM 2810 C CA . HIS A 1 353 ? 1.050 -4.117 -4.826 1.00 90.56 353 HIS A CA 1
ATOM 2811 C C . HIS A 1 353 ? 1.784 -4.624 -6.083 1.00 90.56 353 HIS A C 1
ATOM 2813 O O . HIS A 1 353 ? 2.884 -5.171 -6.014 1.00 90.56 353 HIS A O 1
ATOM 2819 N N . THR A 1 354 ? 1.153 -4.493 -7.251 1.00 93.06 354 THR A N 1
ATOM 2820 C CA . THR A 1 354 ? 1.686 -4.919 -8.557 1.00 93.06 354 THR A CA 1
ATOM 2821 C C . THR A 1 354 ? 2.891 -4.098 -9.007 1.00 93.06 354 THR A C 1
ATOM 2823 O O . THR A 1 354 ? 3.689 -4.574 -9.808 1.00 93.06 354 THR A O 1
ATOM 2826 N N . ASP A 1 355 ? 3.073 -2.906 -8.448 1.00 92.19 355 ASP A N 1
ATOM 2827 C CA . ASP A 1 355 ? 4.289 -2.092 -8.513 1.00 92.19 355 ASP A CA 1
ATOM 2828 C C . ASP A 1 355 ? 5.547 -2.862 -8.074 1.00 92.19 355 ASP A C 1
ATOM 2830 O O . ASP A 1 355 ? 6.606 -2.718 -8.689 1.00 92.19 355 ASP A O 1
ATOM 2834 N N . HIS A 1 356 ? 5.437 -3.793 -7.122 1.00 92.06 356 HIS A N 1
ATOM 2835 C CA . HIS A 1 356 ? 6.551 -4.668 -6.730 1.00 92.06 356 HIS A CA 1
ATOM 2836 C C . HIS A 1 356 ? 6.892 -5.749 -7.769 1.00 92.06 356 HIS A C 1
ATOM 2838 O O . HIS A 1 356 ? 7.940 -6.393 -7.671 1.00 92.06 356 HIS A O 1
ATOM 2844 N N . LEU A 1 357 ? 6.031 -5.945 -8.770 1.00 94.25 357 LEU A N 1
ATOM 2845 C CA . LEU A 1 357 ? 6.186 -6.921 -9.848 1.00 94.25 357 LEU A CA 1
ATOM 2846 C C . LEU A 1 357 ? 6.583 -6.267 -11.182 1.00 94.25 357 LEU A C 1
ATOM 2848 O O . LEU A 1 357 ? 6.585 -6.934 -12.212 1.00 94.25 357 LEU A O 1
ATOM 2852 N N . ALA A 1 358 ? 6.956 -4.984 -11.184 1.00 93.75 358 ALA A N 1
ATOM 2853 C CA . ALA A 1 358 ? 7.205 -4.219 -12.409 1.00 93.75 358 ALA A CA 1
ATOM 2854 C C . ALA A 1 358 ? 8.289 -4.793 -13.339 1.00 93.75 358 ALA A C 1
ATOM 2856 O O . ALA A 1 358 ? 8.253 -4.557 -14.549 1.00 93.75 358 ALA A O 1
ATOM 2857 N N . LEU A 1 359 ? 9.242 -5.553 -12.785 1.00 94.12 359 LEU A N 1
ATOM 2858 C CA . LEU A 1 359 ? 10.319 -6.210 -13.536 1.00 94.12 359 LEU A CA 1
ATOM 2859 C C . LEU A 1 359 ? 10.063 -7.695 -13.840 1.00 94.12 359 LEU A C 1
ATOM 2861 O O . LEU A 1 359 ? 10.899 -8.343 -14.469 1.00 94.12 359 LEU A O 1
ATOM 2865 N N . VAL A 1 360 ? 8.937 -8.253 -13.391 1.00 96.25 360 VAL A N 1
ATOM 2866 C CA . VAL A 1 360 ? 8.611 -9.671 -13.583 1.00 96.25 360 VAL A CA 1
ATOM 2867 C C . VAL A 1 360 ? 8.125 -9.895 -15.012 1.00 96.25 360 VAL A C 1
ATOM 2869 O O . VAL A 1 360 ? 7.290 -9.142 -15.509 1.00 96.25 360 VAL A O 1
ATOM 2872 N N . ARG A 1 361 ? 8.651 -10.933 -15.675 1.00 96.88 361 ARG A N 1
ATOM 2873 C CA . ARG A 1 361 ? 8.342 -11.238 -17.081 1.00 96.88 361 ARG A CA 1
ATOM 2874 C C . ARG A 1 361 ? 7.177 -12.202 -17.229 1.00 96.88 361 ARG A C 1
ATOM 2876 O O . ARG A 1 361 ? 6.394 -12.055 -18.159 1.00 96.88 361 ARG A O 1
ATOM 2883 N N . ASP A 1 362 ? 7.037 -13.147 -16.306 1.00 98.31 362 ASP A N 1
ATOM 2884 C CA . ASP A 1 362 ? 5.976 -14.148 -16.361 1.00 98.31 362 ASP A CA 1
ATOM 2885 C C . ASP A 1 362 ? 5.110 -14.074 -15.108 1.00 98.31 362 ASP A C 1
ATOM 2887 O O . ASP A 1 362 ? 5.585 -14.316 -13.996 1.00 98.31 362 ASP A O 1
ATOM 2891 N N . VAL A 1 363 ? 3.834 -13.739 -15.278 1.00 98.38 363 VAL A N 1
ATOM 2892 C CA . VAL A 1 363 ? 2.885 -13.595 -14.173 1.00 98.38 363 VAL A CA 1
ATOM 2893 C C . VAL A 1 363 ? 1.693 -14.512 -14.411 1.00 98.38 363 VAL A C 1
ATOM 2895 O O . VAL A 1 363 ? 0.949 -14.359 -15.378 1.00 98.38 363 VAL A O 1
ATOM 2898 N N . ASP A 1 364 ? 1.493 -15.462 -13.505 1.00 98.44 364 ASP A N 1
ATOM 2899 C CA . ASP A 1 364 ? 0.342 -16.359 -13.517 1.00 98.44 364 ASP A CA 1
ATOM 2900 C C . ASP A 1 364 ? -0.655 -15.975 -12.419 1.00 98.44 364 ASP A C 1
ATOM 2902 O O . ASP A 1 364 ? -0.401 -16.145 -11.231 1.00 98.44 364 ASP A O 1
ATOM 2906 N N . LEU A 1 365 ? -1.802 -15.443 -12.827 1.00 98.44 365 LEU A N 1
ATOM 2907 C CA . LEU A 1 365 ? -2.934 -15.049 -11.986 1.00 98.44 365 LEU A CA 1
ATOM 2908 C C . LEU A 1 365 ? -4.157 -15.947 -12.241 1.00 98.44 365 LEU A C 1
ATOM 2910 O O . LEU A 1 365 ? -5.280 -15.578 -11.881 1.00 98.44 365 LEU A O 1
ATOM 2914 N N . SER A 1 366 ? -3.962 -17.120 -12.851 1.00 98.50 366 SER A N 1
ATOM 2915 C CA . SER A 1 366 ? -5.056 -18.002 -13.258 1.00 98.50 366 SER A CA 1
ATOM 2916 C C . SER A 1 366 ? -5.844 -18.600 -12.087 1.00 98.50 366 SER A C 1
ATOM 2918 O O . SER A 1 366 ? -5.369 -18.679 -10.954 1.00 98.50 366 SER A O 1
ATOM 2920 N N . ARG A 1 367 ? -7.064 -19.074 -12.347 1.00 98.31 367 ARG A N 1
ATOM 2921 C CA . ARG A 1 367 ? -7.923 -19.768 -11.372 1.00 98.31 367 ARG A CA 1
ATOM 2922 C C . ARG A 1 367 ? -8.183 -18.921 -10.120 1.00 98.31 367 ARG A C 1
ATOM 2924 O O . ARG A 1 367 ? -8.051 -19.390 -8.992 1.00 98.31 367 ARG A O 1
ATOM 2931 N N . ASN A 1 368 ? -8.528 -17.654 -10.321 1.00 98.62 368 ASN A N 1
ATOM 2932 C CA . ASN A 1 368 ? -8.877 -16.709 -9.262 1.00 98.62 368 ASN A CA 1
ATOM 2933 C C . ASN A 1 368 ? -10.305 -16.164 -9.488 1.00 98.62 368 ASN A C 1
ATOM 2935 O O . ASN A 1 368 ? -11.131 -16.762 -10.174 1.00 98.62 368 ASN A O 1
ATOM 2939 N N . ARG A 1 369 ? -10.668 -15.063 -8.830 1.00 97.38 369 ARG A N 1
ATOM 2940 C CA . ARG A 1 369 ? -11.987 -14.414 -8.924 1.00 97.38 369 ARG A CA 1
ATOM 2941 C C . ARG A 1 369 ? -11.847 -12.941 -9.336 1.00 97.38 369 ARG A C 1
ATOM 2943 O O . ARG A 1 369 ? -12.733 -12.142 -9.023 1.00 97.38 369 ARG A O 1
ATOM 2950 N N . ILE A 1 370 ? -10.754 -12.592 -10.023 1.00 97.06 370 ILE A N 1
ATOM 2951 C CA . ILE A 1 370 ? -10.388 -11.218 -10.389 1.00 97.06 370 ILE A CA 1
ATOM 2952 C C . ILE A 1 370 ? -11.378 -10.683 -11.422 1.00 97.06 370 ILE A C 1
ATOM 2954 O O . ILE A 1 370 ? -11.711 -11.369 -12.386 1.00 97.06 370 ILE A O 1
ATOM 2958 N N . ARG A 1 371 ? -11.850 -9.450 -11.211 1.00 93.69 371 ARG A N 1
ATOM 2959 C CA . ARG A 1 371 ? -12.775 -8.754 -12.126 1.00 93.69 371 ARG A CA 1
ATOM 2960 C C . ARG A 1 371 ? -12.145 -7.570 -12.851 1.00 93.69 371 ARG A C 1
ATOM 2962 O O . ARG A 1 371 ? -12.479 -7.320 -14.003 1.00 93.69 371 ARG A O 1
ATOM 2969 N N . SER A 1 372 ? -11.278 -6.832 -12.159 1.00 91.81 372 SER A N 1
ATOM 2970 C CA . SER A 1 372 ? -10.634 -5.620 -12.666 1.00 91.81 372 SER A CA 1
ATOM 2971 C C . SER A 1 372 ? -9.162 -5.885 -12.944 1.00 91.81 372 SER A C 1
ATOM 2973 O O . SER A 1 372 ? -8.465 -6.412 -12.077 1.00 91.81 372 SER A O 1
ATOM 2975 N N . LEU A 1 373 ? -8.701 -5.486 -14.130 1.00 93.19 373 LEU A N 1
ATOM 2976 C CA . LEU A 1 373 ? -7.304 -5.598 -14.548 1.00 93.19 373 LEU A CA 1
ATOM 2977 C C . LEU A 1 373 ? -6.530 -4.284 -14.402 1.00 93.19 373 LEU A C 1
ATOM 2979 O O . LEU A 1 373 ? -5.322 -4.274 -14.591 1.00 93.19 373 LEU A O 1
ATOM 2983 N N . HIS A 1 374 ? -7.182 -3.192 -13.990 1.00 90.62 374 HIS A N 1
ATOM 2984 C CA . HIS A 1 374 ? -6.534 -1.889 -13.817 1.00 90.62 374 HIS A CA 1
ATOM 2985 C C . HIS A 1 374 ? -5.271 -1.928 -12.932 1.00 90.62 374 HIS A C 1
ATOM 2987 O O . HIS A 1 374 ? -4.306 -1.243 -13.266 1.00 90.62 374 HIS A O 1
ATOM 2993 N N . PRO A 1 375 ? -5.198 -2.706 -11.830 1.00 91.06 375 PRO A N 1
ATOM 2994 C CA . PRO A 1 375 ? -3.963 -2.794 -11.051 1.00 91.06 375 PRO A CA 1
ATOM 2995 C C . PRO A 1 375 ? -2.777 -3.379 -11.829 1.00 91.06 375 PRO A C 1
ATOM 2997 O O . PRO A 1 375 ? -1.643 -3.206 -11.407 1.00 91.06 375 PRO A O 1
ATOM 3000 N N . LEU A 1 376 ? -2.985 -4.067 -12.952 1.00 94.19 376 LEU A N 1
ATOM 3001 C CA . LEU A 1 376 ? -1.900 -4.691 -13.711 1.00 94.19 376 LEU A CA 1
ATOM 3002 C C . LEU A 1 376 ? -1.060 -3.689 -14.512 1.00 94.19 376 LEU A C 1
ATOM 3004 O O . LEU A 1 376 ? 0.015 -4.066 -14.962 1.00 94.19 376 LEU A O 1
ATOM 3008 N N . CYS A 1 377 ? -1.470 -2.419 -14.624 1.00 91.75 377 CYS A N 1
ATOM 3009 C CA . CYS A 1 377 ? -0.730 -1.391 -15.370 1.00 91.75 377 CYS A CA 1
ATOM 3010 C C . CYS A 1 377 ? 0.732 -1.213 -14.912 1.00 91.75 377 CYS A C 1
ATOM 3012 O O . CYS A 1 377 ? 1.574 -0.745 -15.675 1.00 91.75 377 CYS A O 1
ATOM 3014 N N . PHE A 1 378 ? 1.056 -1.613 -13.680 1.00 93.75 378 PHE A N 1
ATOM 3015 C CA . PHE A 1 378 ? 2.408 -1.574 -13.132 1.00 93.75 378 PHE A CA 1
ATOM 3016 C C . PHE A 1 378 ? 3.346 -2.671 -13.663 1.00 93.75 378 PHE A C 1
ATOM 3018 O O . PHE A 1 378 ? 4.557 -2.559 -13.478 1.00 93.75 378 PHE A O 1
ATOM 3025 N N . LEU A 1 379 ? 2.833 -3.713 -14.329 1.00 95.19 379 LEU A N 1
ATOM 3026 C CA . LEU A 1 379 ? 3.602 -4.859 -14.834 1.00 95.19 379 LEU A CA 1
ATOM 3027 C C . LEU A 1 379 ? 4.391 -4.520 -16.114 1.00 95.19 379 LEU A C 1
ATOM 3029 O O . LEU A 1 379 ? 4.244 -5.157 -17.151 1.00 95.19 379 LEU A O 1
ATOM 3033 N N . ARG A 1 380 ? 5.247 -3.500 -16.054 1.00 92.50 380 ARG A N 1
ATOM 3034 C CA . ARG A 1 380 ? 5.916 -2.907 -17.224 1.00 92.50 380 ARG A CA 1
ATOM 3035 C C . ARG A 1 380 ? 6.799 -3.873 -18.015 1.00 92.50 380 ARG A C 1
ATOM 3037 O O . ARG A 1 380 ? 6.967 -3.669 -19.209 1.00 92.50 380 ARG A O 1
ATOM 3044 N N . SER A 1 381 ? 7.346 -4.905 -17.375 1.00 94.44 381 SER A N 1
ATOM 3045 C CA . SER A 1 381 ? 8.238 -5.883 -18.021 1.00 94.44 381 SER A CA 1
ATOM 3046 C C . SER A 1 381 ? 7.566 -7.217 -18.356 1.00 94.44 381 SER A C 1
ATOM 3048 O O . SER A 1 381 ? 8.263 -8.151 -18.757 1.00 94.44 381 SER A O 1
ATOM 3050 N N . VAL A 1 382 ? 6.246 -7.336 -18.162 1.00 97.25 382 VAL A N 1
ATOM 3051 C CA . VAL A 1 382 ? 5.541 -8.602 -18.387 1.00 97.25 382 VAL A CA 1
ATOM 3052 C C . VAL A 1 382 ? 5.533 -8.962 -19.867 1.00 97.25 382 VAL A C 1
ATOM 3054 O O . VAL A 1 382 ? 5.256 -8.127 -20.721 1.00 97.25 382 VAL A O 1
ATOM 3057 N N . VAL A 1 383 ? 5.832 -10.227 -20.139 1.00 97.69 383 VAL A N 1
ATOM 3058 C CA . VAL A 1 383 ? 5.854 -10.853 -21.463 1.00 97.69 383 VAL A CA 1
ATOM 3059 C C . VAL A 1 383 ? 4.784 -11.926 -21.553 1.00 97.69 383 VAL A C 1
ATOM 3061 O O . VAL A 1 383 ? 4.096 -12.021 -22.565 1.00 97.69 383 VAL A O 1
ATOM 3064 N N . ARG A 1 384 ? 4.608 -12.715 -20.486 1.00 98.44 384 ARG A N 1
ATOM 3065 C CA . ARG A 1 384 ? 3.583 -13.757 -20.411 1.00 98.44 384 ARG A CA 1
ATOM 3066 C C . ARG A 1 384 ? 2.668 -13.509 -19.224 1.00 98.44 384 ARG A C 1
ATOM 3068 O O . ARG A 1 384 ? 3.111 -13.533 -18.076 1.00 98.44 384 ARG A O 1
ATOM 3075 N N . LEU A 1 385 ? 1.385 -13.304 -19.500 1.00 98.44 385 LEU A N 1
ATOM 3076 C CA . LEU A 1 385 ? 0.364 -13.057 -18.489 1.00 98.44 385 LEU A CA 1
ATOM 3077 C C . LEU A 1 385 ? -0.749 -14.100 -18.597 1.00 98.44 385 LEU A C 1
ATOM 3079 O O . LEU A 1 385 ? -1.496 -14.135 -19.573 1.00 98.44 385 LEU A O 1
ATOM 3083 N N . ASN A 1 386 ? -0.877 -14.952 -17.581 1.00 98.38 386 ASN A N 1
ATOM 3084 C CA . ASN A 1 386 ? -1.980 -15.904 -17.501 1.00 98.38 386 ASN A CA 1
ATOM 3085 C C . ASN A 1 386 ? -3.083 -15.365 -16.585 1.00 98.38 386 ASN A C 1
ATOM 3087 O O . ASN A 1 386 ? -2.878 -15.217 -15.383 1.00 98.38 386 ASN A O 1
ATOM 3091 N N . LEU A 1 387 ? -4.260 -15.102 -17.142 1.00 98.00 387 LEU A N 1
ATOM 3092 C CA . LEU A 1 387 ? -5.455 -14.654 -16.430 1.00 98.00 387 LEU A CA 1
ATOM 3093 C C . LEU A 1 387 ? -6.612 -15.652 -16.578 1.00 98.00 387 LEU A C 1
ATOM 3095 O O . LEU A 1 387 ? -7.756 -15.299 -16.278 1.00 98.00 387 LEU A O 1
ATOM 3099 N N . SER A 1 388 ? -6.348 -16.893 -17.004 1.00 98.00 388 SER A N 1
ATOM 3100 C CA . SER A 1 388 ? -7.408 -17.873 -17.243 1.00 98.00 388 SER A CA 1
ATOM 3101 C C . SER A 1 388 ? -8.197 -18.229 -15.980 1.00 98.00 388 SER A C 1
ATOM 3103 O O . SER A 1 388 ? -7.675 -18.151 -14.870 1.00 98.00 388 SER A O 1
ATOM 3105 N N . GLY A 1 389 ? -9.468 -18.606 -16.108 1.00 97.62 389 GLY A N 1
ATOM 3106 C CA . GLY A 1 389 ? -10.298 -19.012 -14.970 1.00 97.62 389 GLY A CA 1
ATOM 3107 C C . GLY A 1 389 ? -10.498 -17.889 -13.950 1.00 97.62 389 GLY A C 1
ATOM 3108 O O . GLY A 1 389 ? -10.288 -18.097 -12.755 1.00 97.62 389 GLY A O 1
ATOM 3109 N N . ASN A 1 390 ? -10.841 -16.690 -14.420 1.00 98.12 390 ASN A N 1
ATOM 3110 C CA . ASN A 1 390 ? -11.143 -15.519 -13.594 1.00 98.12 390 ASN A CA 1
ATOM 3111 C C . ASN A 1 390 ? -12.574 -15.014 -13.869 1.00 98.12 390 ASN A C 1
ATOM 3113 O O . ASN A 1 390 ? -13.426 -15.726 -14.394 1.00 98.12 390 ASN A O 1
ATOM 3117 N N . ARG A 1 391 ? -12.897 -13.791 -13.436 1.00 96.00 391 ARG A N 1
ATOM 3118 C CA . ARG A 1 391 ? -14.209 -13.151 -13.632 1.00 96.00 391 ARG A CA 1
ATOM 3119 C C . ARG A 1 391 ? -14.074 -11.825 -14.381 1.00 96.00 391 ARG A C 1
ATOM 3121 O O . ARG A 1 391 ? -14.831 -10.889 -14.121 1.00 96.00 391 ARG A O 1
ATOM 3128 N N . VAL A 1 392 ? -13.086 -11.732 -15.267 1.00 94.88 392 VAL A N 1
ATOM 3129 C CA . VAL A 1 392 ? -12.813 -10.534 -16.063 1.00 94.88 392 VAL A CA 1
ATOM 3130 C C . VAL A 1 392 ? -13.930 -10.349 -17.082 1.00 94.88 392 VAL A C 1
ATOM 3132 O O . VAL A 1 392 ? -14.335 -11.304 -17.742 1.00 94.88 392 VAL A O 1
ATOM 3135 N N . LEU A 1 393 ? -14.423 -9.115 -17.200 1.00 92.19 393 LEU A N 1
ATOM 3136 C CA . LEU A 1 393 ? -15.448 -8.736 -18.182 1.00 92.19 393 LEU A CA 1
ATOM 3137 C C . LEU A 1 393 ? -14.891 -7.843 -19.299 1.00 92.19 393 LEU A C 1
ATOM 3139 O O . LEU A 1 393 ? -15.446 -7.814 -20.392 1.00 92.19 393 LEU A O 1
ATOM 3143 N N . THR A 1 394 ? -13.811 -7.109 -19.024 1.00 89.94 394 THR A N 1
ATOM 3144 C CA . THR A 1 394 ? -13.193 -6.139 -19.938 1.00 89.94 394 THR A CA 1
ATOM 3145 C C . THR A 1 394 ? -11.676 -6.223 -19.845 1.00 89.94 394 THR A C 1
ATOM 3147 O O . THR A 1 394 ? -11.153 -6.399 -18.745 1.00 89.94 394 THR A O 1
ATOM 3150 N N . CYS A 1 395 ? -10.972 -5.971 -20.947 1.00 89.81 395 CYS A N 1
ATOM 3151 C CA . CYS A 1 395 ? -9.506 -5.906 -20.971 1.00 89.81 395 CYS A CA 1
ATOM 3152 C C . CYS A 1 395 ? -8.924 -4.558 -20.495 1.00 89.81 395 CYS A C 1
ATOM 3154 O O . CYS A 1 395 ? -7.718 -4.357 -20.599 1.00 89.81 395 CYS A O 1
ATOM 3156 N N . LEU A 1 396 ? -9.762 -3.659 -19.954 1.00 87.12 396 LEU A N 1
ATOM 3157 C CA . LEU A 1 396 ? -9.332 -2.365 -19.418 1.00 87.12 396 LEU A CA 1
ATOM 3158 C C . LEU A 1 396 ? -8.271 -2.538 -18.323 1.00 87.12 396 LEU A C 1
ATOM 3160 O O . LEU A 1 396 ? -8.525 -3.181 -17.300 1.00 87.12 396 LEU A O 1
ATOM 3164 N N . GLY A 1 397 ? -7.109 -1.924 -18.526 1.00 82.00 397 GLY A N 1
ATOM 3165 C CA . GLY A 1 397 ? -5.916 -2.039 -17.688 1.00 82.00 397 GLY A CA 1
ATOM 3166 C C . GLY A 1 397 ? -4.756 -2.801 -18.336 1.00 82.00 397 GLY A C 1
ATOM 3167 O O . GLY A 1 397 ? -3.658 -2.779 -17.781 1.00 82.00 397 GLY A O 1
ATOM 3168 N N . LEU A 1 398 ? -4.975 -3.463 -19.480 1.00 89.75 398 LEU A N 1
ATOM 3169 C CA . LEU A 1 398 ? -3.928 -4.167 -20.233 1.00 89.75 398 LEU A CA 1
ATOM 3170 C C . LEU A 1 398 ? -3.280 -3.309 -21.332 1.00 89.75 398 LEU A C 1
ATOM 3172 O O . LEU A 1 398 ? -2.257 -3.713 -21.875 1.00 89.75 398 LEU A O 1
ATOM 3176 N N . GLU A 1 399 ? -3.842 -2.141 -21.655 1.00 85.50 399 GLU A N 1
ATOM 3177 C CA . GLU A 1 399 ? -3.402 -1.293 -22.777 1.00 85.50 399 GLU A CA 1
ATOM 3178 C C . GLU A 1 399 ? -1.961 -0.786 -22.621 1.00 85.50 399 GLU A C 1
ATOM 3180 O O . GLU A 1 399 ? -1.289 -0.487 -23.601 1.00 85.50 399 GLU A O 1
ATOM 3185 N N . GLU A 1 400 ? -1.480 -0.711 -21.381 1.00 78.69 400 GLU A N 1
ATOM 3186 C CA . GLU A 1 400 ? -0.220 -0.064 -21.001 1.00 78.69 400 GLU A CA 1
ATOM 3187 C C . GLU A 1 400 ? 0.925 -1.061 -20.736 1.00 78.69 400 GLU A C 1
ATOM 3189 O O . GLU A 1 400 ? 1.923 -0.709 -20.095 1.00 78.69 400 GLU A O 1
ATOM 3194 N N . LEU A 1 401 ? 0.779 -2.315 -21.188 1.00 92.81 401 LEU A N 1
ATOM 3195 C CA . LEU A 1 401 ? 1.770 -3.387 -21.038 1.00 92.81 401 LEU A CA 1
ATOM 3196 C C . LEU A 1 401 ? 2.662 -3.469 -22.294 1.00 92.81 401 LEU A C 1
ATOM 3198 O O . LEU A 1 401 ? 2.297 -4.133 -23.262 1.00 92.81 401 LEU A O 1
ATOM 3202 N N . PRO A 1 402 ? 3.843 -2.820 -22.309 1.00 90.56 402 PRO A N 1
ATOM 3203 C CA . PRO A 1 402 ? 4.584 -2.527 -23.541 1.00 90.56 402 PRO A CA 1
ATOM 3204 C C . PRO A 1 402 ? 5.301 -3.743 -24.146 1.00 90.56 402 PRO A C 1
ATOM 3206 O O . PRO A 1 402 ? 5.795 -3.668 -25.268 1.00 90.56 402 PRO A O 1
ATOM 3209 N N . HIS A 1 403 ? 5.418 -4.834 -23.389 1.00 93.94 403 HIS A N 1
ATOM 3210 C CA . HIS A 1 403 ? 6.207 -6.013 -23.751 1.00 93.94 403 HIS A CA 1
ATOM 3211 C C . HIS A 1 403 ? 5.393 -7.310 -23.713 1.00 93.94 403 HIS A C 1
ATOM 3213 O O . HIS A 1 403 ? 5.977 -8.389 -23.776 1.00 93.94 403 HIS A O 1
ATOM 3219 N N . LEU A 1 404 ? 4.064 -7.224 -23.582 1.00 96.00 404 LEU A N 1
ATOM 3220 C CA . LEU A 1 404 ? 3.207 -8.400 -23.487 1.00 96.00 404 LEU A CA 1
ATOM 3221 C C . LEU A 1 404 ? 3.156 -9.125 -24.840 1.00 96.00 404 LEU A C 1
ATOM 3223 O O . LEU A 1 404 ? 2.647 -8.584 -25.815 1.00 96.00 404 LEU A O 1
ATOM 3227 N N . GLU A 1 405 ? 3.653 -10.359 -24.880 1.00 96.81 405 GLU A N 1
ATOM 3228 C CA . GLU A 1 405 ? 3.697 -11.202 -26.086 1.00 96.81 405 GLU A CA 1
ATOM 3229 C C . GLU A 1 405 ? 2.709 -12.374 -26.007 1.00 96.81 405 GLU A C 1
ATOM 3231 O O . GLU A 1 405 ? 2.228 -12.864 -27.026 1.00 96.81 405 GLU A O 1
ATOM 3236 N N . TRP A 1 406 ? 2.395 -12.845 -24.797 1.00 98.00 406 TRP A N 1
ATOM 3237 C CA . TRP A 1 406 ? 1.465 -13.948 -24.580 1.00 98.00 406 TRP A CA 1
ATOM 3238 C C . TRP A 1 406 ? 0.471 -13.620 -23.470 1.00 98.00 406 TRP A C 1
ATOM 3240 O O . TRP A 1 406 ? 0.851 -13.275 -22.348 1.00 98.00 406 TRP A O 1
ATOM 3250 N N . LEU A 1 407 ? -0.812 -13.790 -23.773 1.00 97.25 407 LEU A N 1
ATOM 3251 C CA . LEU A 1 407 ? -1.922 -13.525 -22.869 1.00 97.25 407 LEU A CA 1
ATOM 3252 C C . LEU A 1 407 ? -2.930 -14.671 -22.941 1.00 97.25 407 LEU A C 1
ATOM 3254 O O . LEU A 1 407 ? -3.432 -14.982 -24.018 1.00 97.25 407 LEU A O 1
ATOM 3258 N N . SER A 1 408 ? 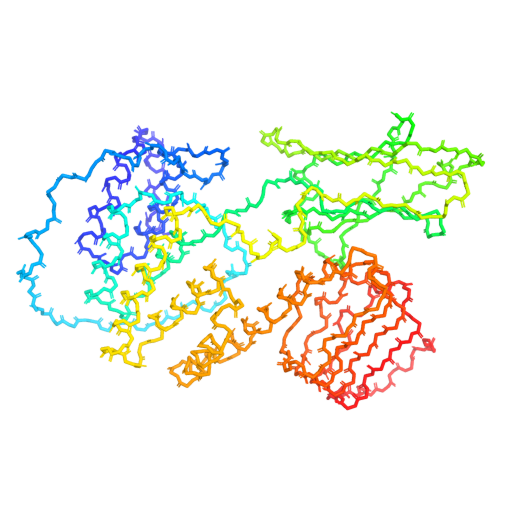-3.277 -15.254 -21.792 1.00 96.94 408 SER A N 1
ATOM 3259 C CA . SER A 1 408 ? -4.433 -16.151 -21.691 1.00 96.94 408 SER A CA 1
ATOM 3260 C C . SER A 1 408 ? -5.549 -15.503 -20.883 1.00 96.94 408 SER A C 1
ATOM 3262 O O . SER A 1 408 ? -5.349 -15.090 -19.742 1.00 96.94 408 SER A O 1
ATOM 3264 N N . LEU A 1 409 ? -6.736 -15.440 -21.484 1.00 95.81 409 LEU A N 1
ATOM 3265 C CA . LEU A 1 409 ? -7.984 -14.971 -20.874 1.00 95.81 409 LEU A CA 1
ATOM 3266 C C . LEU A 1 409 ? -9.069 -16.058 -20.913 1.00 95.81 409 LEU A C 1
ATOM 3268 O O . LEU A 1 409 ? -10.253 -15.754 -20.770 1.00 95.81 409 LEU A O 1
ATOM 3272 N N . GLU A 1 410 ? -8.679 -17.320 -21.099 1.00 95.50 410 GLU A N 1
ATOM 3273 C CA . GLU A 1 410 ? -9.599 -18.462 -21.126 1.00 95.50 410 GLU A CA 1
ATOM 3274 C C . GLU A 1 410 ? -10.466 -18.515 -19.861 1.00 95.50 410 GLU A C 1
ATOM 3276 O O . GLU A 1 410 ? -10.069 -18.029 -18.803 1.00 95.50 410 GLU A O 1
ATOM 3281 N N . ASP A 1 411 ? -11.668 -19.080 -19.952 1.00 94.88 411 ASP A N 1
ATOM 3282 C CA . ASP A 1 411 ? -12.573 -19.237 -18.806 1.00 94.88 411 ASP A CA 1
ATOM 3283 C C . ASP A 1 411 ? -12.823 -17.931 -18.016 1.00 94.88 411 ASP A C 1
ATOM 3285 O O . ASP A 1 411 ? -12.857 -17.914 -16.784 1.00 94.88 411 ASP A O 1
ATOM 3289 N N . ASN A 1 412 ? -12.987 -16.813 -18.733 1.00 95.50 412 ASN A N 1
ATOM 3290 C CA . ASN A 1 412 ? -13.451 -15.532 -18.197 1.00 95.50 412 ASN A CA 1
ATOM 3291 C C . ASN A 1 412 ? -14.842 -15.165 -18.734 1.00 95.50 412 ASN A C 1
ATOM 3293 O O . ASN A 1 412 ? -15.358 -15.771 -19.669 1.00 95.50 412 ASN A O 1
ATOM 3297 N N . GLY A 1 413 ? -15.450 -14.130 -18.152 1.00 91.31 413 GLY A N 1
ATOM 3298 C CA . GLY A 1 413 ? -16.760 -13.614 -18.557 1.00 91.31 413 GLY A CA 1
ATOM 3299 C C . GLY A 1 413 ? -16.700 -12.514 -19.620 1.00 91.31 413 GLY A C 1
ATOM 3300 O O . GLY A 1 413 ? -17.588 -11.663 -19.639 1.00 91.31 413 GLY A O 1
ATOM 3301 N N . ILE A 1 414 ? -15.652 -12.466 -20.448 1.00 86.62 414 ILE A N 1
ATOM 3302 C CA . ILE A 1 414 ? -15.458 -11.383 -21.419 1.00 86.62 414 ILE A CA 1
ATOM 3303 C C . ILE A 1 414 ? -16.549 -11.479 -22.482 1.00 86.62 414 ILE A C 1
ATOM 3305 O O . ILE A 1 414 ? -16.578 -12.401 -23.296 1.00 86.62 414 ILE A O 1
ATOM 3309 N N . LEU A 1 415 ? -17.457 -10.507 -22.471 1.00 68.88 415 LEU A N 1
ATOM 3310 C CA . LEU A 1 415 ? -18.444 -10.354 -23.525 1.00 68.88 415 LEU A CA 1
ATOM 3311 C C . LEU A 1 415 ? -17.719 -9.768 -24.734 1.00 68.88 415 LEU A C 1
ATOM 3313 O O . LEU A 1 415 ? -17.320 -8.604 -24.717 1.00 68.88 415 LEU A O 1
ATOM 3317 N N . LEU A 1 416 ? -17.543 -10.571 -25.783 1.00 57.78 416 LEU A N 1
ATOM 3318 C CA . LEU A 1 416 ? -17.180 -10.047 -27.093 1.00 57.78 416 LEU A CA 1
ATOM 3319 C C . LEU A 1 416 ? -18.310 -9.099 -27.517 1.00 57.78 416 LEU A C 1
ATOM 3321 O O . LEU A 1 416 ? -19.402 -9.538 -27.879 1.00 57.78 416 LEU A O 1
ATOM 3325 N N . GLY A 1 417 ? -18.074 -7.789 -27.408 1.00 51.19 417 GLY A N 1
ATOM 3326 C CA . GLY A 1 417 ? -18.933 -6.802 -28.052 1.00 51.19 417 GLY A CA 1
ATOM 3327 C C . GLY A 1 417 ? -19.022 -7.101 -29.555 1.00 51.19 417 GLY A C 1
ATOM 3328 O O . GLY A 1 417 ? -18.129 -7.761 -30.096 1.00 51.19 417 GLY A O 1
ATOM 3329 N N . PRO A 1 418 ? -20.081 -6.653 -30.254 1.00 40.69 418 PRO A N 1
ATOM 3330 C CA . PRO A 1 418 ? -20.168 -6.831 -31.697 1.00 40.69 418 PRO A CA 1
ATOM 3331 C C . PRO A 1 418 ? -18.904 -6.252 -32.343 1.00 40.69 418 PRO A C 1
ATOM 3333 O O . PRO A 1 418 ? -18.580 -5.079 -32.176 1.00 40.69 418 PRO A O 1
ATOM 3336 N N . THR A 1 419 ? -18.164 -7.122 -33.023 1.00 41.25 419 THR A N 1
ATOM 3337 C CA . THR A 1 419 ? -16.865 -6.871 -33.643 1.00 41.25 419 THR A CA 1
ATOM 3338 C C . THR A 1 419 ? -16.900 -5.654 -34.565 1.00 41.25 419 THR A C 1
ATOM 3340 O O . THR A 1 419 ? -17.328 -5.757 -35.714 1.00 41.25 419 THR A O 1
ATOM 3343 N N . THR A 1 420 ? -16.368 -4.517 -34.121 1.00 34.62 420 THR A N 1
ATOM 3344 C CA . THR A 1 420 ? -15.690 -3.597 -35.039 1.00 34.62 420 THR A CA 1
ATOM 3345 C C . THR A 1 420 ? -14.246 -4.053 -35.133 1.00 34.62 420 THR A C 1
ATOM 3347 O O . THR A 1 420 ? -13.447 -3.829 -34.229 1.00 34.62 420 THR A O 1
ATOM 3350 N N . MET A 1 421 ? -13.960 -4.766 -36.220 1.00 41.84 421 MET A N 1
ATOM 3351 C CA . MET A 1 421 ? -12.625 -5.164 -36.651 1.00 41.84 421 MET A CA 1
ATOM 3352 C C . MET A 1 421 ? -11.652 -3.984 -36.571 1.00 41.84 421 MET A C 1
ATOM 3354 O O . MET A 1 421 ? -11.765 -3.050 -37.361 1.00 41.84 421 MET A O 1
ATOM 3358 N N . VAL A 1 422 ? -10.669 -4.059 -35.676 1.00 36.25 422 VAL A N 1
ATOM 3359 C CA . VAL A 1 422 ? -9.407 -3.330 -35.823 1.00 36.25 422 VAL A CA 1
ATOM 3360 C C . VAL A 1 422 ? -8.273 -4.260 -35.404 1.00 36.25 422 VAL A C 1
ATOM 3362 O O . VAL A 1 422 ? -8.001 -4.396 -34.222 1.00 36.25 422 VAL A O 1
ATOM 3365 N N . GLY A 1 423 ? -7.648 -4.868 -36.417 1.00 29.80 423 GLY A N 1
ATOM 3366 C CA . GLY A 1 423 ? -6.235 -5.264 -36.442 1.00 29.80 423 GLY A CA 1
ATOM 3367 C C . GLY A 1 423 ? -5.796 -6.464 -35.587 1.00 29.80 423 GLY A C 1
ATOM 3368 O O . GLY A 1 423 ? -6.275 -6.632 -34.472 1.00 29.80 423 GLY A O 1
ATOM 3369 N N . PRO A 1 424 ? -4.871 -7.303 -36.092 1.00 37.25 424 PRO A N 1
ATOM 3370 C CA . PRO A 1 424 ? -4.280 -8.376 -35.303 1.00 37.25 424 PRO A CA 1
ATOM 3371 C C . PRO A 1 424 ? -3.329 -7.780 -34.253 1.00 37.25 424 PRO A C 1
ATOM 3373 O O . PRO A 1 424 ? -2.487 -6.946 -34.595 1.00 37.25 424 PRO A O 1
ATOM 3376 N N . CYS A 1 425 ? -3.506 -8.194 -32.997 1.00 36.50 425 CYS A N 1
ATOM 3377 C CA . CYS A 1 425 ? -2.514 -8.040 -31.933 1.00 36.50 425 CYS A CA 1
ATOM 3378 C C . CYS A 1 425 ? -1.408 -9.082 -32.081 1.00 36.50 425 CYS A C 1
ATOM 3380 O O . CYS A 1 425 ? -1.740 -10.227 -32.476 1.00 36.50 425 CYS A O 1
#

Radius of gyration: 24.91 Å; chains: 1; bounding box: 64×54×78 Å

Secondary structure (DSSP, 8-state):
-HHHHHHHHHHHTT--HHHHHHHHHHHHHH-TT-HHHHHHHHHHHHHHSB-SSTT-B-SSTTSS--SS-SSS-S-------------------SS----PPPS--HHHHHHHHHHHHH-TT-HHHHHHHHHHTPPPPPPS-EEEEEEETTTTEEEEEEEEEE-GGGEEEEEEETTEEP----B-STT-SSEEEEEEEPPTTTT-SS--EEEEEEEEETTS-EEEEEEEE-TT-SEEEEE-SS-GGGTSS----HHHHHHHHHHHHHHHHHHHH-TT-HHHHHHHHHHHHHHHTTTTHHHHHHHHHHHHHH-GGGHHHHHHHHHHHHHHHHHHT--TT--EEE-TTS--SS---GGGGTT-SEEE--SS-----GGGGG-TT-SEEE--SS-----TT-TT-TT--EEE-TTS-----S-------